Protein AF-A0AA97PKX0-F1 (afdb_monomer_lite)

pLDDT: mean 77.25, std 24.08, range [27.84, 98.25]

Foldseek 3Di:
DDDDDDDDDDDDDDDDDDDDDDDDDDDDDDDDDDDDDDDDDDPDDDDPPDVDVVNVVVVVVVVVVVVVVVVVVVVVVVVVVVVVVVVVVVVLCVVCVPDDPVRNVVVVVVVVVVVVVVVVVVVVVVVVVVVVVVVVVVVVVVVVVVVVVVVVVVVVVVVVVVVVVVVVVVVVVVVVVVVVVVVVVVVVVVVVVVVVVVVVVVVVVCVVPPDDDDDDPVVVVVVVVVVVVVVVVVVVVVVVVVVVVVVVVVVVVVVVVVVVVVVVVVVVVVVVVVVVVVVVVVVVVVVVVVVVVVVVVVVVVVVVVVVVVVVVVVVVVVVVVVVVVVVVVVVVVVVVVVVVVVVVVVVVVVVVVVVVVVVVVVVVVVVVVVVVVVVVVVVVVVVVDDDDDDDDDDDDDDDDDDDDDDDDDDDDDDDDDDDDDDDDDDDDDDPDDDDDDDDDDDDDDDDDDDDDDDDDPPDD

Sequence (460 aa):
MSAVNSATTQTAAPPRPAAMANGTSPSAVPVPAAAAAAPPQLNKKTKKKALDSNEASKLVAARISQLELDQAGDKEQEIEIEREVKKANRELNSQTAKMDNLQKIDHLTKRCSDLLADMKRHERESLKNKKRGDQLQKEKDQSRTELTKTVGLKEKLEKLCRELQKENNKLKSENKAYADKQLRDQNSWDEKFLGLLQRLDDYQSEKDNPKKQMVDMELDELFRQRFKTLIEQYELRDLHFHSLMRTKELEVQYNMARYEAEKKRAEAEVGRSRQLNAQIQTFSKTEGELRTQLNVYVDKFKQVEDTLNNSNDLFLTFRKEMEEMSKKSKKLEKENESLKRKHEAMNQNIFKMADERTKNLKELEELRKKTEKLTSIITQMQQQGRGIAPSGLANSVEPCYPEGEEEGDGEESEYEEEYEDVSEEDGEYYDEDLTEEEAQPEPQKFGPERPPPPPVANGC

Organism: Pyricularia oryzae (strain Y34) (NCBI:txid1143189)

Structure (mmCIF, N/CA/C/O backbone):
data_AF-A0AA97PKX0-F1
#
_entry.id   AF-A0AA97PKX0-F1
#
loop_
_atom_site.group_PDB
_atom_site.id
_atom_site.type_symbol
_atom_site.label_atom_id
_atom_site.label_alt_id
_atom_site.label_comp_id
_atom_site.label_asym_id
_atom_site.label_entity_id
_atom_site.label_seq_id
_atom_site.pdbx_PDB_ins_code
_atom_site.Cartn_x
_atom_site.Cartn_y
_atom_site.Cartn_z
_atom_site.occupancy
_atom_site.B_iso_or_equiv
_atom_site.auth_seq_id
_atom_site.auth_comp_id
_atom_site.auth_asym_id
_atom_site.auth_atom_id
_atom_site.pdbx_PDB_model_num
ATOM 1 N N . MET A 1 1 ? -12.216 58.625 -59.180 1.00 41.66 1 MET A N 1
ATOM 2 C CA . MET A 1 1 ? -11.944 57.274 -58.646 1.00 41.66 1 MET A CA 1
ATOM 3 C C . MET A 1 1 ? -10.435 57.193 -58.452 1.00 41.66 1 MET A C 1
ATOM 5 O O . MET A 1 1 ? -9.720 57.184 -59.440 1.00 41.66 1 MET A O 1
ATOM 9 N N . SER A 1 2 ? -9.942 57.583 -57.274 1.00 36.41 2 SER A N 1
ATOM 10 C CA . SER A 1 2 ? -9.640 56.674 -56.144 1.00 36.41 2 SER A CA 1
ATOM 11 C C . SER A 1 2 ? -8.338 55.905 -56.430 1.00 36.41 2 SER A C 1
ATOM 13 O O . SER A 1 2 ? -8.369 54.964 -57.208 1.00 36.41 2 SER A O 1
ATOM 15 N N . ALA A 1 3 ? -7.143 56.368 -56.053 1.00 39.50 3 ALA A N 1
ATOM 16 C CA . ALA A 1 3 ? -6.617 56.746 -54.728 1.00 39.50 3 ALA A CA 1
ATOM 17 C C . ALA A 1 3 ? -6.283 55.544 -53.816 1.00 39.50 3 ALA A C 1
ATOM 19 O O . ALA A 1 3 ? -7.177 54.922 -53.257 1.00 39.50 3 ALA A O 1
ATOM 20 N N . VAL A 1 4 ? -4.969 55.307 -53.678 1.00 45.84 4 VAL A N 1
ATOM 21 C CA . VAL A 1 4 ? -4.208 54.951 -52.459 1.00 45.84 4 VAL A CA 1
ATOM 22 C C . VAL A 1 4 ? -4.753 53.842 -51.542 1.00 45.84 4 VAL A C 1
ATOM 24 O O . VAL A 1 4 ? -5.735 54.048 -50.838 1.00 45.84 4 VAL A O 1
ATOM 27 N N . ASN A 1 5 ? -3.974 52.761 -51.369 1.00 36.91 5 ASN A N 1
ATOM 28 C CA . ASN A 1 5 ? -3.497 52.415 -50.021 1.00 36.91 5 ASN A CA 1
ATOM 29 C C . ASN A 1 5 ? -2.266 51.497 -49.978 1.00 36.91 5 ASN A C 1
ATOM 31 O O . ASN A 1 5 ? -2.114 50.577 -50.778 1.00 36.91 5 ASN A O 1
ATOM 35 N N . SER A 1 6 ? -1.410 51.773 -48.995 1.00 44.34 6 SER A N 1
ATOM 36 C CA . SER A 1 6 ? -0.197 51.027 -48.645 1.00 44.34 6 SER A CA 1
ATOM 37 C C . SER A 1 6 ? -0.468 50.083 -47.471 1.00 44.34 6 SER A C 1
ATOM 39 O O . SER A 1 6 ? -1.313 50.387 -46.632 1.00 44.34 6 SER A O 1
ATOM 41 N N . ALA A 1 7 ? 0.323 49.017 -47.317 1.00 36.09 7 ALA A N 1
ATOM 42 C CA . ALA A 1 7 ? 0.487 48.345 -46.025 1.00 36.09 7 ALA A CA 1
ATOM 43 C C . ALA A 1 7 ? 1.884 47.713 -45.899 1.00 36.09 7 ALA A C 1
ATOM 45 O O . ALA A 1 7 ? 2.319 46.964 -46.770 1.00 36.09 7 ALA A O 1
ATOM 46 N N . THR A 1 8 ? 2.565 48.015 -44.792 1.00 41.19 8 THR A N 1
ATOM 47 C CA . THR A 1 8 ? 3.916 47.545 -44.444 1.00 41.19 8 THR A CA 1
ATOM 48 C C . THR A 1 8 ? 3.857 46.771 -43.129 1.00 41.19 8 THR A C 1
ATOM 50 O O . THR A 1 8 ? 3.164 47.192 -42.207 1.00 41.19 8 THR A O 1
ATOM 53 N N . THR A 1 9 ? 4.622 45.686 -42.992 1.00 35.59 9 THR A N 1
ATOM 54 C CA . THR A 1 9 ? 4.971 45.064 -41.693 1.00 35.59 9 THR A CA 1
ATOM 55 C C . THR A 1 9 ? 6.196 44.167 -41.920 1.00 35.59 9 THR A C 1
ATOM 57 O O . THR A 1 9 ? 6.112 43.165 -42.614 1.00 35.59 9 THR A O 1
ATOM 60 N N . GLN A 1 10 ? 7.415 44.646 -41.658 1.00 40.97 10 GLN A N 1
ATOM 61 C CA . GLN A 1 10 ? 8.144 44.527 -40.383 1.00 40.97 10 GLN A CA 1
ATOM 62 C C . GLN A 1 10 ? 8.260 43.098 -39.820 1.00 40.97 10 GLN A C 1
ATOM 64 O O . GLN A 1 10 ? 7.314 42.560 -39.255 1.00 40.97 10 GLN A O 1
ATOM 69 N N . THR A 1 11 ? 9.487 42.570 -39.836 1.00 36.50 11 THR A N 1
ATOM 70 C CA . THR A 1 11 ? 9.962 41.492 -38.951 1.00 36.50 11 THR A CA 1
ATOM 71 C C . THR A 1 11 ? 11.310 41.897 -38.359 1.00 36.50 11 THR A C 1
ATOM 73 O O . THR A 1 11 ? 12.229 42.250 -39.099 1.00 36.50 11 THR A O 1
ATOM 76 N N . ALA A 1 12 ? 11.416 41.885 -37.029 1.00 36.91 12 ALA A N 1
ATOM 77 C CA . ALA A 1 12 ? 12.581 42.368 -36.286 1.00 36.91 12 ALA A CA 1
ATOM 78 C C . ALA A 1 12 ? 13.674 41.295 -36.109 1.00 36.91 12 ALA A C 1
ATOM 80 O O . ALA A 1 12 ? 13.389 40.098 -36.087 1.00 36.91 12 ALA A O 1
ATOM 81 N N . ALA A 1 13 ? 14.923 41.735 -35.932 1.00 48.72 13 ALA A N 1
ATOM 82 C CA . ALA A 1 13 ? 16.069 40.871 -35.645 1.00 48.72 13 ALA A CA 1
ATOM 83 C C . ALA A 1 13 ? 16.310 40.710 -34.124 1.00 48.72 13 ALA A C 1
ATOM 85 O O . ALA A 1 13 ? 16.118 41.676 -33.381 1.00 48.72 13 ALA A O 1
ATOM 86 N N . PRO A 1 14 ? 16.764 39.535 -33.641 1.00 52.50 14 PRO A N 1
ATOM 87 C CA . PRO A 1 14 ? 17.122 39.325 -32.237 1.00 52.50 14 PRO A CA 1
ATOM 88 C C . PRO A 1 14 ? 18.537 39.853 -31.895 1.00 52.50 14 PRO A C 1
ATOM 90 O O . PRO A 1 14 ? 19.383 39.978 -32.784 1.00 52.50 14 PRO A O 1
ATOM 93 N N . PRO A 1 15 ? 18.822 40.163 -30.613 1.00 53.91 15 PRO A N 1
ATOM 94 C CA . PRO A 1 15 ? 20.032 40.879 -30.209 1.00 53.91 15 PRO A CA 1
ATOM 95 C C . PRO A 1 15 ? 21.276 39.996 -30.009 1.00 53.91 15 PRO A C 1
ATOM 97 O O . PRO A 1 15 ? 21.215 38.786 -29.792 1.00 53.91 15 PRO A O 1
ATOM 100 N N . ARG A 1 16 ? 22.433 40.663 -30.036 1.00 52.88 16 ARG A N 1
ATOM 101 C CA . ARG A 1 16 ? 23.792 40.117 -29.893 1.00 52.88 16 ARG A CA 1
ATOM 102 C C . ARG A 1 16 ? 24.203 40.032 -28.407 1.00 52.88 16 ARG A C 1
ATOM 104 O O . ARG A 1 16 ? 24.013 41.025 -27.707 1.00 52.88 16 ARG A O 1
ATOM 111 N N . PRO A 1 17 ? 24.821 38.938 -27.915 1.00 45.59 17 PRO A N 1
ATOM 112 C CA . PRO A 1 17 ? 25.403 38.908 -26.570 1.00 45.59 17 PRO A CA 1
ATOM 113 C C . PRO A 1 17 ? 26.704 39.721 -26.484 1.00 45.59 17 PRO A C 1
ATOM 115 O O . PRO A 1 17 ? 27.450 39.833 -27.460 1.00 45.59 17 PRO A O 1
ATOM 118 N N . ALA A 1 18 ? 26.971 40.282 -25.303 1.00 36.53 18 ALA A N 1
ATOM 119 C CA . ALA A 1 18 ? 28.121 41.142 -25.031 1.00 36.53 18 ALA A CA 1
ATOM 120 C C . ALA A 1 18 ? 29.433 40.365 -24.806 1.00 36.53 18 ALA A C 1
ATOM 122 O O . ALA A 1 18 ? 29.430 39.191 -24.436 1.00 36.53 18 ALA A O 1
ATOM 123 N N . ALA A 1 19 ? 30.560 41.055 -24.991 1.00 39.56 19 ALA A N 1
ATOM 124 C CA . ALA A 1 19 ? 31.884 40.554 -24.639 1.00 39.56 19 ALA A CA 1
ATOM 125 C C . ALA A 1 19 ? 32.178 40.754 -23.140 1.00 39.56 19 ALA A C 1
ATOM 127 O O . ALA A 1 19 ? 31.827 41.786 -22.572 1.00 39.56 19 ALA A O 1
ATOM 128 N N . MET A 1 20 ? 32.887 39.799 -22.536 1.00 38.50 20 MET A N 1
ATOM 129 C CA . MET A 1 20 ? 33.561 39.928 -21.238 1.00 38.50 20 MET A CA 1
ATOM 130 C C . MET A 1 20 ? 34.992 39.386 -21.364 1.00 38.50 20 MET A C 1
ATOM 132 O O . MET A 1 20 ? 35.267 38.552 -22.228 1.00 38.50 20 MET A O 1
ATOM 136 N N . ALA A 1 21 ? 35.910 39.939 -20.570 1.00 35.28 21 ALA A N 1
ATOM 137 C CA . ALA A 1 21 ? 37.340 39.963 -20.878 1.00 35.28 21 ALA A CA 1
ATOM 138 C C . ALA A 1 21 ? 38.203 38.899 -20.161 1.00 35.28 21 ALA A C 1
ATOM 140 O O . ALA A 1 21 ? 37.767 38.223 -19.235 1.00 35.28 21 ALA A O 1
ATOM 141 N N . ASN A 1 22 ? 39.451 38.812 -20.641 1.00 36.00 22 ASN A N 1
ATOM 142 C CA . ASN A 1 22 ? 40.614 38.023 -20.208 1.00 36.00 22 ASN A CA 1
ATOM 143 C C . ASN A 1 22 ? 40.720 37.540 -18.746 1.00 36.00 22 ASN A C 1
ATOM 145 O O . ASN A 1 22 ? 40.512 38.296 -17.801 1.00 36.00 22 ASN A O 1
ATOM 149 N N . GLY A 1 23 ? 41.319 36.347 -18.603 1.00 31.78 23 GLY A N 1
ATOM 150 C CA . GLY A 1 23 ? 42.007 35.878 -17.394 1.00 31.78 23 GLY A CA 1
ATOM 151 C C . GLY A 1 23 ? 43.102 34.838 -17.702 1.00 31.78 23 GLY A C 1
ATOM 152 O O . GLY A 1 23 ? 42.805 33.716 -18.096 1.00 31.78 23 GLY A O 1
ATOM 153 N N . THR A 1 24 ? 44.370 35.217 -17.528 1.00 34.81 24 THR A N 1
ATOM 154 C CA . THR A 1 24 ? 45.591 34.369 -17.580 1.00 34.81 24 THR A CA 1
ATOM 155 C C . THR A 1 24 ? 45.894 33.773 -16.188 1.00 34.81 24 THR A C 1
ATOM 157 O O . THR A 1 24 ? 45.428 34.342 -15.208 1.00 34.81 24 THR A O 1
ATOM 160 N N . SER A 1 25 ? 46.691 32.720 -15.939 1.00 36.75 25 SER A N 1
ATOM 161 C CA . SER A 1 25 ? 47.640 31.858 -16.696 1.00 36.75 25 SER A CA 1
ATOM 162 C C . SER A 1 25 ? 48.015 30.650 -15.777 1.00 36.75 25 SER A C 1
ATOM 164 O O . SER A 1 25 ? 47.433 30.582 -14.692 1.00 36.75 25 SER A O 1
ATOM 166 N N . PRO A 1 26 ? 49.032 29.780 -16.029 1.00 47.84 26 PRO A N 1
ATOM 167 C CA . PRO A 1 26 ? 49.765 29.377 -17.245 1.00 47.84 26 PRO A CA 1
ATOM 168 C C . PRO A 1 26 ? 49.870 27.822 -17.408 1.00 47.84 26 PRO A C 1
ATOM 170 O O . PRO A 1 26 ? 49.208 27.049 -16.722 1.00 47.84 26 PRO A O 1
ATOM 173 N N . SER A 1 27 ? 50.730 27.364 -18.328 1.00 35.09 27 SER A N 1
ATOM 174 C CA . SER A 1 27 ? 51.013 25.968 -18.718 1.00 35.09 27 SER A CA 1
ATOM 175 C C . SER A 1 27 ? 51.575 25.014 -17.648 1.00 35.09 27 SER A C 1
ATOM 177 O O . SER A 1 27 ? 52.425 25.400 -16.849 1.00 35.09 27 SER A O 1
ATOM 179 N N . ALA A 1 28 ? 51.298 23.714 -17.825 1.00 32.16 28 ALA A N 1
ATOM 180 C CA . ALA A 1 28 ? 52.273 22.634 -17.620 1.00 32.16 28 ALA A CA 1
ATOM 181 C C . ALA A 1 28 ? 51.993 21.458 -18.584 1.00 32.16 28 ALA A C 1
ATOM 183 O O . ALA A 1 28 ? 50.856 21.009 -18.707 1.00 32.16 28 ALA A O 1
ATOM 184 N N . VAL A 1 29 ? 53.031 20.966 -19.269 1.00 37.56 29 VAL A N 1
ATOM 185 C CA . VAL A 1 29 ? 53.021 19.729 -20.084 1.00 37.56 29 VAL A CA 1
ATOM 186 C C . VAL A 1 29 ? 53.765 18.643 -19.285 1.00 37.56 29 VAL A C 1
ATOM 188 O O . VAL A 1 29 ? 54.615 18.998 -18.466 1.00 37.56 29 VAL A O 1
ATOM 191 N N . PRO A 1 30 ? 53.496 17.340 -19.495 1.00 45.06 30 PRO A N 1
ATOM 192 C CA . PRO A 1 30 ? 54.335 16.628 -20.466 1.00 45.06 30 PRO A CA 1
ATOM 193 C C . PRO A 1 30 ? 53.600 15.575 -21.320 1.00 45.06 30 PRO A C 1
ATOM 195 O O . PRO A 1 30 ? 52.539 15.063 -20.973 1.00 45.06 30 PRO A O 1
ATOM 198 N N . VAL A 1 31 ? 54.222 15.241 -22.452 1.00 37.28 31 VAL A N 1
ATOM 199 C CA . VAL A 1 31 ? 53.896 14.092 -23.322 1.00 37.28 31 VAL A CA 1
ATOM 200 C C . VAL A 1 31 ? 54.704 12.864 -22.839 1.00 37.28 31 VAL A C 1
ATOM 202 O O . VAL A 1 31 ? 55.726 13.065 -22.178 1.00 37.28 31 VAL A O 1
ATOM 205 N N . PRO A 1 32 ? 54.316 11.607 -23.154 1.00 46.69 32 PRO A N 1
ATOM 206 C CA . PRO A 1 32 ? 54.761 11.049 -24.436 1.00 46.69 32 PRO A CA 1
ATOM 207 C C . PRO A 1 32 ? 53.771 10.133 -25.191 1.00 46.69 32 PRO A C 1
ATOM 209 O O . PRO A 1 32 ? 52.748 9.676 -24.695 1.00 46.69 32 PRO A O 1
ATOM 212 N N . ALA A 1 33 ? 54.163 9.912 -26.445 1.00 32.81 33 ALA A N 1
ATOM 213 C CA . ALA A 1 33 ? 53.613 9.112 -27.537 1.00 32.81 33 ALA A CA 1
ATOM 214 C C . ALA A 1 33 ? 52.804 7.819 -27.250 1.00 32.81 33 ALA A C 1
ATOM 216 O O . ALA A 1 33 ? 53.250 6.895 -26.580 1.00 32.81 33 ALA A O 1
ATOM 217 N N . ALA A 1 34 ? 51.667 7.741 -27.950 1.00 33.81 34 ALA A N 1
ATOM 218 C CA . ALA A 1 34 ? 51.231 6.674 -28.866 1.00 33.81 34 ALA A CA 1
ATOM 219 C C . ALA A 1 34 ? 51.647 5.196 -28.646 1.00 33.81 34 ALA A C 1
ATOM 221 O O . ALA A 1 34 ? 52.771 4.798 -28.939 1.00 33.81 34 ALA A O 1
ATOM 222 N N . ALA A 1 35 ? 50.632 4.350 -28.431 1.00 29.47 35 ALA A N 1
ATOM 223 C CA . ALA A 1 35 ? 50.439 3.091 -29.166 1.00 29.47 35 ALA A CA 1
ATOM 224 C C . ALA A 1 35 ? 48.935 2.743 -29.203 1.00 29.47 35 ALA A C 1
ATOM 226 O O . ALA A 1 35 ? 48.214 3.021 -28.245 1.00 29.47 35 ALA A O 1
ATOM 227 N N . ALA A 1 36 ? 48.445 2.151 -30.296 1.00 34.03 36 ALA A N 1
ATOM 228 C CA . ALA A 1 36 ? 47.036 1.776 -30.456 1.00 34.03 36 ALA A CA 1
ATOM 229 C C . ALA A 1 36 ? 46.848 0.251 -30.387 1.00 34.03 36 ALA A C 1
ATOM 231 O O . ALA A 1 36 ? 47.482 -0.460 -31.161 1.00 34.03 36 ALA A O 1
ATOM 232 N N . ALA A 1 37 ? 45.940 -0.240 -29.532 1.00 31.30 37 ALA A N 1
ATOM 233 C CA . ALA A 1 37 ? 45.292 -1.554 -29.663 1.00 31.30 37 ALA A CA 1
ATOM 234 C C . ALA A 1 37 ? 44.058 -1.690 -28.741 1.00 31.30 37 ALA A C 1
ATOM 236 O O . ALA A 1 37 ? 43.970 -1.066 -27.688 1.00 31.30 37 ALA A O 1
ATOM 237 N N . ALA A 1 38 ? 43.100 -2.512 -29.170 1.00 32.59 38 ALA A N 1
ATOM 238 C CA . ALA A 1 38 ? 41.743 -2.671 -28.644 1.00 32.59 38 ALA A CA 1
ATOM 239 C C . ALA A 1 38 ? 41.584 -3.195 -27.188 1.00 32.59 38 ALA A C 1
ATOM 241 O O . ALA A 1 38 ? 42.389 -3.998 -26.720 1.00 32.59 38 ALA A O 1
ATOM 242 N N . PRO A 1 39 ? 40.463 -2.860 -26.510 1.00 31.88 39 PRO A N 1
ATOM 243 C CA . PRO A 1 39 ? 39.936 -3.578 -25.342 1.00 31.88 39 PRO A CA 1
ATOM 244 C C . PRO A 1 39 ? 38.838 -4.602 -25.747 1.00 31.88 39 PRO A C 1
ATOM 246 O O . PRO A 1 39 ? 38.322 -4.532 -26.861 1.00 31.88 39 PRO A O 1
ATOM 249 N N . PRO A 1 40 ? 38.292 -5.417 -24.821 1.00 44.12 40 PRO A N 1
ATOM 250 C CA . PRO A 1 40 ? 38.965 -6.172 -23.759 1.00 44.12 40 PRO A CA 1
ATOM 251 C C . PRO A 1 40 ? 38.487 -7.648 -23.693 1.00 44.12 40 PRO A C 1
ATOM 253 O O . PRO A 1 40 ? 37.334 -7.950 -23.999 1.00 44.12 40 PRO A O 1
ATOM 256 N N . GLN A 1 41 ? 39.293 -8.566 -23.143 1.00 33.00 41 GLN A N 1
ATOM 257 C CA . GLN A 1 41 ? 38.774 -9.846 -22.622 1.00 33.00 41 GLN A CA 1
ATOM 258 C C . GLN A 1 41 ? 38.771 -9.855 -21.091 1.00 33.00 41 GLN A C 1
ATOM 260 O O . GLN A 1 41 ? 39.722 -10.271 -20.437 1.00 33.00 41 GLN A O 1
ATOM 265 N N . LEU A 1 42 ? 37.654 -9.401 -20.516 1.00 35.16 42 LEU A N 1
ATOM 266 C CA . LEU A 1 42 ? 37.330 -9.598 -19.104 1.00 35.16 42 LEU A CA 1
ATOM 267 C C . LEU A 1 42 ? 36.349 -10.765 -18.977 1.00 35.16 42 LEU A C 1
ATOM 269 O O . LEU A 1 42 ? 35.173 -10.643 -19.321 1.00 35.16 42 LEU A O 1
ATOM 273 N N . ASN A 1 43 ? 36.838 -11.887 -18.453 1.00 37.72 43 ASN A N 1
ATOM 274 C CA . ASN A 1 43 ? 36.053 -13.096 -18.222 1.00 37.72 43 ASN A CA 1
ATOM 275 C C . ASN A 1 43 ? 35.081 -12.884 -17.041 1.00 37.72 43 ASN A C 1
ATOM 277 O O . ASN A 1 43 ? 35.374 -13.198 -15.887 1.00 37.72 43 ASN A O 1
ATOM 281 N N . LYS A 1 44 ? 33.935 -12.248 -17.315 1.00 33.44 44 LYS A N 1
ATOM 282 C CA . LYS A 1 44 ? 33.006 -11.751 -16.292 1.00 33.44 44 LYS A CA 1
ATOM 283 C C . LYS A 1 44 ? 31.817 -12.700 -16.126 1.00 33.44 44 LYS A C 1
ATOM 285 O O . LYS A 1 44 ? 30.785 -12.531 -16.770 1.00 33.44 44 LYS A O 1
ATOM 290 N N . LYS A 1 45 ? 31.942 -13.671 -15.209 1.00 34.47 45 LYS A N 1
ATOM 291 C CA . LYS A 1 45 ? 30.806 -14.477 -14.718 1.00 34.47 45 LYS A CA 1
ATOM 292 C C . LYS A 1 45 ? 29.680 -13.546 -14.251 1.00 34.47 45 LYS A C 1
ATOM 294 O O . LYS A 1 45 ? 29.792 -12.877 -13.224 1.00 34.47 45 LYS A O 1
ATOM 299 N N . THR A 1 46 ? 28.580 -13.515 -14.995 1.00 33.66 46 THR A N 1
ATOM 300 C CA . THR A 1 46 ? 27.392 -12.715 -14.679 1.00 33.66 46 THR A CA 1
ATOM 301 C C . THR A 1 46 ? 26.623 -13.307 -13.499 1.00 33.66 46 THR A C 1
ATOM 303 O O . THR A 1 46 ? 25.718 -14.122 -13.687 1.00 33.66 46 THR A O 1
ATOM 306 N N . LYS A 1 47 ? 26.915 -12.847 -12.277 1.00 34.84 47 LYS A N 1
ATOM 307 C CA . LYS A 1 47 ? 25.904 -12.855 -11.209 1.00 34.84 47 LYS A CA 1
ATOM 308 C C . LYS A 1 47 ? 24.786 -11.883 -11.611 1.00 34.84 47 LYS A C 1
ATOM 310 O O . LYS A 1 47 ? 25.049 -10.693 -11.788 1.00 34.84 47 LYS A O 1
ATOM 315 N N . LYS A 1 48 ? 23.544 -12.376 -11.740 1.00 37.62 48 LYS A N 1
ATOM 316 C CA . LYS A 1 48 ? 22.344 -11.516 -11.691 1.00 37.62 48 LYS A CA 1
ATOM 317 C C . LYS A 1 48 ? 22.440 -10.693 -10.394 1.00 37.62 48 LYS A C 1
ATOM 319 O O . LYS A 1 48 ? 22.628 -11.288 -9.334 1.00 37.62 48 LYS A O 1
ATOM 324 N N . LYS A 1 49 ? 22.254 -9.369 -10.457 1.00 46.09 49 LYS A N 1
ATOM 325 C CA . LYS A 1 49 ? 21.839 -8.599 -9.275 1.00 46.09 49 LYS A CA 1
ATOM 326 C C . LYS A 1 49 ? 20.400 -9.004 -8.944 1.00 46.09 49 LYS A C 1
ATOM 328 O O . LYS A 1 49 ? 19.453 -8.393 -9.427 1.00 46.09 49 LYS A O 1
ATOM 333 N N . ALA A 1 50 ? 20.250 -10.060 -8.151 1.00 45.81 50 ALA A N 1
ATOM 334 C CA . ALA A 1 50 ? 19.206 -10.036 -7.140 1.00 45.81 50 ALA A CA 1
ATOM 335 C C . ALA A 1 50 ? 19.529 -8.883 -6.172 1.00 45.81 50 ALA A C 1
ATOM 337 O O . ALA A 1 50 ? 20.706 -8.538 -6.019 1.00 45.81 50 ALA A O 1
ATOM 338 N N . LEU A 1 51 ? 18.510 -8.302 -5.532 1.00 50.47 51 LEU A N 1
ATOM 339 C CA . LEU A 1 51 ? 18.724 -7.576 -4.276 1.00 50.47 51 LEU A CA 1
ATOM 340 C C . LEU A 1 51 ? 19.481 -8.531 -3.354 1.00 50.47 51 LEU A C 1
ATOM 342 O O . LEU A 1 51 ? 19.065 -9.682 -3.196 1.00 50.47 51 LEU A O 1
ATOM 346 N N . ASP A 1 52 ? 20.657 -8.115 -2.891 1.00 51.59 52 ASP A N 1
ATOM 347 C CA . ASP A 1 52 ? 21.592 -9.058 -2.288 1.00 51.59 52 ASP A CA 1
ATOM 348 C C . ASP A 1 52 ? 20.967 -9.595 -0.994 1.00 51.59 52 ASP A C 1
ATOM 350 O O . ASP A 1 52 ? 20.386 -8.827 -0.225 1.00 51.59 52 ASP A O 1
ATOM 354 N N . SER A 1 53 ? 21.082 -10.895 -0.706 1.00 64.50 53 SER A N 1
ATOM 355 C CA . SER A 1 53 ? 20.543 -11.437 0.557 1.00 64.50 53 SER A CA 1
ATOM 356 C C . SER A 1 53 ? 21.172 -10.723 1.760 1.00 64.50 53 SER A C 1
ATOM 358 O O . SER A 1 53 ? 20.537 -10.550 2.791 1.00 64.50 53 SER A O 1
ATOM 360 N N . ASN A 1 54 ? 22.405 -10.246 1.577 1.00 72.19 54 ASN A N 1
ATOM 361 C CA . ASN A 1 54 ? 23.159 -9.401 2.494 1.00 72.19 54 ASN A CA 1
ATOM 362 C C . ASN A 1 54 ? 22.534 -7.997 2.679 1.00 72.19 54 ASN A C 1
ATOM 364 O O . ASN A 1 54 ? 22.599 -7.426 3.759 1.00 72.19 54 ASN A O 1
ATOM 368 N N . GLU A 1 55 ? 21.904 -7.431 1.648 1.00 75.31 55 GLU A N 1
ATOM 369 C CA . GLU A 1 55 ? 21.215 -6.131 1.686 1.00 75.31 55 GLU A CA 1
ATOM 370 C C . GLU A 1 55 ? 19.862 -6.242 2.409 1.00 75.31 55 GLU A C 1
ATOM 372 O O . GLU A 1 55 ? 19.546 -5.408 3.257 1.00 75.31 55 GLU A O 1
ATOM 377 N N . ALA A 1 56 ? 19.125 -7.337 2.184 1.00 72.50 56 ALA A N 1
ATOM 378 C CA . ALA A 1 56 ? 17.931 -7.673 2.961 1.00 72.50 56 ALA A CA 1
ATOM 379 C C . ALA A 1 56 ? 18.262 -7.936 4.445 1.00 72.50 56 ALA A C 1
ATOM 381 O O . ALA A 1 56 ? 17.636 -7.346 5.325 1.00 72.50 56 ALA A O 1
ATOM 382 N N . SER A 1 57 ? 19.293 -8.739 4.741 1.00 79.25 57 SER A N 1
ATOM 383 C CA . SER A 1 57 ? 19.766 -8.955 6.118 1.00 79.25 57 SER A CA 1
ATOM 384 C C . SER A 1 57 ? 20.239 -7.662 6.790 1.00 79.25 57 SER A C 1
ATOM 386 O O . SER A 1 57 ? 19.981 -7.478 7.975 1.00 79.25 57 SER A O 1
ATOM 388 N N . LYS A 1 58 ? 20.873 -6.735 6.056 1.00 85.44 58 LYS A N 1
ATOM 389 C CA . LYS A 1 58 ? 21.247 -5.408 6.578 1.00 85.44 58 LYS A CA 1
ATOM 390 C C . LYS A 1 58 ? 20.040 -4.533 6.893 1.00 85.44 58 LYS A C 1
ATOM 392 O O . LYS A 1 58 ? 20.064 -3.852 7.909 1.00 85.44 58 LYS A O 1
ATOM 397 N N . LEU A 1 59 ? 18.991 -4.557 6.069 1.00 84.38 59 LEU A N 1
ATOM 398 C CA . LEU A 1 59 ? 17.744 -3.838 6.352 1.00 84.38 59 LEU A CA 1
ATOM 399 C C . LEU A 1 59 ? 17.034 -4.398 7.591 1.00 84.38 59 LEU A C 1
ATOM 401 O O . LEU A 1 59 ? 16.552 -3.622 8.412 1.00 84.38 59 LEU A O 1
ATOM 405 N N . VAL A 1 60 ? 17.022 -5.723 7.766 1.00 82.62 60 VAL A N 1
ATOM 406 C CA . VAL A 1 60 ? 16.486 -6.364 8.979 1.00 82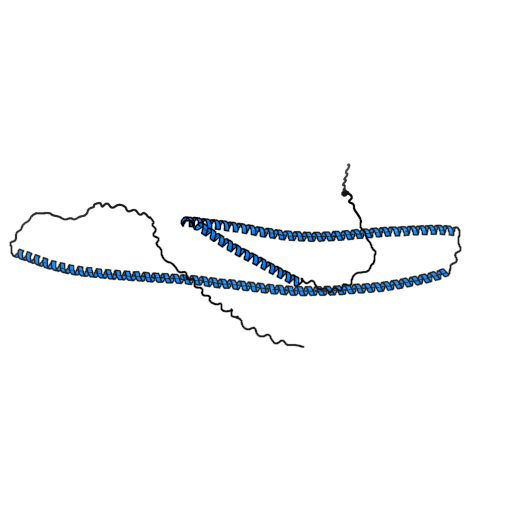.62 60 VAL A CA 1
ATOM 407 C C . VAL A 1 60 ? 17.334 -6.010 10.204 1.00 82.62 60 VAL A C 1
ATOM 409 O O . VAL A 1 60 ? 16.777 -5.559 11.198 1.00 82.62 60 VAL A O 1
ATOM 412 N N . ALA A 1 61 ? 18.664 -6.113 10.128 1.00 87.50 61 ALA A N 1
ATOM 413 C CA . ALA A 1 61 ? 19.562 -5.744 11.226 1.00 87.50 61 ALA A CA 1
ATOM 414 C C . ALA A 1 61 ? 19.454 -4.255 11.604 1.00 87.50 61 ALA A C 1
ATOM 416 O O . ALA A 1 61 ? 19.391 -3.924 12.783 1.00 87.50 61 ALA A O 1
ATOM 417 N N . ALA A 1 62 ? 19.356 -3.357 10.618 1.00 87.06 62 ALA A N 1
ATOM 418 C CA . ALA A 1 62 ? 19.119 -1.934 10.854 1.00 87.06 62 ALA A CA 1
ATOM 419 C C . ALA A 1 62 ? 17.746 -1.677 11.495 1.00 87.06 62 ALA A C 1
ATOM 421 O O . ALA A 1 62 ? 17.624 -0.795 12.340 1.00 87.06 62 ALA A O 1
ATOM 422 N N . ARG A 1 63 ? 16.711 -2.451 11.134 1.00 85.94 63 ARG A N 1
ATOM 423 C CA . ARG A 1 63 ? 15.385 -2.315 11.749 1.00 85.94 63 ARG A CA 1
ATOM 424 C C . ARG A 1 63 ? 15.340 -2.868 13.174 1.00 85.94 63 ARG A C 1
ATOM 426 O O . ARG A 1 63 ? 14.681 -2.253 14.001 1.00 85.94 63 ARG A O 1
ATOM 433 N N . ILE A 1 64 ? 16.051 -3.960 13.459 1.00 85.81 64 ILE A N 1
ATOM 434 C CA . ILE A 1 64 ? 16.235 -4.492 14.818 1.00 85.81 64 ILE A CA 1
ATOM 435 C C . ILE A 1 64 ? 16.972 -3.459 15.678 1.00 85.81 64 ILE A C 1
ATOM 437 O O . ILE A 1 64 ? 16.426 -3.030 16.684 1.00 85.81 64 ILE A O 1
ATOM 441 N N . SER A 1 65 ? 18.123 -2.958 15.220 1.00 89.12 65 SER A N 1
ATOM 442 C CA . SER A 1 65 ? 18.901 -1.944 15.947 1.00 89.12 65 SER A CA 1
ATOM 443 C C . SER A 1 65 ? 18.124 -0.641 16.183 1.00 89.12 65 SER A C 1
ATOM 445 O O . SER A 1 65 ? 18.276 -0.029 17.236 1.00 89.12 65 SER A O 1
ATOM 447 N N . GLN A 1 66 ? 17.257 -0.232 15.246 1.00 86.81 66 GLN A N 1
ATOM 448 C CA . GLN A 1 66 ? 16.340 0.891 15.461 1.00 86.81 66 GLN A CA 1
ATOM 449 C C . GLN A 1 66 ? 15.329 0.586 16.576 1.00 86.81 66 GLN A C 1
ATOM 451 O O . GLN A 1 66 ? 15.160 1.408 17.462 1.00 86.81 66 GLN A O 1
ATOM 456 N N . LEU A 1 67 ? 14.688 -0.587 16.562 1.00 84.19 67 LEU A N 1
ATOM 457 C CA . LEU A 1 67 ? 13.702 -0.971 17.581 1.00 84.19 67 LEU A CA 1
ATOM 458 C C . LEU A 1 67 ? 14.332 -1.169 18.971 1.00 84.19 67 LEU A C 1
ATOM 460 O O . LEU A 1 67 ? 13.692 -0.869 19.973 1.00 84.19 67 LEU A O 1
ATOM 464 N N . GLU A 1 68 ? 15.580 -1.635 19.041 1.00 87.12 68 GLU A N 1
ATOM 465 C CA . GLU A 1 68 ? 16.355 -1.732 20.286 1.00 87.12 68 GLU A CA 1
ATOM 466 C C . GLU A 1 68 ? 16.709 -0.344 20.848 1.00 87.12 68 GLU A C 1
ATOM 468 O O . GLU A 1 68 ? 16.619 -0.136 22.057 1.00 87.12 68 GLU A O 1
ATOM 473 N N . LEU A 1 69 ? 17.060 0.618 19.983 1.00 85.50 69 LEU A N 1
ATOM 474 C CA . LEU A 1 69 ? 17.267 2.022 20.365 1.00 85.50 69 LEU A CA 1
ATOM 475 C C . LEU A 1 69 ? 15.968 2.695 20.818 1.00 85.50 69 LEU A C 1
ATOM 477 O O . LEU A 1 69 ? 15.968 3.366 21.848 1.00 85.50 69 LEU A O 1
ATOM 481 N N . ASP A 1 70 ? 14.874 2.491 20.080 1.00 84.81 70 ASP A N 1
ATOM 482 C CA . ASP A 1 70 ? 13.552 3.017 20.422 1.00 84.81 70 ASP A CA 1
ATOM 483 C C . ASP A 1 70 ? 13.127 2.471 21.811 1.00 84.81 70 ASP A C 1
ATOM 485 O O . ASP A 1 70 ? 12.826 3.246 22.717 1.00 84.81 70 ASP A O 1
ATOM 489 N N . GLN A 1 71 ? 13.254 1.155 22.046 1.00 84.75 71 GLN A N 1
ATOM 490 C CA . GLN A 1 71 ? 12.941 0.521 23.338 1.00 84.75 71 GLN A CA 1
ATOM 491 C C . GLN A 1 71 ? 13.872 0.964 24.486 1.00 84.75 71 GLN A C 1
ATOM 493 O O . GLN A 1 71 ? 13.452 0.997 25.645 1.00 84.75 71 GLN A O 1
ATOM 498 N N . ALA A 1 72 ? 15.140 1.276 24.205 1.00 84.25 72 ALA A N 1
ATOM 499 C CA . ALA A 1 72 ? 16.047 1.837 25.205 1.00 84.25 72 ALA A CA 1
ATOM 500 C C . ALA A 1 72 ? 15.620 3.259 25.611 1.00 84.25 72 ALA A C 1
ATOM 502 O O . ALA A 1 72 ? 15.610 3.569 26.802 1.00 84.25 72 ALA A O 1
ATOM 503 N N . GLY A 1 73 ? 15.202 4.081 24.642 1.00 83.50 73 GLY A N 1
ATOM 504 C CA . GLY A 1 73 ? 14.667 5.422 24.885 1.00 83.50 73 GLY A CA 1
ATOM 505 C C . GLY A 1 73 ? 13.343 5.418 25.655 1.00 83.50 73 GLY A C 1
ATOM 506 O O . GLY A 1 73 ? 13.159 6.251 26.540 1.00 83.50 73 GLY A O 1
ATOM 507 N N . ASP A 1 74 ? 12.450 4.465 25.377 1.00 81.81 74 ASP A N 1
ATOM 508 C CA . ASP A 1 74 ? 11.190 4.305 26.117 1.00 81.81 74 ASP A CA 1
ATOM 509 C C . ASP A 1 74 ? 11.449 3.958 27.597 1.00 81.81 74 ASP A C 1
ATOM 511 O O . ASP A 1 74 ? 10.874 4.574 28.494 1.00 81.81 74 ASP A O 1
ATOM 515 N N . LYS A 1 75 ? 12.387 3.038 27.872 1.00 86.44 75 LYS A N 1
ATOM 516 C CA . LYS A 1 75 ? 12.801 2.682 29.245 1.00 86.44 75 LYS A CA 1
ATOM 517 C C . LYS A 1 75 ? 13.462 3.846 29.985 1.00 86.44 75 LYS A C 1
ATOM 519 O O . LYS A 1 75 ? 13.263 4.001 31.187 1.00 86.44 75 LYS A O 1
ATOM 524 N N . GLU A 1 76 ? 14.256 4.660 29.292 1.00 88.38 76 GLU A N 1
ATOM 525 C CA . GLU A 1 76 ? 14.868 5.856 29.881 1.00 88.38 76 GLU A CA 1
ATOM 526 C C . GLU A 1 76 ? 13.803 6.901 30.254 1.00 88.38 76 GLU A C 1
ATOM 528 O O . GLU A 1 76 ? 13.852 7.454 31.353 1.00 88.38 76 GLU A O 1
ATOM 533 N N . GLN A 1 77 ? 12.792 7.103 29.400 1.00 85.56 77 GLN A N 1
ATOM 534 C CA . GLN A 1 77 ? 11.646 7.971 29.696 1.00 85.56 77 GLN A CA 1
ATOM 535 C C . GLN A 1 77 ? 10.822 7.467 30.888 1.00 85.56 77 GLN A C 1
ATOM 537 O O . GLN A 1 77 ? 10.455 8.263 31.750 1.00 85.56 77 GLN A O 1
ATOM 542 N N . GLU A 1 78 ? 10.556 6.162 30.974 1.00 87.12 78 GLU A N 1
ATOM 543 C CA . GLU A 1 78 ? 9.800 5.557 32.078 1.00 87.12 78 GLU A CA 1
ATOM 544 C C . GLU A 1 78 ? 10.510 5.745 33.433 1.00 87.12 78 GLU A C 1
ATOM 546 O O . GLU A 1 78 ? 9.890 6.164 34.413 1.00 87.12 78 GLU A O 1
ATOM 551 N N . ILE A 1 79 ? 11.833 5.549 33.470 1.00 90.31 79 ILE A N 1
ATOM 552 C CA . ILE A 1 79 ? 12.664 5.804 34.658 1.00 90.31 79 ILE A CA 1
ATOM 553 C C . ILE A 1 79 ? 12.656 7.295 35.041 1.00 90.31 79 ILE A C 1
ATOM 555 O O . ILE A 1 79 ? 12.617 7.627 36.229 1.00 90.31 79 ILE A O 1
ATOM 559 N N . GLU A 1 80 ? 12.693 8.205 34.065 1.00 91.25 80 GLU A N 1
ATOM 560 C CA . GLU A 1 80 ? 12.667 9.647 34.333 1.00 91.25 80 GLU A CA 1
ATOM 561 C C . GLU A 1 80 ? 11.302 10.101 34.881 1.00 91.25 80 GLU A C 1
ATOM 563 O O . GLU A 1 80 ? 11.249 10.838 35.868 1.00 91.25 80 GLU A O 1
ATOM 568 N N . ILE A 1 81 ? 10.197 9.577 34.335 1.00 88.06 81 ILE A N 1
ATOM 569 C CA . ILE A 1 81 ? 8.840 9.785 34.866 1.00 88.06 81 ILE A CA 1
ATOM 570 C C . ILE A 1 81 ? 8.753 9.291 36.317 1.00 88.06 81 ILE A C 1
ATOM 572 O O . ILE A 1 81 ? 8.261 10.015 37.185 1.00 88.06 81 ILE A O 1
ATOM 576 N N . GLU A 1 82 ? 9.274 8.098 36.617 1.00 90.12 82 GLU A N 1
ATOM 577 C CA . GLU A 1 82 ? 9.253 7.538 37.972 1.00 90.12 82 GLU A CA 1
ATOM 578 C C . GLU A 1 82 ? 10.039 8.408 38.979 1.00 90.12 82 GLU A C 1
ATOM 580 O O . GLU A 1 82 ? 9.600 8.617 40.118 1.00 90.12 82 GLU A O 1
ATOM 585 N N . ARG A 1 83 ? 11.181 8.976 38.563 1.00 93.19 83 ARG A N 1
ATOM 586 C CA . ARG A 1 83 ? 11.961 9.933 39.370 1.00 93.19 83 ARG A CA 1
ATOM 587 C C . ARG A 1 83 ? 11.193 11.226 39.624 1.00 93.19 83 ARG A C 1
ATOM 589 O O . ARG A 1 83 ? 11.157 11.687 40.768 1.00 93.19 83 ARG A O 1
ATOM 596 N N . GLU A 1 84 ? 10.577 11.799 38.594 1.00 90.62 84 GLU A N 1
ATOM 597 C CA . GLU A 1 84 ? 9.840 13.061 38.698 1.00 90.62 84 GLU A CA 1
ATOM 598 C C . GLU A 1 84 ? 8.586 12.897 39.581 1.00 90.62 84 GLU A C 1
ATOM 600 O O . GLU A 1 84 ? 8.322 13.742 40.437 1.00 90.62 84 GLU A O 1
ATOM 605 N N . VAL A 1 85 ? 7.886 11.756 39.496 1.00 90.44 85 VAL A N 1
ATOM 606 C CA . VAL A 1 85 ? 6.775 11.390 40.400 1.00 90.44 85 VAL A CA 1
ATOM 607 C C . VAL A 1 85 ? 7.250 11.249 41.852 1.00 90.44 85 VAL A C 1
ATOM 609 O O . VAL A 1 85 ? 6.642 11.817 42.764 1.00 90.44 85 VAL A O 1
ATOM 612 N N . LYS A 1 86 ? 8.367 10.549 42.103 1.00 91.50 86 LYS A N 1
ATOM 613 C CA . LYS A 1 86 ? 8.950 10.419 43.456 1.00 91.50 86 LYS A CA 1
ATOM 614 C C . LYS A 1 86 ? 9.370 11.776 44.036 1.00 91.50 86 LYS A C 1
ATOM 616 O O . LYS A 1 86 ? 9.222 12.002 45.238 1.00 91.50 86 LYS A O 1
ATOM 621 N N . LYS A 1 87 ? 9.874 12.687 43.201 1.00 93.44 87 LYS A N 1
ATOM 622 C CA . LYS A 1 87 ? 10.236 14.064 43.570 1.00 93.44 87 LYS A CA 1
ATOM 623 C C . LYS A 1 87 ? 8.996 14.911 43.884 1.00 93.44 87 LYS A C 1
ATOM 625 O O . LYS A 1 87 ? 8.950 15.510 44.956 1.00 93.44 87 LYS A O 1
ATOM 630 N N . ALA A 1 88 ? 7.974 14.877 43.029 1.00 88.38 88 ALA A N 1
ATOM 631 C CA . ALA A 1 88 ? 6.713 15.590 43.232 1.00 88.38 88 ALA A CA 1
ATOM 632 C C . ALA A 1 88 ? 5.991 15.159 44.523 1.00 88.38 88 ALA A C 1
ATOM 634 O O . ALA A 1 88 ? 5.535 16.014 45.278 1.00 88.38 88 ALA A O 1
ATOM 635 N N . ASN A 1 89 ? 5.958 13.856 44.831 1.00 89.50 89 ASN A N 1
ATOM 636 C CA . ASN A 1 89 ? 5.381 13.346 46.082 1.00 89.50 89 ASN A CA 1
ATOM 637 C C . ASN A 1 89 ? 6.159 13.801 47.330 1.00 89.50 89 ASN A C 1
ATOM 639 O O . ASN A 1 89 ? 5.556 14.174 48.336 1.00 89.50 89 ASN A O 1
ATOM 643 N N . ARG A 1 90 ? 7.499 13.831 47.278 1.00 92.31 90 ARG A N 1
ATOM 644 C CA . ARG A 1 90 ? 8.323 14.363 48.383 1.00 92.31 90 ARG A CA 1
ATOM 645 C C . ARG A 1 90 ? 8.070 15.850 48.619 1.00 92.31 90 ARG A C 1
ATOM 647 O O . ARG A 1 90 ? 7.984 16.277 49.767 1.00 92.31 90 ARG A O 1
ATOM 654 N N . GLU A 1 91 ? 7.946 16.626 47.547 1.00 90.44 91 GLU A N 1
ATOM 655 C CA . GLU A 1 91 ? 7.670 18.059 47.626 1.00 90.44 91 GLU A CA 1
ATOM 656 C C . GLU A 1 91 ? 6.251 18.341 48.147 1.00 90.44 91 GLU A C 1
ATOM 658 O O . GLU A 1 91 ? 6.091 19.160 49.052 1.00 90.44 91 GLU A O 1
ATOM 663 N N . LEU A 1 92 ? 5.243 17.590 47.688 1.00 88.00 92 LEU A N 1
ATOM 664 C CA . LEU A 1 92 ? 3.866 17.681 48.185 1.00 88.00 92 LEU A CA 1
ATOM 665 C C . LEU A 1 92 ? 3.767 17.357 49.686 1.00 88.00 92 LEU A C 1
ATOM 667 O O . LEU A 1 92 ? 3.142 18.107 50.442 1.00 88.00 92 LEU A O 1
ATOM 671 N N . ASN A 1 93 ? 4.431 16.290 50.142 1.00 88.62 93 ASN A N 1
ATOM 672 C CA . ASN A 1 93 ? 4.481 15.937 51.563 1.00 88.62 93 ASN A CA 1
ATOM 673 C C . ASN A 1 93 ? 5.230 17.000 52.383 1.00 88.62 93 ASN A C 1
ATOM 675 O O . ASN A 1 93 ? 4.821 17.326 53.493 1.00 88.62 93 ASN A O 1
ATOM 679 N N . SER A 1 94 ? 6.300 17.590 51.838 1.00 90.69 94 SER A N 1
ATOM 680 C CA . SER A 1 94 ? 7.045 18.660 52.512 1.00 90.69 94 SER A CA 1
ATOM 681 C C . SER A 1 94 ? 6.219 19.941 52.677 1.00 90.69 94 SER A C 1
ATOM 683 O O . SER A 1 94 ? 6.287 20.569 53.735 1.00 90.69 94 SER A O 1
ATOM 685 N N . GLN A 1 95 ? 5.431 20.309 51.662 1.00 87.56 95 GLN A N 1
ATOM 686 C CA . GLN A 1 95 ? 4.554 21.483 51.687 1.00 87.56 95 GLN A CA 1
ATOM 687 C C . GLN A 1 95 ? 3.369 21.285 52.645 1.00 87.56 95 GLN A C 1
ATOM 689 O O . GLN A 1 95 ? 3.069 22.173 53.440 1.00 87.56 95 GLN A O 1
ATOM 694 N N . THR A 1 96 ? 2.743 20.103 52.640 1.00 88.38 96 THR A N 1
ATOM 695 C CA . THR A 1 96 ? 1.573 19.808 53.489 1.00 88.38 96 THR A CA 1
ATOM 696 C C . THR A 1 96 ? 1.920 19.518 54.955 1.00 88.38 96 THR A C 1
ATOM 698 O O . THR A 1 96 ? 1.082 19.752 55.824 1.00 88.38 96 THR A O 1
ATOM 701 N N . ALA A 1 97 ? 3.144 19.082 55.279 1.00 89.81 97 ALA A N 1
ATOM 702 C CA . ALA A 1 97 ? 3.540 18.678 56.639 1.00 89.81 97 ALA A CA 1
ATOM 703 C C . ALA A 1 97 ? 3.367 19.752 57.736 1.00 89.81 97 ALA A C 1
ATOM 705 O O . ALA A 1 97 ? 3.288 19.404 58.912 1.00 89.81 97 ALA A O 1
ATOM 706 N N . LYS A 1 98 ? 3.326 21.043 57.377 1.00 88.00 98 LYS A N 1
ATOM 707 C CA . LYS A 1 98 ? 3.196 22.172 58.324 1.00 88.00 98 LYS A CA 1
ATOM 708 C C . LYS A 1 98 ? 1.824 22.854 58.309 1.00 88.00 98 LYS A C 1
ATOM 710 O O . LYS A 1 98 ? 1.643 23.843 59.010 1.00 88.00 98 LYS A O 1
ATOM 715 N N . MET A 1 99 ? 0.898 22.363 57.492 1.00 91.56 99 MET A N 1
ATOM 716 C CA . MET A 1 99 ? -0.433 22.943 57.307 1.00 91.56 99 MET A CA 1
ATOM 717 C C . MET A 1 99 ? -1.440 22.260 58.243 1.00 91.56 99 MET A C 1
ATOM 719 O O . MET A 1 99 ? -1.331 21.054 58.503 1.00 91.56 99 MET A O 1
ATOM 723 N N . ASP A 1 100 ? -2.428 23.005 58.741 1.00 90.75 100 ASP A N 1
ATOM 724 C CA . ASP A 1 100 ? -3.572 22.401 59.437 1.00 90.75 100 ASP A CA 1
ATOM 725 C C . ASP A 1 100 ? -4.464 21.603 58.462 1.00 90.75 100 ASP A C 1
ATOM 727 O O . ASP A 1 100 ? -4.231 21.587 57.250 1.00 90.75 100 ASP A O 1
ATOM 731 N N . ASN A 1 101 ? -5.458 20.877 58.975 1.00 87.94 101 ASN A N 1
ATOM 732 C CA . ASN A 1 101 ? -6.279 19.997 58.139 1.00 87.94 101 ASN A CA 1
ATOM 733 C C . ASN A 1 101 ? -7.125 20.762 57.105 1.00 87.94 101 ASN A C 1
ATOM 735 O O . ASN A 1 101 ? -7.275 20.277 55.985 1.00 87.94 101 ASN A O 1
ATOM 739 N N . LEU A 1 102 ? -7.605 21.965 57.427 1.00 90.25 102 LEU A N 1
ATOM 740 C CA . LEU A 1 102 ? -8.395 22.790 56.511 1.00 90.25 102 LEU A CA 1
ATOM 741 C C . LEU A 1 102 ? -7.498 23.385 55.414 1.00 90.25 102 LEU A C 1
ATOM 743 O O . LEU A 1 102 ? -7.780 23.255 54.225 1.00 90.25 102 LEU A O 1
ATOM 747 N N . GLN A 1 103 ? -6.340 23.919 55.808 1.00 92.06 103 GLN A N 1
ATOM 748 C CA . GLN A 1 103 ? -5.304 24.408 54.897 1.00 92.06 103 GLN A CA 1
ATOM 749 C C . GLN A 1 103 ? -4.784 23.313 53.951 1.00 92.06 103 GLN A C 1
ATOM 751 O O . GLN A 1 103 ? -4.529 23.587 52.776 1.00 92.06 103 GLN A O 1
ATOM 756 N N . LYS A 1 104 ? -4.634 22.069 54.432 1.00 91.19 104 LYS A N 1
ATOM 757 C CA . LYS A 1 104 ? -4.290 20.908 53.593 1.00 91.19 104 LYS A CA 1
ATOM 758 C C . LYS A 1 104 ? -5.368 20.634 52.550 1.00 91.19 104 LYS A C 1
ATOM 760 O O . LYS A 1 104 ? -5.018 20.437 51.389 1.00 91.19 104 LYS A O 1
ATOM 765 N N . ILE A 1 105 ? -6.644 20.627 52.944 1.00 90.06 105 ILE A N 1
ATOM 766 C CA . ILE A 1 105 ? -7.775 20.386 52.035 1.00 90.06 105 ILE A CA 1
ATOM 767 C C . ILE A 1 105 ? -7.814 21.455 50.937 1.00 90.06 105 ILE A C 1
ATOM 769 O O . ILE A 1 105 ? -7.848 21.100 49.758 1.00 90.06 105 ILE A O 1
ATOM 773 N N . ASP A 1 106 ? -7.705 22.738 51.288 1.00 91.94 106 ASP A N 1
ATOM 774 C CA . ASP A 1 106 ? -7.667 23.837 50.314 1.00 91.94 106 ASP A CA 1
ATOM 775 C C . ASP A 1 106 ? -6.461 23.734 49.369 1.00 91.94 106 ASP A C 1
ATOM 777 O O . ASP A 1 106 ? -6.594 23.862 48.147 1.00 91.94 106 ASP A O 1
ATOM 781 N N . HIS A 1 107 ? -5.270 23.459 49.912 1.00 91.06 107 HIS A N 1
ATOM 782 C CA . HIS A 1 107 ? -4.046 23.329 49.122 1.00 91.06 107 HIS A CA 1
ATOM 783 C C . HIS A 1 107 ? -4.102 22.141 48.156 1.00 91.06 107 HIS A C 1
ATOM 785 O O . HIS A 1 107 ? -3.752 22.286 46.984 1.00 91.06 107 HIS A O 1
ATOM 791 N N . LEU A 1 108 ? -4.573 20.977 48.616 1.00 90.56 108 LEU A N 1
ATOM 792 C CA . LEU A 1 108 ? -4.740 19.784 47.786 1.00 90.56 108 LEU A CA 1
ATOM 793 C C . LEU A 1 108 ? -5.819 19.998 46.720 1.00 90.56 108 LEU A C 1
ATOM 795 O O . LEU A 1 108 ? -5.573 19.712 45.551 1.00 90.56 108 LEU A O 1
ATOM 799 N N . THR A 1 109 ? -6.966 20.580 47.076 1.00 91.00 109 THR A N 1
ATOM 800 C CA . THR A 1 109 ? -8.060 20.884 46.134 1.00 91.00 109 THR A CA 1
ATOM 801 C C . THR A 1 109 ? -7.598 21.834 45.030 1.00 91.00 109 THR A C 1
ATOM 803 O O . THR A 1 109 ? -7.836 21.589 43.840 1.00 91.00 109 THR A O 1
ATOM 806 N N . LYS A 1 110 ? -6.859 22.887 45.399 1.00 94.38 110 LYS A N 1
ATOM 807 C CA . LYS A 1 110 ? -6.242 23.811 44.444 1.00 94.38 110 LYS A CA 1
ATOM 808 C C . LYS A 1 110 ? -5.203 23.108 43.570 1.00 94.38 110 LYS A C 1
ATOM 810 O O . LYS A 1 110 ? -5.265 23.222 42.349 1.00 94.38 110 LYS A O 1
ATOM 815 N N . ARG A 1 111 ? -4.308 22.312 44.163 1.00 92.00 111 ARG A N 1
ATOM 816 C CA . ARG A 1 111 ? -3.265 21.576 43.432 1.00 92.00 111 ARG A CA 1
ATOM 817 C C . ARG A 1 111 ? -3.847 20.568 42.438 1.00 92.00 111 ARG A C 1
ATOM 819 O O . ARG A 1 111 ? -3.359 20.492 41.315 1.00 92.00 111 ARG A O 1
ATOM 826 N N . CYS A 1 112 ? -4.898 19.840 42.810 1.00 90.81 112 CYS A N 1
ATOM 827 C CA . CYS A 1 112 ? -5.627 18.936 41.917 1.00 90.81 112 CYS A CA 1
ATOM 828 C C . CYS A 1 112 ? -6.308 19.695 40.768 1.00 90.81 112 CYS A C 1
ATOM 830 O O . CYS A 1 112 ? -6.266 19.242 39.623 1.00 90.81 112 CYS A O 1
ATOM 832 N N . SER A 1 113 ? -6.879 20.870 41.046 1.00 94.12 113 SER A N 1
ATOM 833 C CA . SER A 1 113 ? -7.493 21.735 40.029 1.00 94.12 113 SER A CA 1
ATOM 834 C C . SER A 1 113 ? -6.464 22.271 39.025 1.00 94.12 113 SER A C 1
ATOM 836 O O . SER A 1 113 ? -6.692 22.202 37.815 1.00 94.12 113 SER A O 1
ATOM 838 N N . ASP A 1 114 ? -5.309 22.734 39.512 1.00 94.19 114 ASP A N 1
ATOM 839 C CA . ASP A 1 114 ? -4.196 23.211 38.684 1.00 94.19 114 ASP A CA 1
ATOM 840 C C . ASP A 1 114 ? -3.624 22.075 37.815 1.00 94.19 114 ASP A C 1
ATOM 842 O O . ASP A 1 114 ? -3.455 22.240 36.606 1.00 94.19 114 ASP A O 1
ATOM 846 N N . LEU A 1 115 ? -3.408 20.883 38.391 1.00 92.75 115 LEU A N 1
ATOM 847 C CA . LEU A 1 115 ? -2.952 19.695 37.655 1.00 92.75 115 LEU A CA 1
ATOM 848 C C . LEU A 1 115 ? -3.949 19.265 36.565 1.00 92.75 115 LEU A C 1
ATOM 850 O O . LEU A 1 115 ? -3.533 18.926 35.458 1.00 92.75 115 LEU A O 1
ATOM 854 N N . LEU A 1 116 ? -5.259 19.321 36.831 1.00 91.94 116 LEU A N 1
ATOM 855 C CA . LEU A 1 116 ? -6.295 19.038 35.831 1.00 91.94 116 LEU A CA 1
ATOM 856 C C . LEU A 1 116 ? -6.287 20.074 34.692 1.00 91.94 116 LEU A C 1
ATOM 858 O O . LEU A 1 116 ? -6.470 19.720 33.522 1.00 91.94 116 LEU A O 1
ATOM 862 N N . ALA A 1 117 ? -6.088 21.354 35.018 1.00 94.94 117 ALA A N 1
ATOM 863 C CA . ALA A 1 117 ? -6.004 22.432 34.038 1.00 94.94 117 ALA A CA 1
ATOM 864 C C . ALA A 1 117 ? -4.771 22.278 33.133 1.00 94.94 117 ALA A C 1
ATOM 866 O O . ALA A 1 117 ? -4.894 22.394 31.908 1.00 94.94 117 ALA A O 1
ATOM 867 N N . ASP A 1 118 ? -3.618 21.945 33.717 1.00 93.56 118 ASP A N 1
ATOM 868 C CA . ASP A 1 118 ? -2.362 21.717 33.003 1.00 93.56 118 ASP A CA 1
ATOM 869 C C . ASP A 1 118 ? -2.379 20.436 32.172 1.00 93.56 118 ASP A C 1
ATOM 871 O O . ASP A 1 118 ? -1.963 20.464 31.013 1.00 93.56 118 ASP A O 1
ATOM 875 N N . MET A 1 119 ? -2.952 19.345 32.680 1.00 93.19 119 MET A N 1
ATOM 876 C CA . MET A 1 119 ? -3.177 18.121 31.908 1.00 93.19 119 MET A CA 1
ATOM 877 C C . MET A 1 119 ? -4.022 18.427 30.656 1.00 93.19 119 MET A C 1
ATOM 879 O O . MET A 1 119 ? -3.571 18.193 29.533 1.00 93.19 119 MET A O 1
ATOM 883 N N . LYS A 1 120 ? -5.159 19.127 30.808 1.00 95.12 120 LYS A N 1
ATOM 884 C CA . LYS A 1 120 ? -5.971 19.605 29.669 1.00 95.12 120 LYS A CA 1
ATOM 885 C C . LYS A 1 120 ? -5.224 20.600 28.768 1.00 95.12 120 LYS A C 1
ATOM 887 O O . LYS A 1 120 ? -5.569 20.759 27.592 1.00 95.12 120 LYS A O 1
ATOM 892 N N . ARG A 1 121 ? -4.242 21.353 29.277 1.00 96.44 121 ARG A N 1
ATOM 893 C CA . ARG A 1 121 ? -3.384 22.244 28.468 1.00 96.44 121 ARG A CA 1
ATOM 894 C C . ARG A 1 121 ? -2.461 21.410 27.577 1.00 96.44 121 ARG A C 1
ATOM 896 O O . ARG A 1 121 ? -2.437 21.630 26.365 1.00 96.44 121 ARG A O 1
ATOM 903 N N . HIS A 1 122 ? -1.795 20.418 28.164 1.00 92.44 122 HIS A N 1
ATOM 904 C CA . HIS A 1 122 ? -0.897 19.490 27.486 1.00 92.44 122 HIS A CA 1
ATOM 905 C C . HIS A 1 122 ? -1.619 18.583 26.480 1.00 92.44 122 HIS A C 1
ATOM 907 O O . HIS A 1 122 ? -1.094 18.389 25.388 1.00 92.44 122 HIS A O 1
ATOM 913 N N . GLU A 1 123 ? -2.846 18.123 26.743 1.00 92.12 123 GLU A N 1
ATOM 914 C CA . GLU A 1 123 ? -3.667 17.406 25.749 1.00 92.12 123 GLU A CA 1
ATOM 915 C C . GLU A 1 123 ? -3.906 18.244 24.481 1.00 92.12 123 GLU A C 1
ATOM 917 O O . GLU A 1 123 ? -3.696 17.784 23.353 1.00 92.12 123 GLU A O 1
ATOM 922 N N . ARG A 1 124 ? -4.312 19.513 24.647 1.00 94.62 124 ARG A N 1
ATOM 923 C CA . ARG A 1 124 ? -4.551 20.431 23.518 1.00 94.62 124 ARG A CA 1
ATOM 924 C C . ARG A 1 124 ? -3.263 20.748 22.760 1.00 94.62 124 ARG A C 1
ATOM 926 O O . ARG A 1 124 ? -3.301 20.915 21.540 1.00 94.62 124 ARG A O 1
ATOM 933 N N . GLU A 1 125 ? -2.140 20.860 23.462 1.00 94.00 125 GLU A N 1
ATOM 934 C CA . GLU A 1 125 ? -0.823 21.089 22.868 1.00 94.00 125 GLU A CA 1
ATOM 935 C C . GLU A 1 125 ? -0.310 19.851 22.119 1.00 94.00 125 GLU A C 1
ATOM 937 O O . GLU A 1 125 ? 0.098 19.967 20.965 1.00 94.00 125 GLU A O 1
ATOM 942 N N . SER A 1 126 ? -0.452 18.659 22.700 1.00 90.25 126 SER A N 1
ATOM 943 C CA . SER A 1 126 ? -0.182 17.369 22.058 1.00 90.25 126 SER A CA 1
ATOM 944 C C . SER A 1 126 ? -0.990 17.209 20.766 1.00 90.25 126 SER A C 1
ATOM 946 O O . SER A 1 126 ? -0.427 16.917 19.710 1.00 90.25 126 SER A O 1
ATOM 948 N N . LEU A 1 127 ? -2.290 17.533 20.782 1.00 94.38 127 LEU A N 1
ATOM 949 C CA . LEU A 1 127 ? -3.133 17.484 19.584 1.00 94.38 127 LEU A CA 1
ATOM 950 C C . LEU A 1 127 ? -2.698 18.491 18.499 1.00 94.38 127 LEU A C 1
ATOM 952 O O . LEU A 1 127 ? -2.779 18.183 17.306 1.00 94.38 127 LEU A O 1
ATOM 956 N N . LYS A 1 128 ? -2.221 19.686 18.880 1.00 95.56 128 LYS A N 1
ATOM 957 C CA . LYS A 1 128 ? -1.625 20.657 17.939 1.00 95.56 128 LYS A CA 1
ATOM 958 C C . LYS A 1 128 ? -0.303 20.140 17.366 1.00 95.56 128 LYS A C 1
ATOM 960 O O . LYS A 1 128 ? -0.099 20.227 16.156 1.00 95.56 128 LYS A O 1
ATOM 965 N N . ASN A 1 129 ? 0.560 19.573 18.205 1.00 90.88 129 ASN A N 1
ATOM 966 C CA . ASN A 1 129 ? 1.859 19.037 17.806 1.00 90.88 129 ASN A CA 1
ATOM 967 C C . ASN A 1 129 ? 1.711 17.815 16.893 1.00 90.88 129 ASN A C 1
ATOM 969 O O . ASN A 1 129 ? 2.400 17.747 15.878 1.00 90.88 129 ASN A O 1
ATOM 973 N N . LYS A 1 130 ? 0.741 16.930 17.154 1.00 93.19 130 LYS A N 1
ATOM 974 C CA . LYS A 1 130 ? 0.366 15.826 16.257 1.00 93.19 130 LYS A CA 1
ATOM 975 C C . LYS A 1 130 ? -0.036 16.340 14.872 1.00 93.19 130 LYS A C 1
ATOM 977 O O . LYS A 1 130 ? 0.588 15.967 13.885 1.00 93.19 130 LYS A O 1
ATOM 982 N N . LYS A 1 131 ? -0.978 17.292 14.801 1.00 95.12 131 LYS A N 1
ATOM 983 C CA . LYS A 1 131 ? -1.396 17.924 13.531 1.00 95.12 131 LYS A CA 1
ATOM 984 C C . LYS A 1 131 ? -0.235 18.605 12.795 1.00 95.12 131 LYS A C 1
ATOM 986 O O . LYS A 1 131 ? -0.171 18.551 11.569 1.00 95.12 131 LYS A O 1
ATOM 991 N N . ARG A 1 132 ? 0.690 19.239 13.526 1.00 94.44 132 ARG A N 1
ATOM 992 C CA . ARG A 1 132 ? 1.911 19.833 12.957 1.00 94.44 132 ARG A CA 1
ATOM 993 C C . ARG A 1 132 ? 2.864 18.762 12.417 1.00 94.44 132 ARG A C 1
ATOM 995 O O . ARG A 1 132 ? 3.433 18.965 11.351 1.00 94.44 132 ARG A O 1
ATOM 1002 N N . GLY A 1 133 ? 3.010 17.636 13.113 1.00 90.44 133 GLY A N 1
ATOM 1003 C CA . GLY A 1 133 ? 3.771 16.472 12.658 1.00 90.44 133 GLY A CA 1
ATOM 1004 C C . GLY A 1 133 ? 3.207 15.881 11.365 1.00 90.44 133 GLY A C 1
ATOM 1005 O O . GLY A 1 133 ? 3.950 15.723 10.400 1.00 90.44 133 GLY A O 1
ATOM 1006 N N . ASP A 1 134 ? 1.890 15.659 11.309 1.00 92.31 134 ASP A N 1
ATOM 1007 C CA . ASP A 1 134 ? 1.191 15.163 10.115 1.00 92.31 134 ASP A CA 1
ATOM 1008 C C . ASP A 1 134 ? 1.389 16.105 8.909 1.00 92.31 134 ASP A C 1
ATOM 1010 O O . ASP A 1 134 ? 1.688 15.662 7.796 1.00 92.31 134 ASP A O 1
ATOM 1014 N N . GLN A 1 135 ? 1.285 17.422 9.132 1.00 93.50 135 GLN A N 1
ATOM 1015 C CA . GLN A 1 135 ? 1.503 18.438 8.100 1.00 93.50 135 GLN A CA 1
ATOM 1016 C C . GLN A 1 135 ? 2.964 18.476 7.616 1.00 93.50 135 GLN A C 1
ATOM 1018 O O . GLN A 1 135 ? 3.200 18.448 6.409 1.00 93.50 135 GLN A O 1
ATOM 1023 N N . LEU A 1 136 ? 3.946 18.467 8.525 1.00 92.50 136 LEU A N 1
ATOM 1024 C CA . LEU A 1 136 ? 5.373 18.431 8.170 1.00 92.50 136 LEU A CA 1
ATOM 1025 C C . LEU A 1 136 ? 5.754 17.136 7.438 1.00 92.50 136 LEU A C 1
ATOM 1027 O O . LEU A 1 136 ? 6.563 17.157 6.510 1.00 92.50 136 LEU A O 1
ATOM 1031 N N . GLN A 1 137 ? 5.158 16.001 7.812 1.00 93.19 137 GLN A N 1
ATOM 1032 C CA . GLN A 1 137 ? 5.357 14.731 7.118 1.00 93.19 137 GLN A CA 1
ATOM 1033 C C . GLN A 1 137 ? 4.803 14.790 5.685 1.00 93.19 137 GLN A C 1
ATOM 1035 O O . GLN A 1 137 ? 5.495 14.390 4.747 1.00 93.19 137 GLN A O 1
ATOM 1040 N N . LYS A 1 138 ? 3.609 15.367 5.497 1.00 95.56 138 LYS A N 1
ATOM 1041 C CA . LYS A 1 138 ? 3.012 15.604 4.175 1.00 95.56 138 LYS A CA 1
ATOM 1042 C C . LYS A 1 138 ? 3.863 16.542 3.311 1.00 95.56 138 LYS A C 1
ATOM 1044 O O . LYS A 1 138 ? 4.091 16.241 2.140 1.00 95.56 138 LYS A O 1
ATOM 1049 N N . GLU A 1 139 ? 4.371 17.635 3.879 1.00 92.94 139 GLU A N 1
ATOM 1050 C CA . GLU A 1 139 ? 5.297 18.556 3.203 1.00 92.94 139 GLU A CA 1
ATOM 1051 C C . GLU A 1 139 ? 6.595 17.845 2.796 1.00 92.94 139 GLU A C 1
ATOM 1053 O O . GLU A 1 139 ? 7.023 17.961 1.649 1.00 92.94 139 GLU A O 1
ATOM 1058 N N . LYS A 1 140 ? 7.171 17.009 3.671 1.00 95.50 140 LYS A N 1
ATOM 1059 C CA . LYS A 1 140 ? 8.359 16.191 3.367 1.00 95.50 140 LYS A CA 1
ATOM 1060 C C . LYS A 1 140 ? 8.120 15.217 2.208 1.00 95.50 140 LYS A C 1
ATOM 1062 O O . LYS A 1 140 ? 8.980 15.065 1.337 1.00 95.50 140 LYS A O 1
ATOM 1067 N N . ASP A 1 141 ? 6.966 14.550 2.177 1.00 93.69 141 ASP A N 1
ATOM 1068 C CA . ASP A 1 141 ? 6.588 13.629 1.098 1.00 93.69 141 ASP A CA 1
ATOM 1069 C C . ASP A 1 141 ? 6.331 14.366 -0.231 1.00 93.69 141 ASP A C 1
ATOM 1071 O O . ASP A 1 141 ? 6.747 13.892 -1.298 1.00 93.69 141 ASP A O 1
ATOM 1075 N N . GLN A 1 142 ? 5.728 15.558 -0.174 1.00 95.19 142 GLN A N 1
ATOM 1076 C CA . GLN A 1 142 ? 5.573 16.444 -1.327 1.00 95.19 142 GLN A CA 1
ATOM 1077 C C . GLN A 1 142 ? 6.941 16.901 -1.863 1.00 95.19 142 GLN A C 1
ATOM 1079 O O . GLN A 1 142 ? 7.235 16.672 -3.039 1.00 95.19 142 GLN A O 1
ATOM 1084 N N . SER A 1 143 ? 7.820 17.439 -1.011 1.00 92.94 143 SER A N 1
ATOM 1085 C CA . SER A 1 143 ? 9.169 17.873 -1.398 1.00 92.94 143 SER A CA 1
ATOM 1086 C C . SER A 1 143 ? 10.010 16.728 -1.972 1.00 92.94 143 SER A C 1
ATOM 1088 O O . SER A 1 143 ? 10.698 16.920 -2.975 1.00 92.94 143 SER A O 1
ATOM 1090 N N . ARG A 1 144 ? 9.922 15.504 -1.419 1.00 94.56 144 ARG A N 1
ATOM 1091 C CA . ARG A 1 144 ? 10.584 14.316 -2.001 1.00 94.56 144 ARG A CA 1
ATOM 1092 C C . ARG A 1 144 ? 10.076 14.024 -3.417 1.00 94.56 144 ARG A C 1
ATOM 1094 O O . ARG A 1 144 ? 10.861 13.671 -4.302 1.00 94.56 144 ARG A O 1
ATOM 1101 N N . THR A 1 145 ? 8.775 14.176 -3.644 1.00 95.25 145 THR A N 1
ATOM 1102 C CA . THR A 1 145 ? 8.146 13.950 -4.953 1.00 95.25 145 THR A CA 1
ATOM 1103 C C . THR A 1 145 ? 8.568 15.014 -5.972 1.00 95.25 145 THR A C 1
ATOM 1105 O O . THR A 1 145 ? 8.881 14.688 -7.118 1.00 95.25 145 THR A O 1
ATOM 1108 N N . GLU A 1 146 ? 8.632 16.280 -5.562 1.00 96.06 146 GLU A N 1
ATOM 1109 C CA . GLU A 1 146 ? 9.097 17.399 -6.391 1.00 96.06 146 GLU A CA 1
ATOM 1110 C C . GLU A 1 146 ? 10.592 17.294 -6.722 1.00 96.06 146 GLU A C 1
ATOM 1112 O O . GLU A 1 146 ? 10.975 17.452 -7.885 1.00 96.06 146 GLU A O 1
ATOM 1117 N N . LEU A 1 147 ? 11.432 16.914 -5.755 1.00 94.94 147 LEU A N 1
ATOM 1118 C CA . LEU A 1 147 ? 12.848 16.621 -5.983 1.00 94.94 147 LEU A CA 1
ATOM 1119 C C . LEU A 1 147 ? 13.030 15.486 -7.003 1.00 94.94 147 LEU A C 1
ATOM 1121 O O . LEU A 1 147 ? 13.808 15.625 -7.945 1.00 94.94 147 LEU A O 1
ATOM 1125 N N . THR A 1 148 ? 12.265 14.397 -6.876 1.00 95.88 148 THR A N 1
ATOM 1126 C CA . THR A 1 148 ? 12.312 13.258 -7.814 1.00 95.88 148 THR A CA 1
ATOM 1127 C C . THR A 1 148 ? 11.957 13.688 -9.244 1.00 95.88 148 THR A C 1
ATOM 1129 O O . THR A 1 148 ? 12.662 13.339 -10.194 1.00 95.88 148 THR A O 1
ATOM 1132 N N . LYS A 1 149 ? 10.909 14.510 -9.413 1.00 97.50 149 LYS A N 1
ATOM 1133 C CA . LYS A 1 149 ? 10.544 15.105 -10.714 1.00 97.50 149 LYS A CA 1
ATOM 1134 C C . LYS A 1 149 ? 11.663 15.997 -11.264 1.00 97.50 149 LYS A C 1
ATOM 1136 O O . LYS A 1 149 ? 11.979 15.920 -12.450 1.00 97.50 149 LYS A O 1
ATOM 1141 N N . THR A 1 150 ? 12.280 16.807 -10.405 1.00 95.75 150 THR A N 1
ATOM 1142 C CA . THR A 1 150 ? 13.342 17.760 -10.765 1.00 95.75 150 THR A C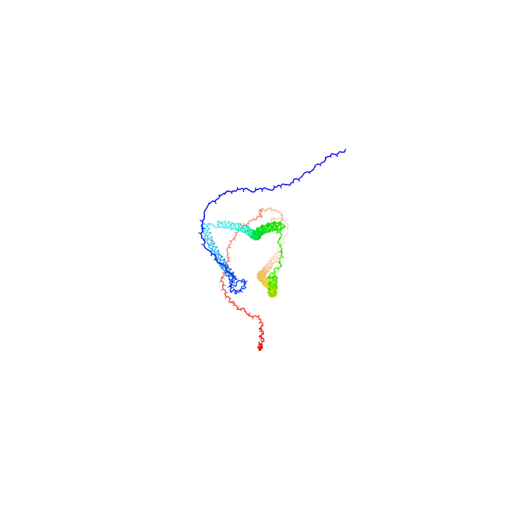A 1
ATOM 1143 C C . THR A 1 150 ? 14.608 17.042 -11.236 1.00 95.75 150 THR A C 1
ATOM 1145 O O . THR A 1 150 ? 15.156 17.388 -12.282 1.00 95.75 150 THR A O 1
ATOM 1148 N N . VAL A 1 151 ? 15.028 15.982 -10.536 1.00 96.19 151 VAL A N 1
ATOM 1149 C CA . VAL A 1 151 ? 16.140 15.111 -10.955 1.00 96.19 151 VAL A CA 1
ATOM 1150 C C . VAL A 1 151 ? 15.833 14.455 -12.305 1.00 96.19 151 VAL A C 1
ATOM 1152 O O . VAL A 1 151 ? 16.649 14.540 -13.221 1.00 96.19 151 VAL A O 1
ATOM 1155 N N . GLY A 1 152 ? 14.629 13.904 -12.490 1.00 95.38 152 GLY A N 1
ATOM 1156 C CA . GLY A 1 152 ? 14.220 13.307 -13.767 1.00 95.38 152 GLY A CA 1
ATOM 1157 C C . GLY A 1 152 ? 14.170 14.296 -14.944 1.00 95.38 152 GLY A C 1
ATOM 1158 O O . GLY A 1 152 ? 14.439 13.911 -16.083 1.00 95.38 152 GLY A O 1
ATOM 1159 N N . LEU A 1 153 ? 13.859 15.575 -14.700 1.00 96.31 153 LEU A N 1
ATOM 1160 C CA . LEU A 1 153 ? 13.956 16.636 -15.712 1.00 96.31 153 LEU A CA 1
ATOM 1161 C C . LEU A 1 153 ? 15.414 17.016 -16.005 1.00 96.31 153 LEU A C 1
ATOM 1163 O O . LEU A 1 153 ? 15.779 17.141 -17.174 1.00 96.31 153 LEU A O 1
ATOM 1167 N N . LYS A 1 154 ? 16.261 17.123 -14.973 1.00 97.00 154 LYS A N 1
ATOM 1168 C CA . LYS A 1 154 ? 17.704 17.375 -15.116 1.00 97.00 154 LYS A CA 1
ATOM 1169 C C . LYS A 1 154 ? 18.378 16.298 -15.967 1.00 97.00 154 LYS A C 1
ATOM 1171 O O . LYS A 1 154 ? 19.090 16.631 -16.906 1.00 97.00 154 LYS A O 1
ATOM 1176 N N . GLU A 1 155 ? 18.094 15.020 -15.715 1.00 96.81 155 GLU A N 1
ATOM 1177 C CA . GLU A 1 155 ? 18.630 13.909 -16.514 1.00 96.81 155 GLU A CA 1
ATOM 1178 C C . GLU A 1 155 ? 18.205 13.961 -17.989 1.00 96.81 155 GLU A C 1
ATOM 1180 O O . GLU A 1 155 ? 18.997 13.631 -18.873 1.00 96.81 155 GLU A O 1
ATOM 1185 N N . LYS A 1 156 ? 16.959 14.368 -18.275 1.00 97.25 156 LYS A N 1
ATOM 1186 C CA . LYS A 1 156 ? 16.470 14.546 -19.653 1.00 97.25 156 LYS A CA 1
ATOM 1187 C C . LYS A 1 156 ? 17.185 15.701 -20.354 1.00 97.25 156 LYS A C 1
ATOM 1189 O O . LYS A 1 156 ? 17.607 15.535 -21.494 1.00 97.25 156 LYS A O 1
ATOM 1194 N N . LEU A 1 157 ? 17.367 16.831 -19.668 1.00 97.12 157 LEU A N 1
ATOM 1195 C CA . LEU A 1 157 ? 18.117 17.975 -20.190 1.00 97.12 157 LEU A CA 1
ATOM 1196 C C . LEU A 1 157 ? 19.595 17.632 -20.418 1.00 97.12 157 LEU A C 1
ATOM 1198 O O . LEU A 1 157 ? 20.132 17.947 -21.472 1.00 97.12 157 LEU A O 1
ATOM 1202 N N . GLU A 1 158 ? 20.246 16.923 -19.492 1.00 95.38 158 GLU A N 1
ATOM 1203 C CA . GLU A 1 158 ? 21.632 16.475 -19.674 1.00 95.38 158 GLU A CA 1
ATOM 1204 C C . GLU A 1 158 ? 21.792 15.522 -20.867 1.00 95.38 158 GLU A C 1
ATOM 1206 O O . GLU A 1 158 ? 22.783 15.622 -21.592 1.00 95.38 158 GLU A O 1
ATOM 1211 N N . LYS A 1 159 ? 20.827 14.621 -21.105 1.00 96.25 159 LYS A N 1
ATOM 1212 C CA . LYS A 1 159 ? 20.806 13.763 -22.304 1.00 96.25 159 LYS A CA 1
ATOM 1213 C C . LYS A 1 159 ? 20.664 14.597 -23.577 1.00 96.25 159 LYS A C 1
ATOM 1215 O O . LYS A 1 159 ? 21.515 14.479 -24.455 1.00 96.25 159 LYS A O 1
ATOM 1220 N N . LEU A 1 160 ? 19.681 15.500 -23.628 1.00 96.44 160 LEU A N 1
ATOM 1221 C CA . LEU A 1 160 ? 19.447 16.374 -24.781 1.00 96.44 160 LEU A CA 1
ATOM 1222 C C . LEU A 1 160 ? 20.667 17.256 -25.095 1.00 96.44 160 LEU A C 1
ATOM 1224 O O . LEU A 1 160 ? 21.068 17.357 -26.249 1.00 96.44 160 LEU A O 1
ATOM 1228 N N . CYS A 1 161 ? 21.316 17.838 -24.082 1.00 96.62 161 CYS A N 1
ATOM 1229 C CA . CYS A 1 161 ? 22.541 18.621 -24.265 1.00 96.62 161 CYS A CA 1
ATOM 1230 C C . CYS A 1 161 ? 23.700 17.773 -24.819 1.00 96.62 161 CYS A C 1
ATOM 1232 O O . CYS A 1 161 ? 24.422 18.229 -25.706 1.00 96.62 161 CYS A O 1
ATOM 1234 N N . ARG A 1 162 ? 23.874 16.531 -24.341 1.00 97.19 162 ARG A N 1
ATOM 1235 C CA . ARG A 1 162 ? 24.900 15.604 -24.858 1.00 97.19 162 ARG A CA 1
ATOM 1236 C C . ARG A 1 162 ? 24.618 15.182 -26.301 1.00 97.19 162 ARG A C 1
ATOM 1238 O O . ARG A 1 162 ? 25.555 15.097 -27.093 1.00 97.19 162 ARG A O 1
ATOM 1245 N N . GLU A 1 163 ? 23.358 14.932 -26.647 1.00 96.75 163 GLU A N 1
ATOM 1246 C CA . GLU A 1 163 ? 22.926 14.594 -28.009 1.00 96.75 163 GLU A CA 1
ATOM 1247 C C . GLU A 1 163 ? 23.123 15.778 -28.961 1.00 96.75 163 GLU A C 1
ATOM 1249 O O . GLU A 1 163 ? 23.834 15.638 -29.954 1.00 96.75 163 GLU A O 1
ATOM 1254 N N . LEU A 1 164 ? 22.640 16.970 -28.597 1.00 97.06 164 LEU A N 1
ATOM 1255 C CA . LEU A 1 164 ? 22.824 18.201 -29.368 1.00 97.06 164 LEU A CA 1
ATOM 1256 C C . LEU A 1 164 ? 24.308 18.523 -29.600 1.00 97.06 164 LEU A C 1
ATOM 1258 O O . LEU A 1 164 ? 24.703 18.912 -30.698 1.00 97.06 164 LEU A O 1
ATOM 1262 N N . GLN A 1 165 ? 25.164 18.329 -28.592 1.00 96.06 165 GLN A N 1
ATOM 1263 C CA . GLN A 1 165 ? 26.601 18.566 -28.735 1.00 96.06 165 GLN A CA 1
ATOM 1264 C C . GLN A 1 165 ? 27.291 17.499 -29.601 1.00 96.06 165 GLN A C 1
ATOM 1266 O O . GLN A 1 165 ? 28.218 17.819 -30.350 1.00 96.06 165 GLN A O 1
ATOM 1271 N N . LYS A 1 166 ? 26.812 16.248 -29.570 1.00 97.81 166 LYS A N 1
ATOM 1272 C CA . LYS A 1 166 ? 27.251 15.180 -30.479 1.00 97.81 166 LYS A CA 1
ATOM 1273 C C . LYS A 1 166 ? 26.847 15.478 -31.927 1.00 97.81 166 LYS A C 1
ATOM 1275 O O . LYS A 1 166 ? 27.684 15.335 -32.817 1.00 97.81 166 LYS A O 1
ATOM 1280 N N . GLU A 1 167 ? 25.620 15.937 -32.166 1.00 96.38 167 GLU A N 1
ATOM 1281 C CA . GLU A 1 167 ? 25.155 16.349 -33.496 1.00 96.38 167 GLU A CA 1
ATOM 1282 C C . GLU A 1 167 ? 25.891 17.587 -34.010 1.00 96.38 167 GLU A C 1
ATOM 1284 O O . GLU A 1 167 ? 26.326 17.601 -35.157 1.00 96.38 167 GLU A O 1
ATOM 1289 N N . ASN A 1 168 ? 26.138 18.592 -33.166 1.00 96.50 168 ASN A N 1
ATOM 1290 C CA . ASN A 1 168 ? 26.906 19.776 -33.555 1.00 96.50 168 ASN A CA 1
ATOM 1291 C C . ASN A 1 168 ? 28.343 19.417 -33.978 1.00 96.50 168 ASN A C 1
ATOM 1293 O O . ASN A 1 168 ? 28.850 19.934 -34.974 1.00 96.50 168 ASN A O 1
ATOM 1297 N N . ASN A 1 169 ? 28.988 18.491 -33.259 1.00 96.75 169 ASN A N 1
ATOM 1298 C CA . ASN A 1 169 ? 30.307 17.970 -33.623 1.00 96.75 169 ASN A CA 1
ATOM 1299 C C . ASN A 1 169 ? 30.263 17.139 -34.917 1.00 96.75 169 ASN A C 1
ATOM 1301 O O . ASN A 1 169 ? 31.152 17.284 -35.758 1.00 96.75 169 ASN A O 1
ATOM 1305 N N . LYS A 1 170 ? 29.216 16.325 -35.112 1.00 96.56 170 LYS A N 1
ATOM 1306 C CA . LYS A 1 170 ? 28.978 15.585 -36.358 1.00 96.56 170 LYS A CA 1
ATOM 1307 C C . LYS A 1 170 ? 28.838 16.546 -37.546 1.00 96.56 170 LYS A C 1
ATOM 1309 O O . LYS A 1 170 ? 29.626 16.444 -38.481 1.00 96.56 170 LYS A O 1
ATOM 1314 N N . LEU A 1 171 ? 27.949 17.536 -37.465 1.00 96.12 171 LEU A N 1
ATOM 1315 C CA . LEU A 1 171 ? 27.738 18.545 -38.512 1.00 96.12 171 LEU A CA 1
ATOM 1316 C C . LEU A 1 171 ? 29.011 19.344 -38.825 1.00 96.12 171 LEU A C 1
ATOM 1318 O O . LEU A 1 171 ? 29.308 19.592 -39.990 1.00 96.12 171 LEU A O 1
ATOM 1322 N N . LYS A 1 172 ? 29.815 19.701 -37.813 1.00 97.00 172 LYS A N 1
ATOM 1323 C CA . LYS A 1 172 ? 31.140 20.313 -38.024 1.00 97.00 172 LYS A CA 1
ATOM 1324 C C . LYS A 1 172 ? 32.083 19.399 -38.811 1.00 97.00 172 LYS A C 1
ATOM 1326 O O . LYS A 1 172 ? 32.772 19.880 -39.708 1.00 97.00 172 LYS A O 1
ATOM 1331 N N . SER A 1 173 ? 32.109 18.102 -38.498 1.00 95.44 173 SER A N 1
ATOM 1332 C CA . SER A 1 173 ? 32.938 17.131 -39.223 1.00 95.44 173 SER A CA 1
ATOM 1333 C C . SER A 1 173 ? 32.455 16.894 -40.659 1.00 95.44 173 SER A C 1
ATOM 1335 O O . SER A 1 173 ? 33.279 16.844 -41.568 1.00 95.44 173 SER A O 1
ATOM 1337 N N . GLU A 1 174 ? 31.139 16.841 -40.886 1.00 95.75 174 GLU A N 1
ATOM 1338 C CA . GLU A 1 174 ? 30.532 16.676 -42.212 1.00 95.75 174 GLU A CA 1
ATOM 1339 C C . GLU A 1 174 ? 30.743 17.916 -43.086 1.00 95.75 174 GLU A C 1
ATOM 1341 O O . GLU A 1 174 ? 31.155 17.786 -44.235 1.00 95.75 174 GLU A O 1
ATOM 1346 N N . ASN A 1 175 ? 30.559 19.122 -42.538 1.00 94.75 175 ASN A N 1
ATOM 1347 C CA . ASN A 1 175 ? 30.800 20.372 -43.260 1.00 94.75 175 ASN A CA 1
ATOM 1348 C C . ASN A 1 175 ? 32.288 20.541 -43.621 1.00 94.75 175 ASN A C 1
ATOM 1350 O O . ASN A 1 175 ? 32.615 20.926 -44.742 1.00 94.75 175 ASN A O 1
ATOM 1354 N N . LYS A 1 176 ? 33.209 20.163 -42.718 1.00 96.44 176 LYS A N 1
ATOM 1355 C CA . LYS A 1 176 ? 34.640 20.107 -43.050 1.00 96.44 176 LYS A CA 1
ATOM 1356 C C . LYS A 1 176 ? 34.918 19.090 -44.163 1.00 96.44 176 LYS A C 1
ATOM 1358 O O . LYS A 1 176 ? 35.570 19.437 -45.139 1.00 96.44 176 LYS A O 1
ATOM 1363 N N . ALA A 1 177 ? 34.400 17.866 -44.054 1.00 95.94 177 ALA A N 1
ATOM 1364 C CA . ALA A 1 177 ? 34.592 16.836 -45.076 1.00 95.94 177 ALA A CA 1
ATOM 1365 C C . ALA A 1 177 ? 34.008 17.243 -46.443 1.00 95.94 177 ALA A C 1
ATOM 1367 O O . ALA A 1 177 ? 34.578 16.898 -47.479 1.00 95.94 177 ALA A O 1
ATOM 1368 N N . TYR A 1 178 ? 32.907 18.002 -46.450 1.00 95.69 178 TYR A N 1
ATOM 1369 C CA . TYR A 1 178 ? 32.314 18.583 -47.650 1.00 95.69 178 TYR A CA 1
ATOM 1370 C C . TYR A 1 178 ? 33.215 19.662 -48.267 1.00 95.69 178 TYR A C 1
ATOM 1372 O O . TYR A 1 178 ? 33.496 19.591 -49.460 1.00 95.69 178 TYR A O 1
ATOM 1380 N N . ALA A 1 179 ? 33.746 20.594 -47.468 1.00 95.81 179 ALA A N 1
ATOM 1381 C CA . ALA A 1 179 ? 34.715 21.589 -47.935 1.00 95.81 179 ALA A CA 1
ATOM 1382 C C . ALA A 1 179 ? 36.002 20.933 -48.480 1.00 95.81 179 ALA A C 1
ATOM 1384 O O . ALA A 1 179 ? 36.442 21.249 -49.585 1.00 95.81 179 ALA A O 1
ATOM 1385 N N . ASP A 1 180 ? 36.546 19.941 -47.765 1.00 95.50 180 ASP A N 1
ATOM 1386 C CA . ASP A 1 180 ? 37.712 19.155 -48.188 1.00 95.50 180 ASP A CA 1
ATOM 1387 C C . ASP A 1 180 ? 37.428 18.353 -49.477 1.00 95.50 180 ASP A C 1
ATOM 1389 O O . ASP A 1 180 ? 38.346 18.048 -50.241 1.00 95.50 180 ASP A O 1
ATOM 1393 N N . LYS A 1 181 ? 36.171 17.955 -49.731 1.00 95.56 181 LYS A N 1
ATOM 1394 C CA . LYS A 1 181 ? 35.746 17.333 -50.997 1.00 95.56 181 LYS A CA 1
ATOM 1395 C C . LYS A 1 181 ? 35.644 18.374 -52.109 1.00 95.56 181 LYS A C 1
ATOM 1397 O O . LYS A 1 181 ? 36.192 18.143 -53.176 1.00 95.56 181 LYS A O 1
ATOM 1402 N N . GLN A 1 182 ? 35.002 19.512 -51.857 1.00 94.62 182 GLN A N 1
ATOM 1403 C CA . GLN A 1 182 ? 34.824 20.578 -52.842 1.00 94.62 182 GLN A CA 1
ATOM 1404 C C . GLN A 1 182 ? 36.169 21.133 -53.333 1.00 94.62 182 GLN A C 1
ATOM 1406 O O . GLN A 1 182 ? 36.330 21.334 -54.532 1.00 94.62 182 GLN A O 1
ATOM 1411 N N . LEU A 1 183 ? 37.158 21.282 -52.444 1.00 95.75 183 LEU A N 1
ATOM 1412 C CA . LEU A 1 183 ? 38.525 21.665 -52.815 1.00 95.75 183 LEU A CA 1
ATOM 1413 C C . LEU A 1 183 ? 39.218 20.600 -53.687 1.00 95.75 183 LEU A C 1
ATOM 1415 O O . LEU A 1 183 ? 39.887 20.937 -54.659 1.00 95.75 183 LEU A O 1
ATOM 1419 N N . ARG A 1 184 ? 39.043 19.307 -53.377 1.00 94.75 184 ARG A N 1
ATOM 1420 C CA . ARG A 1 184 ? 39.573 18.209 -54.210 1.00 94.75 184 ARG A CA 1
ATOM 1421 C C . ARG A 1 184 ? 38.895 18.137 -55.576 1.00 94.75 184 ARG A C 1
ATOM 1423 O O . ARG A 1 184 ? 39.582 17.934 -56.573 1.00 94.75 184 ARG A O 1
ATOM 1430 N N . ASP A 1 185 ? 37.579 18.322 -55.623 1.00 94.25 185 ASP A N 1
ATOM 1431 C CA . ASP A 1 185 ? 36.815 18.358 -56.868 1.00 94.25 185 ASP A CA 1
ATOM 1432 C C . ASP A 1 185 ? 37.242 19.569 -57.719 1.00 94.25 185 ASP A C 1
ATOM 1434 O O . ASP A 1 185 ? 37.463 19.403 -58.916 1.00 94.25 185 ASP A O 1
ATOM 1438 N N . GLN A 1 186 ? 37.444 20.748 -57.113 1.00 95.88 186 GLN A N 1
ATOM 1439 C CA . GLN A 1 186 ? 37.977 21.939 -57.787 1.00 95.88 186 GLN A CA 1
ATOM 1440 C C . GLN A 1 186 ? 39.372 21.680 -58.369 1.00 95.88 186 GLN A C 1
ATOM 1442 O O . GLN A 1 186 ? 39.541 21.794 -59.578 1.00 95.88 186 GLN A O 1
ATOM 1447 N N . ASN A 1 187 ? 40.336 21.235 -57.554 1.00 95.06 187 ASN A N 1
ATOM 1448 C CA . ASN A 1 187 ? 41.691 20.931 -58.027 1.00 95.06 187 ASN A CA 1
ATOM 1449 C C . ASN A 1 187 ? 41.681 19.885 -59.161 1.00 95.06 187 ASN A C 1
ATOM 1451 O O . ASN A 1 187 ? 42.435 20.004 -60.121 1.00 95.06 187 ASN A O 1
ATOM 1455 N N . SER A 1 188 ? 40.796 18.883 -59.082 1.00 95.56 188 SER A N 1
ATOM 1456 C CA . SER A 1 188 ? 40.608 17.871 -60.131 1.00 95.56 188 SER A CA 1
ATOM 1457 C C . SER A 1 188 ? 40.014 18.445 -61.423 1.00 95.56 188 SER A C 1
ATOM 1459 O O . SER A 1 188 ? 40.276 17.916 -62.503 1.00 95.56 188 SER A O 1
ATOM 1461 N N . TRP A 1 189 ? 39.191 19.493 -61.347 1.00 93.50 189 TRP A N 1
ATOM 1462 C CA . TRP A 1 189 ? 38.723 20.222 -62.526 1.00 93.50 189 TRP A CA 1
ATOM 1463 C C . TRP A 1 189 ? 39.814 21.118 -63.102 1.00 93.50 189 TRP A C 1
ATOM 1465 O O . TRP A 1 189 ? 40.035 21.058 -64.308 1.00 93.50 189 TRP A O 1
ATOM 1475 N N . ASP A 1 190 ? 40.536 21.862 -62.266 1.00 94.19 190 ASP A N 1
ATOM 1476 C CA . ASP A 1 190 ? 41.645 22.723 -62.689 1.00 94.19 190 ASP A CA 1
ATOM 1477 C C . ASP A 1 190 ? 42.743 21.902 -63.396 1.00 94.19 190 ASP A C 1
ATOM 1479 O O . ASP A 1 190 ? 43.185 22.265 -64.484 1.00 94.19 190 ASP A O 1
ATOM 1483 N N . GLU A 1 191 ? 43.098 20.726 -62.864 1.00 94.81 191 GLU A N 1
ATOM 1484 C CA . GLU A 1 191 ? 44.021 19.769 -63.497 1.00 94.81 191 GLU A CA 1
ATOM 1485 C C . GLU A 1 191 ? 43.502 19.255 -64.854 1.00 94.81 191 GLU A C 1
ATOM 1487 O O . GLU A 1 191 ? 44.254 19.185 -65.828 1.00 94.81 191 GLU A O 1
ATOM 1492 N N . LYS A 1 192 ? 42.201 18.943 -64.970 1.00 94.19 192 LYS A N 1
ATOM 1493 C CA . LYS A 1 192 ? 41.589 18.533 -66.250 1.00 94.19 192 LYS A CA 1
ATOM 1494 C C . LYS A 1 192 ? 41.555 19.669 -67.268 1.00 94.19 192 LYS A C 1
ATOM 1496 O O . LYS A 1 192 ? 41.753 19.403 -68.450 1.00 94.19 192 LYS A O 1
ATOM 1501 N N . PHE A 1 193 ? 41.303 20.906 -66.837 1.00 92.88 193 PHE A N 1
ATOM 1502 C CA . PHE A 1 193 ? 41.331 22.078 -67.711 1.00 92.88 193 PHE A CA 1
ATOM 1503 C C . PHE A 1 193 ? 42.753 22.378 -68.185 1.00 92.88 193 PHE A C 1
ATOM 1505 O O . PHE A 1 193 ? 42.946 22.565 -69.382 1.00 92.88 193 PHE A O 1
ATOM 1512 N N . LEU A 1 194 ? 43.752 22.321 -67.298 1.00 94.06 194 LEU A N 1
ATOM 1513 C CA . LEU A 1 194 ? 45.169 22.412 -67.664 1.00 94.06 194 LEU A CA 1
ATOM 1514 C C . LEU A 1 194 ? 45.557 21.321 -68.672 1.00 94.06 194 LEU A C 1
ATOM 1516 O O . LEU A 1 194 ? 46.115 21.631 -69.720 1.00 94.06 194 LEU A O 1
ATOM 1520 N N . GLY A 1 195 ? 45.184 20.063 -68.420 1.00 93.81 195 GLY A N 1
ATOM 1521 C CA . GLY A 1 195 ? 45.445 18.953 -69.342 1.00 93.81 195 GLY A CA 1
ATOM 1522 C C . GLY A 1 195 ? 44.663 19.023 -70.663 1.00 93.81 195 GLY A C 1
ATOM 1523 O O . GLY A 1 195 ? 45.097 18.450 -71.660 1.00 93.81 195 GLY A O 1
ATOM 1524 N N . LEU A 1 196 ? 43.514 19.705 -70.709 1.00 93.38 196 LEU A N 1
ATOM 1525 C CA . LEU A 1 196 ? 42.793 19.984 -71.956 1.00 93.38 196 LEU A CA 1
ATOM 1526 C C . LEU A 1 196 ? 43.470 21.109 -72.746 1.00 93.38 196 LEU A C 1
ATOM 1528 O O . LEU A 1 196 ? 43.654 20.963 -73.949 1.00 93.38 196 LEU A O 1
ATOM 1532 N N . LEU A 1 197 ? 43.864 22.195 -72.076 1.00 92.25 197 LEU A N 1
ATOM 1533 C CA . LEU A 1 197 ? 44.611 23.298 -72.682 1.00 92.25 197 LEU A CA 1
ATOM 1534 C C . LEU A 1 197 ? 45.943 22.806 -73.251 1.00 92.25 197 LEU A C 1
ATOM 1536 O O . LEU A 1 197 ? 46.240 23.096 -74.403 1.00 92.25 197 LEU A O 1
ATOM 1540 N N . GLN A 1 198 ? 46.678 21.981 -72.498 1.00 91.62 198 GLN A N 1
ATOM 1541 C CA . GLN A 1 198 ? 47.906 21.351 -72.975 1.00 91.62 198 GLN A CA 1
ATOM 1542 C C . GLN A 1 198 ? 47.649 20.487 -74.215 1.00 91.62 198 GLN A C 1
ATOM 1544 O O . GLN A 1 198 ? 48.329 20.665 -75.212 1.00 91.62 198 GLN A O 1
ATOM 1549 N N . ARG A 1 199 ? 46.619 19.626 -74.223 1.00 90.69 199 ARG A N 1
ATOM 1550 C CA . ARG A 1 199 ? 46.283 18.835 -75.424 1.00 90.69 199 ARG A CA 1
ATOM 1551 C C . ARG A 1 199 ? 45.882 19.683 -76.630 1.00 90.69 199 ARG A C 1
ATOM 1553 O O . ARG A 1 199 ? 46.079 19.241 -77.757 1.00 90.69 199 ARG A O 1
ATOM 1560 N N . LEU A 1 200 ? 45.272 20.849 -76.419 1.00 86.62 200 LEU A N 1
ATOM 1561 C CA . LEU A 1 200 ? 44.941 21.776 -77.503 1.00 86.62 200 LEU A CA 1
ATOM 1562 C C . LEU A 1 200 ? 46.198 22.470 -78.045 1.00 86.62 200 LEU A C 1
ATOM 1564 O O . LEU A 1 200 ? 46.296 22.642 -79.254 1.00 86.62 200 LEU A O 1
ATOM 1568 N N . ASP A 1 201 ? 47.158 22.802 -77.180 1.00 85.25 201 ASP A N 1
ATOM 1569 C CA . ASP A 1 201 ? 48.472 23.348 -77.546 1.00 85.25 201 ASP A CA 1
ATOM 1570 C C . ASP A 1 201 ? 49.353 22.301 -78.260 1.00 85.25 201 ASP A C 1
ATOM 1572 O O . ASP A 1 201 ? 49.934 22.580 -79.311 1.00 85.25 201 ASP A O 1
ATOM 1576 N N . ASP A 1 202 ? 49.347 21.055 -77.774 1.00 83.88 202 ASP A N 1
ATOM 1577 C CA . ASP A 1 202 ? 49.962 19.890 -78.421 1.00 83.88 202 ASP A CA 1
ATOM 1578 C C . ASP A 1 202 ? 49.328 19.641 -79.802 1.00 83.88 202 ASP A C 1
ATOM 1580 O O . ASP A 1 202 ? 50.040 19.497 -80.792 1.00 83.88 202 ASP A O 1
ATOM 1584 N N . TYR A 1 203 ? 47.991 19.643 -79.906 1.00 82.69 203 TYR A N 1
ATOM 1585 C CA . TYR A 1 203 ? 47.274 19.460 -81.176 1.00 82.69 203 TYR A CA 1
ATOM 1586 C C . TYR A 1 203 ? 47.514 20.612 -82.158 1.00 82.69 203 TYR A C 1
ATOM 1588 O O . TYR A 1 203 ? 47.632 20.376 -83.358 1.00 82.69 203 TYR A O 1
ATOM 1596 N N . GLN A 1 204 ? 47.611 21.853 -81.675 1.00 76.38 204 GLN A N 1
ATOM 1597 C CA . GLN A 1 204 ? 48.004 23.001 -82.490 1.00 76.38 204 GLN A CA 1
ATOM 1598 C C . GLN A 1 204 ? 49.435 22.800 -83.020 1.00 76.38 204 GLN A C 1
ATOM 1600 O O . GLN A 1 204 ? 49.656 22.875 -84.226 1.00 76.38 204 GLN A O 1
ATOM 1605 N N . SER A 1 205 ? 50.370 22.426 -82.143 1.00 77.25 205 SER A N 1
ATOM 1606 C CA . SER A 1 205 ? 51.771 22.144 -82.482 1.00 77.25 205 SER A CA 1
ATOM 1607 C C . SER A 1 205 ? 51.940 20.956 -83.440 1.00 77.25 205 SER A C 1
ATOM 1609 O O . SER A 1 205 ? 52.832 20.962 -84.287 1.00 77.25 205 SER A O 1
ATOM 1611 N N . GLU A 1 206 ? 51.093 19.932 -83.335 1.00 73.44 206 GLU A N 1
ATOM 1612 C CA . GLU A 1 206 ? 51.114 18.736 -84.186 1.00 73.44 206 GLU A CA 1
ATOM 1613 C C . GLU A 1 206 ? 50.360 18.941 -85.510 1.00 73.44 206 GLU A C 1
ATOM 1615 O O . GLU A 1 206 ? 50.739 18.375 -86.532 1.00 73.44 206 GLU A O 1
ATOM 1620 N N . LYS A 1 207 ? 49.363 19.831 -85.547 1.00 69.12 207 LYS A N 1
ATOM 1621 C CA . LYS A 1 207 ? 48.777 20.352 -86.790 1.00 69.12 207 LYS A CA 1
ATOM 1622 C C . LYS A 1 207 ? 49.785 21.214 -87.559 1.00 69.12 207 LYS A C 1
ATOM 1624 O O . LYS A 1 207 ? 49.861 21.105 -88.782 1.00 69.12 207 LYS A O 1
ATOM 1629 N N . ASP A 1 208 ? 50.560 22.033 -86.851 1.00 68.56 208 ASP A N 1
ATOM 1630 C CA . ASP A 1 208 ? 51.630 22.854 -87.426 1.00 68.56 208 ASP A CA 1
ATOM 1631 C C . ASP A 1 208 ? 52.875 22.014 -87.798 1.00 68.56 208 ASP A C 1
ATOM 1633 O O . ASP A 1 208 ? 53.712 22.460 -88.585 1.00 68.56 208 ASP A O 1
ATOM 1637 N N . ASN A 1 209 ? 52.988 20.775 -87.296 1.00 57.03 209 ASN A N 1
ATOM 1638 C CA . ASN A 1 209 ? 54.081 19.844 -87.594 1.00 57.03 209 ASN A CA 1
ATOM 1639 C C . ASN A 1 209 ? 53.604 18.369 -87.664 1.00 57.03 209 ASN A C 1
ATOM 1641 O O . ASN A 1 209 ? 53.865 17.586 -86.742 1.00 57.03 209 ASN A O 1
ATOM 1645 N N . PRO A 1 210 ? 52.907 17.964 -88.747 1.00 51.72 210 PRO A N 1
ATOM 1646 C CA . PRO A 1 210 ? 52.204 16.683 -88.822 1.00 51.72 210 PRO A CA 1
ATOM 1647 C C . PRO A 1 210 ? 53.150 15.479 -88.874 1.00 51.72 210 PRO A C 1
ATOM 1649 O O . PRO A 1 210 ? 53.848 15.240 -89.864 1.00 51.72 210 PRO A O 1
ATOM 1652 N N . LYS A 1 211 ? 53.121 14.657 -87.820 1.00 58.00 211 LYS A N 1
ATOM 1653 C CA . LYS A 1 211 ? 53.882 13.404 -87.738 1.00 58.00 211 LYS A CA 1
ATOM 1654 C C . LYS A 1 211 ? 53.073 12.223 -88.267 1.00 58.00 211 LYS A C 1
ATOM 1656 O O . LYS A 1 211 ? 51.915 12.009 -87.922 1.00 58.00 211 LYS A O 1
ATOM 1661 N N . LYS A 1 212 ? 53.716 11.414 -89.110 1.00 47.16 212 LYS A N 1
ATOM 1662 C CA . LYS A 1 212 ? 53.121 10.219 -89.715 1.00 47.16 212 LYS A CA 1
ATOM 1663 C C . LYS A 1 212 ? 53.092 9.075 -88.697 1.00 47.16 212 LYS A C 1
ATOM 1665 O O . LYS A 1 212 ? 54.125 8.468 -88.428 1.00 47.16 212 LYS A O 1
ATOM 1670 N N . GLN A 1 213 ? 51.917 8.782 -88.147 1.00 44.69 213 GLN A N 1
ATOM 1671 C CA . GLN A 1 213 ? 51.742 7.719 -87.157 1.00 44.69 213 GLN A CA 1
ATOM 1672 C C . GLN A 1 213 ? 51.982 6.332 -87.779 1.00 44.69 213 GLN A C 1
ATOM 1674 O O . GLN A 1 213 ? 51.341 5.960 -88.763 1.00 44.69 213 GLN A O 1
ATOM 1679 N N . MET A 1 214 ? 52.893 5.557 -87.187 1.00 46.88 214 MET A N 1
ATOM 1680 C CA . MET A 1 214 ? 52.947 4.102 -87.350 1.00 46.88 214 MET A CA 1
ATOM 1681 C C . MET A 1 214 ? 52.338 3.473 -86.096 1.00 46.88 214 MET A C 1
ATOM 1683 O O . MET A 1 214 ? 52.573 3.956 -84.990 1.00 46.88 214 MET A O 1
ATOM 1687 N N . VAL A 1 215 ? 51.516 2.439 -86.273 1.00 49.50 215 VAL A N 1
ATOM 1688 C CA . VAL A 1 215 ? 50.896 1.718 -85.154 1.00 49.50 215 VAL A CA 1
ATOM 1689 C C . VAL A 1 215 ? 51.941 0.791 -84.549 1.00 49.50 215 VAL A C 1
ATOM 1691 O O . VAL A 1 215 ? 52.452 -0.095 -85.232 1.00 49.50 215 VAL A O 1
ATOM 1694 N N . ASP A 1 216 ? 52.265 1.029 -83.282 1.00 57.06 216 ASP A N 1
ATOM 1695 C CA . ASP A 1 216 ? 53.204 0.217 -82.517 1.00 57.06 216 ASP A CA 1
ATOM 1696 C C . ASP A 1 216 ? 52.528 -1.070 -82.027 1.00 57.06 216 ASP A C 1
ATOM 1698 O O . ASP A 1 216 ? 51.437 -1.047 -81.454 1.00 57.06 216 ASP A O 1
ATOM 1702 N N . MET A 1 217 ? 53.181 -2.201 -82.278 1.00 55.19 217 MET A N 1
ATOM 1703 C CA . MET A 1 217 ? 52.661 -3.535 -81.993 1.00 55.19 217 MET A CA 1
ATOM 1704 C C . MET A 1 217 ? 52.897 -3.943 -80.527 1.00 55.19 217 MET A C 1
ATOM 1706 O O . MET A 1 217 ? 52.182 -4.802 -80.015 1.00 55.19 217 MET A O 1
ATOM 1710 N N . GLU A 1 218 ? 53.827 -3.285 -79.820 1.00 66.69 218 GLU A N 1
ATOM 1711 C CA . GLU A 1 218 ? 54.020 -3.461 -78.370 1.00 66.69 218 GLU A CA 1
ATOM 1712 C C . GLU A 1 218 ? 52.837 -2.900 -77.559 1.00 66.69 218 GLU A C 1
ATOM 1714 O O . GLU A 1 218 ? 52.500 -3.405 -76.484 1.00 66.69 218 GLU A O 1
ATOM 1719 N N . LEU A 1 219 ? 52.149 -1.890 -78.104 1.00 69.69 219 LEU A N 1
ATOM 1720 C CA . LEU A 1 219 ? 51.000 -1.250 -77.468 1.00 69.69 219 LEU A CA 1
ATOM 1721 C C . LEU A 1 219 ? 49.783 -2.190 -77.366 1.00 69.69 219 LEU A C 1
ATOM 1723 O O . LEU A 1 219 ? 49.065 -2.143 -76.366 1.00 69.69 219 LEU A O 1
ATOM 1727 N N . ASP A 1 220 ? 49.563 -3.063 -78.356 1.00 71.69 220 ASP A N 1
ATOM 1728 C CA . ASP A 1 220 ? 48.467 -4.048 -78.345 1.00 71.69 220 ASP A CA 1
ATOM 1729 C C . ASP A 1 220 ? 48.678 -5.124 -77.265 1.00 71.69 220 ASP A C 1
ATOM 1731 O O . ASP A 1 220 ? 47.767 -5.439 -76.496 1.00 71.69 220 ASP A O 1
ATOM 1735 N N . GLU A 1 221 ? 49.912 -5.614 -77.111 1.00 78.06 221 GLU A N 1
ATOM 1736 C CA . GLU A 1 221 ? 50.264 -6.564 -76.050 1.00 78.06 221 GLU A CA 1
ATOM 1737 C C . GLU A 1 221 ? 50.165 -5.917 -74.654 1.00 78.06 221 GLU A C 1
ATOM 1739 O O . GLU A 1 221 ? 49.635 -6.526 -73.718 1.00 78.06 221 GLU A O 1
ATOM 1744 N N . LEU A 1 222 ? 50.553 -4.643 -74.511 1.00 82.56 222 LEU A N 1
ATOM 1745 C CA . LEU A 1 222 ? 50.333 -3.884 -73.275 1.00 82.56 222 LEU A CA 1
ATOM 1746 C C . LEU A 1 222 ? 48.835 -3.736 -72.949 1.00 82.56 222 LEU A C 1
ATOM 1748 O O . LEU A 1 222 ? 48.436 -3.902 -71.791 1.00 82.56 222 LEU A O 1
ATOM 1752 N N . PHE A 1 223 ? 47.984 -3.465 -73.946 1.00 84.56 223 PHE A N 1
ATOM 1753 C CA . PHE A 1 223 ? 46.531 -3.456 -73.755 1.00 84.56 223 PHE A CA 1
ATOM 1754 C C . PHE A 1 223 ? 46.010 -4.834 -73.341 1.00 84.56 223 PHE A C 1
ATOM 1756 O O . PHE A 1 223 ? 45.230 -4.921 -72.390 1.00 84.56 223 PHE A O 1
ATOM 1763 N N . ARG A 1 224 ? 46.475 -5.916 -73.973 1.00 84.12 224 ARG A N 1
ATOM 1764 C CA . ARG A 1 224 ? 46.100 -7.298 -73.640 1.00 84.12 224 ARG A CA 1
ATOM 1765 C C . ARG A 1 224 ? 46.411 -7.646 -72.181 1.00 84.12 224 ARG A C 1
ATOM 1767 O O . ARG A 1 224 ? 45.548 -8.170 -71.473 1.00 84.12 224 ARG A O 1
ATOM 1774 N N . GLN A 1 225 ? 47.603 -7.295 -71.699 1.00 87.81 225 GLN A N 1
ATOM 1775 C CA . GLN A 1 225 ? 48.004 -7.486 -70.299 1.00 87.81 225 GLN A CA 1
ATOM 1776 C C . GLN A 1 225 ? 47.184 -6.612 -69.336 1.00 87.81 225 GLN A C 1
ATOM 1778 O O . GLN A 1 225 ? 46.792 -7.059 -68.252 1.00 87.81 225 GLN A O 1
ATOM 1783 N N . ARG A 1 226 ? 46.848 -5.382 -69.743 1.00 89.69 226 ARG A N 1
ATOM 1784 C CA . ARG A 1 226 ? 46.013 -4.469 -68.952 1.00 89.69 226 ARG A CA 1
ATOM 1785 C C . ARG A 1 226 ? 44.554 -4.926 -68.864 1.00 89.69 226 ARG A C 1
ATOM 1787 O O . ARG A 1 226 ? 43.949 -4.792 -67.806 1.00 89.69 226 ARG A O 1
ATOM 1794 N N . PHE A 1 227 ? 44.000 -5.522 -69.920 1.00 92.44 227 PHE A N 1
ATOM 1795 C CA . PHE A 1 227 ? 42.679 -6.155 -69.876 1.00 92.44 227 PHE A CA 1
ATOM 1796 C C . PHE A 1 227 ? 42.678 -7.425 -69.022 1.00 92.44 227 PHE A C 1
ATOM 1798 O O . PHE A 1 227 ? 41.760 -7.609 -68.228 1.00 92.44 227 PHE A O 1
ATOM 1805 N N . LYS A 1 228 ? 43.718 -8.264 -69.114 1.00 93.62 228 LYS A N 1
ATOM 1806 C CA . LYS A 1 228 ? 43.856 -9.455 -68.261 1.00 93.62 228 LYS A CA 1
ATOM 1807 C C . LYS A 1 228 ? 43.885 -9.087 -66.771 1.00 93.62 228 LYS A C 1
ATOM 1809 O O . LYS A 1 228 ? 43.080 -9.604 -66.004 1.00 93.62 228 LYS A O 1
ATOM 1814 N N . THR A 1 229 ? 44.744 -8.147 -66.379 1.00 93.31 229 THR A N 1
ATOM 1815 C CA . THR A 1 229 ? 44.832 -7.691 -64.978 1.00 93.31 229 THR A CA 1
ATOM 1816 C C . THR A 1 229 ? 43.556 -6.991 -64.501 1.00 93.31 229 THR A C 1
ATOM 1818 O O . THR A 1 229 ? 43.192 -7.118 -63.334 1.00 93.31 229 THR A O 1
ATOM 1821 N N . LEU A 1 230 ? 42.826 -6.302 -65.388 1.00 94.31 230 LEU A N 1
ATOM 1822 C CA . LEU A 1 230 ? 41.506 -5.748 -65.076 1.00 94.31 230 LEU A CA 1
ATOM 1823 C C . LEU A 1 230 ? 40.473 -6.851 -64.784 1.00 94.31 230 LEU A C 1
ATOM 1825 O O . LEU A 1 230 ? 39.727 -6.729 -63.816 1.00 94.31 230 LEU A O 1
ATOM 1829 N N . ILE A 1 231 ? 40.443 -7.928 -65.578 1.00 94.50 231 ILE A N 1
ATOM 1830 C CA . ILE A 1 231 ? 39.547 -9.076 -65.351 1.00 94.50 231 ILE A CA 1
ATOM 1831 C C . ILE A 1 231 ? 39.876 -9.748 -64.011 1.00 94.50 231 ILE A C 1
ATOM 1833 O O . ILE A 1 231 ? 38.990 -9.880 -63.171 1.00 94.50 231 ILE A O 1
ATOM 1837 N N . GLU A 1 232 ? 41.151 -10.057 -63.758 1.00 95.62 232 GLU A N 1
ATOM 1838 C CA . GLU A 1 232 ? 41.616 -10.665 -62.499 1.00 95.62 232 GLU A CA 1
ATOM 1839 C C . GLU A 1 232 ? 41.253 -9.807 -61.266 1.00 95.62 232 GLU A C 1
ATOM 1841 O O . GLU A 1 232 ? 40.846 -10.332 -60.227 1.00 95.62 232 GLU A O 1
ATOM 1846 N N . GLN A 1 233 ? 41.327 -8.473 -61.374 1.00 95.06 233 GLN A N 1
ATOM 1847 C CA . GLN A 1 233 ? 40.880 -7.560 -60.312 1.00 95.06 233 GLN A CA 1
ATOM 1848 C C . GLN A 1 233 ? 39.364 -7.607 -60.076 1.00 95.06 233 GLN A C 1
ATOM 1850 O O . GLN A 1 233 ? 38.927 -7.504 -58.928 1.00 95.06 233 GLN A O 1
ATOM 1855 N N . TYR A 1 234 ? 38.556 -7.746 -61.130 1.00 96.81 234 TYR A N 1
ATOM 1856 C CA . TYR A 1 234 ? 37.100 -7.857 -61.006 1.00 96.81 234 TYR A CA 1
ATOM 1857 C C . TYR A 1 234 ? 36.698 -9.207 -60.399 1.00 96.81 234 TYR A C 1
ATOM 1859 O O . TYR A 1 234 ? 35.878 -9.223 -59.484 1.00 96.81 234 TYR A O 1
ATOM 1867 N N . GLU A 1 235 ? 37.328 -10.309 -60.811 1.00 96.50 235 GLU A N 1
ATOM 1868 C CA . GLU A 1 235 ? 37.118 -11.639 -60.221 1.00 96.50 235 GLU A CA 1
ATOM 1869 C C . GLU A 1 235 ? 37.481 -11.664 -58.727 1.00 96.50 235 GLU A C 1
ATOM 1871 O O . GLU A 1 235 ? 36.699 -12.138 -57.899 1.00 96.50 235 GLU A O 1
ATOM 1876 N N . LEU A 1 236 ? 38.626 -11.080 -58.349 1.00 97.00 236 LEU A N 1
ATOM 1877 C CA . LEU A 1 236 ? 39.041 -10.975 -56.946 1.00 97.00 236 LEU A CA 1
ATOM 1878 C C . LEU A 1 236 ? 38.083 -10.098 -56.121 1.00 97.00 236 LEU A C 1
ATOM 1880 O O . LEU A 1 236 ? 37.773 -10.422 -54.970 1.00 97.00 236 LEU A O 1
ATOM 1884 N N . ARG A 1 237 ? 37.590 -8.996 -56.699 1.00 96.44 237 ARG A N 1
ATOM 1885 C CA . ARG A 1 237 ? 36.605 -8.115 -56.057 1.00 96.44 237 ARG A CA 1
ATOM 1886 C C . ARG A 1 237 ? 35.267 -8.825 -55.856 1.00 96.44 237 ARG A C 1
ATOM 1888 O O . ARG A 1 237 ? 34.677 -8.711 -54.783 1.00 96.44 237 ARG A O 1
ATOM 1895 N N . ASP A 1 238 ? 34.801 -9.576 -56.845 1.00 96.75 238 ASP A N 1
ATOM 1896 C CA . ASP A 1 238 ? 33.550 -10.322 -56.746 1.00 96.75 238 ASP A CA 1
ATOM 1897 C C . ASP A 1 238 ? 33.679 -11.471 -55.730 1.00 96.75 238 ASP A C 1
ATOM 1899 O O . ASP A 1 238 ? 32.776 -11.659 -54.911 1.00 96.75 238 ASP A O 1
ATOM 1903 N N . LEU A 1 239 ? 34.823 -12.164 -55.662 1.00 97.31 239 LEU A N 1
ATOM 1904 C CA . LEU A 1 239 ? 35.116 -13.132 -54.595 1.00 97.31 239 LEU A CA 1
ATOM 1905 C C . LEU A 1 239 ? 35.103 -12.473 -53.202 1.00 97.31 239 LEU A C 1
ATOM 1907 O O . LEU A 1 239 ? 34.524 -13.021 -52.257 1.00 97.31 239 LEU A O 1
ATOM 1911 N N . HIS A 1 240 ? 35.677 -11.271 -53.070 1.00 96.88 240 HIS A N 1
ATOM 1912 C CA . HIS A 1 240 ? 35.610 -10.498 -51.829 1.00 96.88 240 HIS A CA 1
ATOM 1913 C C . HIS A 1 240 ? 34.159 -10.155 -51.454 1.00 96.88 240 HIS A C 1
ATOM 1915 O O . HIS A 1 240 ? 33.781 -10.350 -50.293 1.00 96.88 240 HIS A O 1
ATOM 1921 N N . PHE A 1 241 ? 33.327 -9.714 -52.405 1.00 98.00 241 PHE A N 1
ATOM 1922 C CA . PHE A 1 241 ? 31.910 -9.440 -52.149 1.00 98.00 241 PHE A CA 1
ATOM 1923 C C . PHE A 1 241 ? 31.146 -10.690 -51.697 1.00 98.00 241 PHE A C 1
ATOM 1925 O O . PHE A 1 241 ? 30.410 -10.610 -50.715 1.00 98.00 241 PHE A O 1
ATOM 1932 N N . HIS A 1 242 ? 31.370 -11.857 -52.310 1.00 98.12 242 HIS A N 1
ATOM 1933 C CA . HIS A 1 242 ? 30.764 -13.117 -51.859 1.00 98.12 242 HIS A CA 1
ATOM 1934 C C . HIS A 1 242 ? 31.177 -13.481 -50.421 1.00 98.12 242 HIS A C 1
ATOM 1936 O O . HIS A 1 242 ? 30.337 -13.881 -49.610 1.00 98.12 242 HIS A O 1
ATOM 1942 N N . SER A 1 243 ? 32.454 -13.298 -50.066 1.00 97.44 243 SER A N 1
ATOM 1943 C CA . SER A 1 243 ? 32.938 -13.522 -48.697 1.00 97.44 243 SER A CA 1
ATOM 1944 C C . SER A 1 243 ? 32.333 -12.531 -47.692 1.00 97.44 243 SER A C 1
ATOM 1946 O O . SER A 1 243 ? 31.998 -12.914 -46.567 1.00 97.44 243 SER A O 1
ATOM 1948 N N . LEU A 1 244 ? 32.167 -11.265 -48.088 1.00 97.94 244 LEU A N 1
ATOM 1949 C CA . LEU A 1 244 ? 31.568 -10.223 -47.256 1.00 97.94 244 LEU A CA 1
ATOM 1950 C C . LEU A 1 244 ? 30.073 -10.485 -47.032 1.00 97.94 244 LEU A C 1
ATOM 1952 O O . LEU A 1 244 ? 29.613 -10.417 -45.894 1.00 97.94 244 LEU A O 1
ATOM 1956 N N . MET A 1 245 ? 29.336 -10.857 -48.082 1.00 97.56 245 MET A N 1
ATOM 1957 C CA . MET A 1 245 ? 27.919 -11.227 -47.995 1.00 97.56 245 MET A CA 1
ATOM 1958 C C . MET A 1 245 ? 27.707 -12.416 -47.059 1.00 97.56 245 MET A C 1
ATOM 1960 O O . MET A 1 245 ? 26.933 -12.296 -46.112 1.00 97.56 245 MET A O 1
ATOM 1964 N N . ARG A 1 246 ? 28.480 -13.503 -47.212 1.00 97.88 246 ARG A N 1
ATOM 1965 C CA . ARG A 1 246 ? 28.433 -14.652 -46.287 1.00 97.88 246 ARG A CA 1
ATOM 1966 C C . ARG A 1 246 ? 28.724 -14.245 -44.838 1.00 97.88 246 ARG A C 1
ATOM 1968 O O . ARG A 1 246 ? 28.092 -14.749 -43.914 1.00 97.88 246 ARG A O 1
ATOM 1975 N N . THR A 1 247 ? 29.652 -13.312 -44.620 1.00 97.50 247 THR A N 1
ATOM 1976 C CA . THR A 1 247 ? 29.924 -12.772 -43.274 1.00 97.50 247 THR A CA 1
ATOM 1977 C C . THR A 1 247 ? 28.708 -12.033 -42.712 1.00 97.50 247 THR A C 1
ATOM 1979 O O . THR A 1 247 ? 28.353 -12.229 -41.551 1.00 97.50 247 THR A O 1
ATOM 1982 N N . LYS A 1 248 ? 28.024 -11.226 -43.533 1.00 98.00 248 LYS A N 1
ATOM 1983 C CA . LYS A 1 248 ? 26.816 -10.498 -43.119 1.00 98.00 248 LYS A CA 1
ATOM 1984 C C . LYS A 1 248 ? 25.605 -11.400 -42.898 1.00 98.00 248 LYS A C 1
ATOM 1986 O O . LYS A 1 248 ? 24.872 -11.175 -41.940 1.00 98.00 248 LYS A O 1
ATOM 1991 N N . GLU A 1 249 ? 25.433 -12.453 -43.689 1.00 98.06 249 GLU A N 1
ATOM 1992 C CA . GLU A 1 249 ? 24.416 -13.484 -43.449 1.00 98.06 249 GLU A CA 1
ATOM 1993 C C . GLU A 1 249 ? 24.619 -14.164 -42.086 1.00 98.06 249 GLU A C 1
ATOM 1995 O O . GLU A 1 249 ? 23.672 -14.284 -41.307 1.00 98.06 249 GLU A O 1
ATOM 2000 N N . LEU A 1 250 ? 25.863 -14.533 -41.752 1.00 97.81 250 LEU A N 1
ATOM 2001 C CA . LEU A 1 250 ? 26.208 -15.119 -40.452 1.00 97.81 250 LEU A CA 1
ATOM 2002 C C . LEU A 1 250 ? 26.026 -14.129 -39.289 1.00 97.81 250 LEU A C 1
ATOM 2004 O O . LEU A 1 250 ? 25.504 -14.513 -38.242 1.00 97.81 250 LEU A O 1
ATOM 2008 N N . GLU A 1 251 ? 26.393 -12.852 -39.459 1.00 97.50 251 GLU A N 1
ATOM 2009 C CA . GLU A 1 251 ? 26.109 -11.800 -38.469 1.00 97.50 251 GLU A CA 1
ATOM 2010 C C . GLU A 1 251 ? 24.600 -11.660 -38.205 1.00 97.50 251 GLU A C 1
ATOM 2012 O O . GLU A 1 251 ? 24.187 -11.553 -37.047 1.00 97.50 251 GLU A O 1
ATOM 2017 N N . VAL A 1 252 ? 23.766 -11.679 -39.250 1.00 97.94 252 VAL A N 1
ATOM 2018 C CA . VAL A 1 252 ? 22.301 -11.602 -39.118 1.00 97.94 252 VAL A CA 1
ATOM 2019 C C . VAL A 1 252 ? 21.759 -12.831 -38.387 1.00 97.94 252 VAL A C 1
ATOM 2021 O O . VAL A 1 252 ? 21.056 -12.670 -37.390 1.00 97.94 252 VAL A O 1
ATOM 2024 N N . GLN A 1 253 ? 22.140 -14.043 -38.804 1.00 97.75 253 GLN A N 1
ATOM 2025 C CA . GLN A 1 253 ? 21.709 -15.290 -38.157 1.00 97.75 253 GLN A CA 1
ATOM 2026 C C . GLN A 1 253 ? 22.103 -15.339 -36.673 1.00 97.75 253 GLN A C 1
ATOM 2028 O O . GLN A 1 253 ? 21.276 -15.674 -35.824 1.00 97.75 253 GLN A O 1
ATOM 2033 N N . TYR A 1 254 ? 23.334 -14.941 -36.334 1.00 97.94 254 TYR A N 1
ATOM 2034 C CA . TYR A 1 254 ? 23.798 -14.873 -34.947 1.00 97.94 254 TYR A CA 1
ATOM 2035 C C . TYR A 1 254 ? 22.972 -13.890 -34.103 1.00 97.94 254 TYR A C 1
ATOM 2037 O O . TYR A 1 254 ? 22.568 -14.214 -32.983 1.00 97.94 254 TYR A O 1
ATOM 2045 N N . ASN A 1 255 ? 22.684 -12.695 -34.630 1.00 97.31 255 ASN A N 1
ATOM 2046 C CA . ASN A 1 255 ? 21.879 -11.707 -33.912 1.00 97.31 255 ASN A CA 1
ATOM 2047 C C . ASN A 1 255 ? 20.411 -12.144 -33.769 1.00 97.31 255 ASN A C 1
ATOM 2049 O O . ASN A 1 255 ? 19.830 -11.919 -32.707 1.00 97.31 255 ASN A O 1
ATOM 2053 N N . MET A 1 256 ? 19.835 -12.819 -34.771 1.00 97.12 256 MET A N 1
ATOM 2054 C CA . MET A 1 256 ? 18.497 -13.418 -34.679 1.00 97.12 256 MET A CA 1
ATOM 2055 C C . MET A 1 256 ? 18.437 -14.504 -33.598 1.00 97.12 256 MET A C 1
ATOM 2057 O O . MET A 1 256 ? 17.626 -14.398 -32.680 1.00 97.12 256 MET A O 1
ATOM 2061 N N . ALA A 1 257 ? 19.347 -15.483 -33.625 1.00 97.44 257 ALA A N 1
ATOM 2062 C CA . ALA A 1 257 ? 19.398 -16.551 -32.623 1.00 97.44 257 ALA A CA 1
ATOM 2063 C C . ALA A 1 257 ? 19.603 -16.003 -31.196 1.00 97.44 257 ALA A C 1
ATOM 2065 O O . ALA A 1 257 ? 18.981 -16.466 -30.236 1.00 97.44 257 ALA A O 1
ATOM 2066 N N . ARG A 1 258 ? 20.435 -14.963 -31.045 1.00 97.44 258 ARG A N 1
ATOM 2067 C CA . ARG A 1 258 ? 20.630 -14.264 -29.767 1.00 97.44 258 ARG A CA 1
ATOM 2068 C C . ARG A 1 258 ? 19.364 -13.536 -29.300 1.00 97.44 258 ARG A C 1
ATOM 2070 O O . ARG A 1 258 ? 19.061 -13.568 -28.107 1.00 97.44 258 ARG A O 1
ATOM 2077 N N . TYR A 1 259 ? 18.635 -12.888 -30.209 1.00 96.88 259 TYR A N 1
ATOM 2078 C CA . TYR A 1 259 ? 17.360 -12.235 -29.904 1.00 96.88 259 TYR A CA 1
ATOM 2079 C C . TYR A 1 259 ? 16.296 -13.251 -29.465 1.00 96.88 259 TYR A C 1
ATOM 2081 O O . TYR A 1 259 ? 15.647 -13.046 -28.442 1.00 96.88 259 TYR A O 1
ATOM 2089 N N . GLU A 1 260 ? 16.161 -14.374 -30.173 1.00 97.12 260 GLU A N 1
ATOM 2090 C CA . GLU A 1 260 ? 15.222 -15.447 -29.824 1.00 97.12 260 GLU A CA 1
ATOM 2091 C C . GLU A 1 260 ? 15.530 -16.070 -28.456 1.00 97.12 260 GLU A C 1
ATOM 2093 O O . GLU A 1 260 ? 14.618 -16.291 -27.654 1.00 97.12 260 GLU A O 1
ATOM 2098 N N . ALA A 1 261 ? 16.812 -16.290 -28.146 1.00 96.12 261 ALA A N 1
ATOM 2099 C CA . ALA A 1 261 ? 17.241 -16.793 -26.845 1.00 96.12 261 ALA A CA 1
ATOM 2100 C C . ALA A 1 261 ? 16.883 -15.832 -25.695 1.00 96.12 261 ALA A C 1
ATOM 2102 O O . ALA A 1 261 ? 16.362 -16.273 -24.665 1.00 96.12 261 ALA A O 1
ATOM 2103 N N . GLU A 1 262 ? 17.112 -14.524 -25.862 1.00 92.94 262 GLU A N 1
ATOM 2104 C CA . GLU A 1 262 ? 16.770 -13.531 -24.834 1.00 92.94 262 GLU A CA 1
ATOM 2105 C C . GLU A 1 262 ? 15.250 -13.323 -24.725 1.00 92.94 262 GLU A C 1
ATOM 2107 O O . GLU A 1 262 ? 14.724 -13.230 -23.616 1.00 92.94 262 GLU A O 1
ATOM 2112 N N . LYS A 1 263 ? 14.514 -13.357 -25.846 1.00 95.50 263 LYS A N 1
ATOM 2113 C CA . LYS A 1 263 ? 13.043 -13.337 -25.866 1.00 95.50 263 LYS A CA 1
ATOM 2114 C C . LYS A 1 263 ? 12.465 -14.510 -25.068 1.00 95.50 263 LYS A C 1
ATOM 2116 O O . LYS A 1 263 ? 11.690 -14.289 -24.140 1.00 95.50 263 LYS A O 1
ATOM 2121 N N . LYS A 1 264 ? 12.902 -15.743 -25.351 1.00 96.69 264 LYS A N 1
ATOM 2122 C CA . LYS A 1 264 ? 12.458 -16.955 -24.639 1.00 96.69 264 LYS A CA 1
ATOM 2123 C C . LYS A 1 264 ? 12.796 -16.905 -23.143 1.00 96.69 264 LYS A C 1
ATOM 2125 O O . LYS A 1 264 ? 12.019 -17.357 -22.302 1.00 96.69 264 LYS A O 1
ATOM 2130 N N . ARG A 1 265 ? 13.948 -16.324 -22.789 1.00 93.31 265 ARG A N 1
ATOM 2131 C CA . ARG A 1 265 ? 14.364 -16.083 -21.398 1.00 93.31 265 ARG A CA 1
ATOM 2132 C C . ARG A 1 265 ? 13.474 -15.053 -20.696 1.00 93.31 265 ARG A C 1
ATOM 2134 O O . ARG A 1 265 ? 13.111 -15.274 -19.541 1.00 93.31 265 ARG A O 1
ATOM 2141 N N . ALA A 1 266 ? 13.099 -13.969 -21.374 1.00 93.44 266 ALA A N 1
ATOM 2142 C CA . ALA A 1 266 ? 12.178 -12.963 -20.852 1.00 93.44 266 ALA A CA 1
ATOM 2143 C C . ALA A 1 266 ? 10.761 -13.531 -20.660 1.00 93.44 266 ALA A C 1
ATOM 2145 O O . ALA A 1 266 ? 10.171 -13.346 -19.599 1.00 93.44 266 ALA A O 1
ATOM 2146 N N . GLU A 1 267 ? 10.247 -14.294 -21.629 1.00 95.81 267 GLU A N 1
ATOM 2147 C CA . GLU A 1 267 ? 8.954 -14.988 -21.537 1.00 95.81 267 GLU A CA 1
ATOM 2148 C C . GLU A 1 267 ? 8.910 -15.962 -20.346 1.00 95.81 267 GLU A C 1
ATOM 2150 O O . GLU A 1 267 ? 7.944 -15.962 -19.579 1.00 95.81 267 GLU A O 1
ATOM 2155 N N . ALA A 1 268 ? 9.985 -16.725 -20.114 1.00 94.31 268 ALA A N 1
ATOM 2156 C CA . ALA A 1 268 ? 10.109 -17.602 -18.948 1.00 94.31 268 ALA A CA 1
ATOM 2157 C C . ALA A 1 268 ? 10.172 -16.832 -17.610 1.00 94.31 268 ALA A C 1
ATOM 2159 O O . ALA A 1 268 ? 9.618 -17.286 -16.606 1.00 94.31 268 ALA A O 1
ATOM 2160 N N . GLU A 1 269 ? 10.818 -15.660 -17.569 1.00 93.38 269 GLU A N 1
ATOM 2161 C CA . GLU A 1 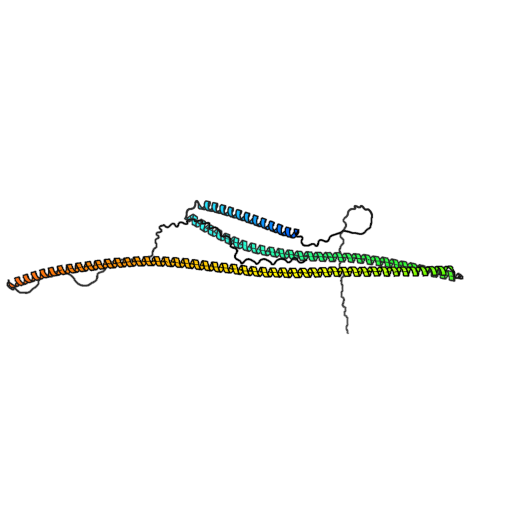269 ? 10.840 -14.805 -16.373 1.00 93.38 269 GLU A CA 1
ATOM 2162 C C . GLU A 1 269 ? 9.453 -14.199 -16.087 1.00 93.38 269 GLU A C 1
ATOM 2164 O O . GLU A 1 269 ? 9.014 -14.203 -14.937 1.00 93.38 269 GLU A O 1
ATOM 2169 N N . VAL A 1 270 ? 8.720 -13.766 -17.122 1.00 94.81 270 VAL A N 1
ATOM 2170 C CA . VAL A 1 270 ? 7.322 -13.304 -17.009 1.00 94.81 270 VAL A CA 1
ATOM 2171 C C . VAL A 1 270 ? 6.410 -14.436 -16.527 1.00 94.81 270 VAL A C 1
ATOM 2173 O O . VAL A 1 270 ? 5.573 -14.209 -15.653 1.00 94.81 270 VAL A O 1
ATOM 2176 N N . GLY A 1 271 ? 6.595 -15.661 -17.029 1.00 94.38 271 GLY A N 1
ATOM 2177 C CA . GLY A 1 271 ? 5.880 -16.850 -16.557 1.00 94.38 271 GL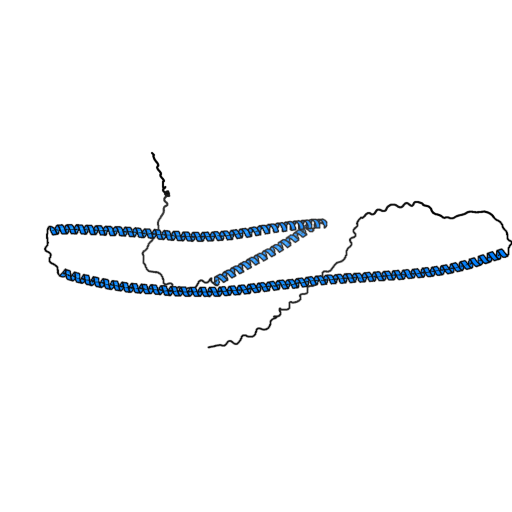Y A CA 1
ATOM 2178 C C . GLY A 1 271 ? 6.086 -17.101 -15.060 1.00 94.38 271 GLY A C 1
ATOM 2179 O O . GLY A 1 271 ? 5.111 -17.199 -14.313 1.00 94.38 271 GLY A O 1
ATOM 2180 N N . ARG A 1 272 ? 7.345 -17.099 -14.597 1.00 95.50 272 ARG A N 1
ATOM 2181 C CA . ARG A 1 272 ? 7.675 -17.219 -13.164 1.00 95.50 272 ARG A CA 1
ATOM 2182 C C . ARG A 1 272 ? 7.101 -16.072 -12.335 1.00 95.50 272 ARG A C 1
ATOM 2184 O O . ARG A 1 272 ? 6.534 -16.313 -11.275 1.00 95.50 272 ARG A O 1
ATOM 2191 N N . SER A 1 273 ? 7.192 -14.834 -12.821 1.00 93.25 273 SER A N 1
ATOM 2192 C CA . SER A 1 273 ? 6.630 -13.665 -12.136 1.00 93.25 273 SER A CA 1
ATOM 2193 C C . SER A 1 273 ? 5.110 -13.776 -11.963 1.00 93.25 273 SER A C 1
ATOM 2195 O O . SER A 1 273 ? 4.599 -13.485 -10.883 1.00 93.25 273 SER A O 1
ATOM 2197 N N . ARG A 1 274 ? 4.377 -14.263 -12.974 1.00 96.62 274 ARG A N 1
ATOM 2198 C CA . ARG A 1 274 ? 2.930 -14.526 -12.863 1.00 96.62 274 ARG A CA 1
ATOM 2199 C C . ARG A 1 274 ? 2.616 -15.607 -11.825 1.00 96.62 274 ARG A C 1
ATOM 2201 O O . ARG A 1 274 ? 1.705 -15.413 -11.027 1.00 96.62 274 ARG A O 1
ATOM 2208 N N . GLN A 1 275 ? 3.383 -16.699 -11.796 1.00 95.56 275 GLN A N 1
ATOM 2209 C CA . GLN A 1 275 ? 3.219 -17.768 -10.800 1.00 95.56 275 GLN A CA 1
ATOM 2210 C C . GLN A 1 275 ? 3.461 -17.267 -9.367 1.00 95.56 275 GLN A C 1
ATOM 2212 O O . GLN A 1 275 ? 2.631 -17.511 -8.495 1.00 95.56 275 GLN A O 1
ATOM 2217 N N . LEU A 1 276 ? 4.541 -16.510 -9.130 1.00 95.62 276 LEU A N 1
ATOM 2218 C CA . LEU A 1 276 ? 4.819 -15.922 -7.813 1.00 95.62 276 LEU A CA 1
ATOM 2219 C C . LEU A 1 276 ? 3.725 -14.931 -7.385 1.00 95.62 276 LEU A C 1
ATOM 2221 O O . LEU A 1 276 ? 3.292 -14.972 -6.238 1.00 95.62 276 LEU A O 1
ATOM 2225 N N . ASN A 1 277 ? 3.236 -14.078 -8.291 1.00 95.00 277 ASN A N 1
ATOM 2226 C CA . ASN A 1 277 ? 2.140 -13.155 -7.976 1.00 95.00 277 ASN A CA 1
ATOM 2227 C C . ASN A 1 277 ? 0.848 -13.897 -7.595 1.00 95.00 277 ASN A C 1
ATOM 2229 O O . ASN A 1 277 ? 0.211 -13.530 -6.611 1.00 95.00 277 ASN A O 1
ATOM 2233 N N . ALA A 1 278 ? 0.489 -14.969 -8.310 1.00 96.75 278 ALA A N 1
ATOM 2234 C CA . ALA A 1 278 ? -0.667 -15.797 -7.959 1.00 96.75 278 ALA A CA 1
ATOM 2235 C C . ALA A 1 278 ? -0.499 -16.480 -6.585 1.00 96.75 278 ALA A C 1
ATOM 2237 O O . ALA A 1 278 ? -1.449 -16.558 -5.802 1.00 96.75 278 ALA A O 1
ATOM 2238 N N . GLN A 1 279 ? 0.717 -16.925 -6.251 1.00 97.19 279 GLN A N 1
ATOM 2239 C CA . GLN A 1 279 ? 1.029 -17.501 -4.940 1.00 97.19 279 GLN A CA 1
ATOM 2240 C C . GLN A 1 279 ? 0.918 -16.461 -3.812 1.00 97.19 279 GLN A C 1
ATOM 2242 O O . GLN A 1 279 ? 0.280 -16.731 -2.796 1.00 97.19 279 GLN A O 1
ATOM 2247 N N . ILE A 1 280 ? 1.469 -15.257 -4.004 1.00 95.25 280 ILE A N 1
ATOM 2248 C CA . ILE A 1 280 ? 1.355 -14.138 -3.053 1.00 95.25 280 ILE A CA 1
ATOM 2249 C C . ILE A 1 280 ? -0.115 -13.747 -2.853 1.00 95.25 280 ILE A C 1
ATOM 2251 O O . ILE A 1 280 ? -0.551 -13.577 -1.717 1.00 95.25 280 ILE A O 1
ATOM 2255 N N . GLN A 1 281 ? -0.901 -13.663 -3.931 1.00 96.44 281 GLN A N 1
ATOM 2256 C CA . GLN A 1 281 ? -2.335 -13.373 -3.856 1.00 96.44 281 GLN A CA 1
ATOM 2257 C C . GLN A 1 281 ? -3.099 -14.459 -3.081 1.00 96.44 281 GLN A C 1
ATOM 2259 O O . GLN A 1 281 ? -3.987 -14.140 -2.292 1.00 96.44 281 GLN A O 1
ATOM 2264 N N . THR A 1 282 ? -2.726 -15.731 -3.257 1.00 96.38 282 THR A N 1
ATOM 2265 C CA . THR A 1 282 ? -3.316 -16.853 -2.510 1.00 96.38 282 THR A CA 1
ATOM 2266 C C . THR A 1 282 ? -2.997 -16.745 -1.019 1.00 96.38 282 THR A C 1
ATOM 2268 O O . THR A 1 282 ? -3.918 -16.782 -0.206 1.00 96.38 282 THR A O 1
ATOM 2271 N N . PHE A 1 283 ? -1.728 -16.524 -0.654 1.00 97.25 283 PHE A N 1
ATOM 2272 C CA . PHE A 1 283 ? -1.336 -16.344 0.747 1.00 97.25 283 PHE A CA 1
ATOM 2273 C C . PHE A 1 283 ? -1.985 -15.111 1.387 1.00 97.25 283 PHE A C 1
ATOM 2275 O O . PHE A 1 283 ? -2.463 -15.194 2.515 1.00 97.25 283 PHE A O 1
ATOM 2282 N N . SER A 1 284 ? -2.077 -13.993 0.661 1.00 97.31 284 SER A N 1
ATOM 2283 C CA . SER A 1 284 ? -2.762 -12.784 1.132 1.00 97.31 284 SER A CA 1
ATOM 2284 C C . SER A 1 284 ? -4.256 -13.019 1.377 1.00 97.31 284 SER A C 1
ATOM 2286 O O . SER A 1 284 ? -4.793 -12.479 2.341 1.00 97.31 284 SER A O 1
ATOM 2288 N N . LYS A 1 285 ? -4.924 -13.843 0.557 1.00 97.44 285 LYS A N 1
ATOM 2289 C CA . LYS A 1 285 ? -6.324 -14.231 0.782 1.00 97.44 285 LYS A CA 1
ATOM 2290 C C . LYS A 1 285 ? -6.472 -15.089 2.039 1.00 97.44 285 LYS A C 1
ATOM 2292 O O . LYS A 1 285 ? -7.306 -14.772 2.880 1.00 97.44 285 LYS A O 1
ATOM 2297 N N . THR A 1 286 ? -5.645 -16.126 2.198 1.00 97.62 286 THR A N 1
ATOM 2298 C CA . THR A 1 286 ? -5.696 -16.997 3.388 1.00 97.62 286 THR A CA 1
ATOM 2299 C C . THR A 1 286 ? -5.339 -16.251 4.675 1.00 97.62 286 THR A C 1
ATOM 2301 O O . THR A 1 286 ? -5.903 -16.533 5.725 1.00 97.62 286 THR A O 1
ATOM 2304 N N . GLU A 1 287 ? -4.429 -15.276 4.608 1.00 97.94 287 GLU A N 1
ATOM 2305 C CA . GLU A 1 287 ? -4.057 -14.440 5.753 1.00 97.94 287 GLU A CA 1
ATOM 2306 C C . GLU A 1 287 ? -5.212 -13.517 6.168 1.00 97.94 287 GLU A C 1
ATOM 2308 O O . GLU A 1 287 ? -5.559 -13.469 7.349 1.00 97.94 287 GLU A O 1
ATOM 2313 N N . GLY A 1 288 ? -5.897 -12.900 5.197 1.00 97.94 288 GLY A N 1
ATOM 2314 C CA . GLY A 1 288 ? -7.118 -12.134 5.443 1.00 97.94 288 GLY A CA 1
ATOM 2315 C C . GLY A 1 288 ? -8.239 -12.979 6.060 1.00 97.94 288 GLY A C 1
ATOM 2316 O O . GLY A 1 288 ? -8.853 -12.558 7.037 1.00 97.94 288 GLY A O 1
ATOM 2317 N N . GLU A 1 289 ? -8.463 -14.196 5.554 1.00 97.88 289 GLU A N 1
ATOM 2318 C CA . GLU A 1 289 ? -9.438 -15.143 6.118 1.00 97.88 289 GLU A CA 1
ATOM 2319 C C . GLU A 1 289 ? -9.107 -15.522 7.573 1.00 97.88 289 GLU A C 1
ATOM 2321 O O . GLU A 1 289 ? -10.005 -15.557 8.417 1.00 97.88 289 GLU A O 1
ATOM 2326 N N . LEU A 1 290 ? -7.827 -15.740 7.898 1.00 98.19 290 LEU A N 1
ATOM 2327 C CA . LEU A 1 290 ? -7.376 -16.011 9.269 1.00 98.19 290 LEU A CA 1
ATOM 2328 C C . LEU A 1 290 ? -7.536 -14.792 10.193 1.00 98.19 290 LEU A C 1
ATOM 2330 O O . LEU A 1 290 ? -7.961 -14.961 11.335 1.00 98.19 290 LEU A O 1
ATOM 2334 N N . ARG A 1 291 ? -7.282 -13.564 9.714 1.00 98.12 291 ARG A N 1
ATOM 2335 C CA . ARG A 1 291 ? -7.586 -12.333 10.473 1.00 98.12 291 ARG A CA 1
ATOM 2336 C C . ARG A 1 291 ? -9.079 -12.199 10.765 1.00 98.12 291 ARG A C 1
ATOM 2338 O O . ARG A 1 291 ? -9.448 -11.845 11.881 1.00 98.12 291 ARG A O 1
ATOM 2345 N N . THR A 1 292 ? -9.945 -12.500 9.795 1.00 97.75 292 THR A N 1
ATOM 2346 C CA . THR A 1 292 ? -11.400 -12.492 10.009 1.00 97.75 292 THR A CA 1
ATOM 2347 C C . THR A 1 292 ? -11.812 -13.523 11.060 1.00 97.75 292 THR A C 1
ATOM 2349 O O . THR A 1 292 ? -12.595 -13.190 11.946 1.00 97.75 292 THR A O 1
ATOM 2352 N N . GLN A 1 293 ? -11.256 -14.739 11.024 1.00 97.88 293 GLN A N 1
ATOM 2353 C CA . GLN A 1 293 ? -11.510 -15.750 12.059 1.00 97.88 293 GLN A CA 1
ATOM 2354 C C . GLN A 1 293 ? -11.029 -15.295 13.443 1.00 97.88 293 GLN A C 1
ATOM 2356 O O . GLN A 1 293 ? -11.764 -15.455 14.414 1.00 97.88 293 GLN A O 1
ATOM 2361 N N . LEU A 1 294 ? -9.839 -14.691 13.539 1.00 97.88 294 LEU A N 1
ATOM 2362 C CA . LEU A 1 294 ? -9.307 -14.160 14.796 1.00 97.88 294 LEU A CA 1
ATOM 2363 C C . LEU A 1 294 ? -10.228 -13.087 15.394 1.00 97.88 294 LEU A C 1
ATOM 2365 O O . LEU A 1 294 ? -10.560 -13.174 16.572 1.00 97.88 294 LEU A O 1
ATOM 2369 N N . ASN A 1 295 ? -10.698 -12.133 14.585 1.00 97.31 295 ASN A N 1
ATOM 2370 C CA . ASN A 1 295 ? -11.647 -11.112 15.040 1.00 97.31 295 ASN A CA 1
ATOM 2371 C C . ASN A 1 295 ? -12.954 -11.741 15.552 1.00 97.31 295 ASN A C 1
ATOM 2373 O O . ASN A 1 295 ? -13.407 -11.398 16.638 1.00 97.31 295 ASN A O 1
ATOM 2377 N N . VAL A 1 296 ? -13.506 -12.733 14.840 1.00 97.94 296 VAL A N 1
ATOM 2378 C CA . VAL A 1 296 ? -14.703 -13.470 15.292 1.00 97.94 296 VAL A CA 1
ATOM 2379 C C . VAL A 1 296 ? -14.465 -14.195 16.623 1.00 97.94 296 VAL A C 1
ATOM 2381 O O . VAL A 1 296 ? -15.384 -14.282 17.435 1.00 97.94 296 VAL A O 1
ATOM 2384 N N . TYR A 1 297 ? -13.260 -14.711 16.882 1.00 98.25 297 TYR A N 1
ATOM 2385 C CA . TYR A 1 297 ? -12.932 -15.280 18.193 1.00 98.25 297 TYR A CA 1
ATOM 2386 C C . TYR A 1 297 ? -12.806 -14.210 19.282 1.00 98.25 297 TYR A C 1
ATOM 2388 O O . TYR A 1 297 ? -13.319 -14.431 20.374 1.00 98.25 297 TYR A O 1
ATOM 2396 N N . VAL A 1 298 ? -12.205 -13.050 18.997 1.00 98.12 298 VAL A N 1
ATOM 2397 C CA . VAL A 1 298 ? -12.149 -11.914 19.938 1.00 98.12 298 VAL A CA 1
ATOM 2398 C C . VAL A 1 298 ? -13.555 -11.438 20.313 1.00 98.12 298 VAL A C 1
ATOM 2400 O O . VAL A 1 298 ? -13.839 -11.249 21.493 1.00 98.12 298 VAL A O 1
ATOM 2403 N N . ASP A 1 299 ? -14.459 -11.309 19.340 1.00 97.69 299 ASP A N 1
ATOM 2404 C CA . ASP A 1 299 ? -15.843 -10.894 19.592 1.00 97.69 299 ASP A CA 1
ATOM 2405 C C . ASP A 1 299 ? -16.625 -11.951 20.396 1.00 97.69 299 ASP A C 1
ATOM 2407 O O . ASP A 1 299 ? -17.401 -11.605 21.285 1.00 97.69 299 ASP A O 1
ATOM 2411 N N . LYS A 1 300 ? -16.369 -13.248 20.164 1.00 97.88 300 LYS A N 1
ATOM 2412 C CA . LYS A 1 300 ? -16.914 -14.334 21.000 1.00 97.88 300 LYS A CA 1
ATOM 2413 C C . LYS A 1 300 ? -16.370 -14.316 22.428 1.00 97.88 300 LYS A C 1
ATOM 2415 O O . LYS A 1 300 ? -17.131 -14.587 23.350 1.00 97.88 300 LYS A O 1
ATOM 2420 N N . PHE A 1 301 ? -15.085 -14.012 22.622 1.00 97.88 301 PHE A N 1
ATOM 2421 C CA . PHE A 1 301 ? -14.504 -13.879 23.961 1.00 97.88 301 PHE A CA 1
ATOM 2422 C C . PHE A 1 301 ? -15.162 -12.736 24.735 1.00 97.88 301 PHE A C 1
ATOM 2424 O O . PHE A 1 301 ? -15.614 -12.967 25.852 1.00 97.88 301 PHE A O 1
ATOM 2431 N N . LYS A 1 302 ? -15.331 -11.564 24.108 1.00 97.50 302 LYS A N 1
ATOM 2432 C CA . LYS A 1 302 ? -16.089 -10.446 24.693 1.00 97.50 302 LYS A CA 1
ATOM 2433 C C . LYS A 1 302 ? -17.522 -10.836 25.037 1.00 97.50 302 LYS A C 1
ATOM 2435 O O . LYS A 1 302 ? -17.978 -10.550 26.129 1.00 97.50 302 LYS A O 1
ATOM 2440 N N . GLN A 1 303 ? -18.217 -11.560 24.158 1.00 97.94 303 GLN A N 1
ATOM 2441 C CA . GLN A 1 303 ? -19.577 -12.024 24.447 1.00 97.94 303 GLN A CA 1
ATOM 2442 C C . GLN A 1 303 ? -19.640 -12.946 25.682 1.00 97.94 303 GLN A C 1
ATOM 2444 O O . GLN A 1 303 ? -20.607 -12.887 26.443 1.00 97.94 303 GLN A O 1
ATOM 2449 N N . VAL A 1 304 ? -18.632 -13.800 25.890 1.00 97.75 304 VAL A N 1
ATOM 2450 C CA . VAL A 1 304 ? -18.533 -14.650 27.089 1.00 97.75 304 VAL A CA 1
ATOM 2451 C C . VAL A 1 304 ? -18.215 -13.813 28.329 1.00 97.75 304 VAL A C 1
ATOM 2453 O O . VAL A 1 304 ? -18.860 -14.010 29.353 1.00 97.75 304 VAL A O 1
ATOM 2456 N N . GLU A 1 305 ? -17.286 -12.862 28.230 1.00 96.81 305 GLU A N 1
ATOM 2457 C CA . GLU A 1 305 ? -16.931 -11.908 29.291 1.00 96.81 305 GLU A CA 1
ATOM 2458 C C . GLU A 1 305 ? -18.137 -11.053 29.721 1.00 96.81 305 GLU A C 1
ATOM 2460 O O . GLU A 1 305 ? -18.480 -11.021 30.901 1.00 96.81 305 GLU A O 1
ATOM 2465 N N . ASP A 1 306 ? -18.857 -10.461 28.765 1.00 97.69 306 ASP A N 1
ATOM 2466 C CA . ASP A 1 306 ? -20.104 -9.725 28.990 1.00 97.69 306 ASP A CA 1
ATOM 2467 C C . ASP A 1 306 ? -21.151 -10.614 29.676 1.00 97.69 306 ASP A C 1
ATOM 2469 O O . ASP A 1 306 ? -21.807 -10.193 30.628 1.00 97.69 306 ASP A O 1
ATOM 2473 N N . THR A 1 307 ? -21.319 -11.863 29.226 1.00 96.81 307 THR A N 1
ATOM 2474 C CA . THR A 1 307 ? -22.274 -12.805 29.838 1.00 96.81 307 THR A CA 1
ATOM 2475 C C . THR A 1 307 ? -21.872 -13.155 31.274 1.00 96.81 307 THR A C 1
ATOM 2477 O O . THR A 1 307 ? -22.736 -13.216 32.149 1.00 96.81 307 THR A O 1
ATOM 2480 N N . LEU A 1 308 ? -20.574 -13.344 31.533 1.00 96.94 308 LEU A N 1
ATOM 2481 C CA . LEU A 1 308 ? -20.037 -13.617 32.864 1.00 96.94 308 LEU A CA 1
ATOM 2482 C C . LEU A 1 308 ? -20.278 -12.428 33.803 1.00 96.94 308 LEU A C 1
ATOM 2484 O O . LEU A 1 308 ? -20.832 -12.619 34.884 1.00 96.94 308 LEU A O 1
ATOM 2488 N N . ASN A 1 309 ? -19.953 -11.210 33.365 1.00 96.12 309 ASN A N 1
ATOM 2489 C CA . ASN A 1 309 ? -20.156 -9.982 34.135 1.00 96.12 309 ASN A CA 1
ATOM 2490 C C . ASN A 1 309 ? -21.641 -9.755 34.456 1.00 96.12 309 ASN A C 1
ATOM 2492 O O . ASN A 1 309 ? -21.994 -9.617 35.625 1.00 96.12 309 ASN A O 1
ATOM 2496 N N . ASN A 1 310 ? -22.530 -9.864 33.460 1.00 95.69 310 ASN A N 1
ATOM 2497 C CA . ASN A 1 310 ? -23.981 -9.804 33.682 1.00 95.69 310 ASN A CA 1
ATOM 2498 C C . ASN A 1 310 ? -24.468 -10.882 34.674 1.00 95.69 310 ASN A C 1
ATOM 2500 O O . ASN A 1 310 ? -25.376 -10.631 35.468 1.00 95.69 310 ASN A O 1
ATOM 2504 N N . SER A 1 311 ? -23.882 -12.087 34.650 1.00 95.38 311 SER A N 1
ATOM 2505 C CA . SER A 1 311 ? -24.230 -13.143 35.609 1.00 95.38 311 SER A CA 1
ATOM 2506 C C . SER A 1 311 ? -23.720 -12.849 37.025 1.00 95.38 311 SER A C 1
ATOM 2508 O O . SER A 1 311 ? -24.441 -13.108 37.986 1.00 95.38 311 SER A O 1
ATOM 2510 N N . ASN A 1 312 ? -22.537 -12.241 37.167 1.00 96.69 312 ASN A N 1
ATOM 2511 C CA . ASN A 1 312 ? -21.987 -11.811 38.453 1.00 96.69 312 ASN A CA 1
ATOM 2512 C C . ASN A 1 312 ? -22.844 -10.705 39.086 1.00 96.69 312 ASN A C 1
ATOM 2514 O O . ASN A 1 312 ? -23.181 -10.807 40.264 1.00 96.69 312 ASN A O 1
ATOM 2518 N N . ASP A 1 313 ? -23.281 -9.715 38.304 1.00 95.81 313 ASP A N 1
ATOM 2519 C CA . ASP A 1 313 ? -24.211 -8.673 38.762 1.00 95.81 313 ASP A CA 1
ATOM 2520 C C . ASP A 1 313 ? -25.562 -9.267 39.201 1.00 95.81 313 ASP A C 1
ATOM 2522 O O . ASP A 1 313 ? -26.135 -8.870 40.224 1.00 95.81 313 ASP A O 1
ATOM 2526 N N . LEU A 1 314 ? -26.057 -10.282 38.483 1.00 96.12 314 LEU A N 1
ATOM 2527 C CA . LEU A 1 314 ? -27.262 -11.017 38.871 1.00 96.12 314 LEU A CA 1
ATOM 2528 C C . LEU A 1 314 ? -27.065 -11.814 40.177 1.00 96.12 314 LEU A C 1
ATOM 2530 O O . LEU A 1 314 ? -27.953 -11.846 41.029 1.00 96.12 314 LEU A O 1
ATOM 2534 N N . PHE A 1 315 ? -25.892 -12.416 40.394 1.00 95.94 315 PHE A N 1
ATOM 2535 C CA . PHE A 1 315 ? -25.573 -13.065 41.668 1.00 95.94 315 PHE A CA 1
ATOM 2536 C C . PHE A 1 315 ? -25.452 -12.060 42.820 1.00 95.94 315 PHE A C 1
ATOM 2538 O O . PHE A 1 315 ? -25.952 -12.339 43.909 1.00 95.94 315 PHE A O 1
ATOM 2545 N N . LEU A 1 316 ? -24.838 -10.892 42.602 1.00 95.56 316 LEU A N 1
ATOM 2546 C CA . LEU A 1 316 ? -24.730 -9.830 43.609 1.00 95.56 316 LEU A CA 1
ATOM 2547 C C . LEU A 1 316 ? -26.106 -9.275 44.001 1.00 95.56 316 LEU A C 1
ATOM 2549 O O . LEU A 1 316 ? -26.389 -9.119 45.191 1.00 95.56 316 LEU A O 1
ATOM 2553 N N . THR A 1 317 ? -26.984 -9.036 43.023 1.00 95.12 317 THR A N 1
ATOM 2554 C CA . THR A 1 317 ? -28.362 -8.589 43.280 1.00 95.12 317 THR A CA 1
ATOM 2555 C C . THR A 1 317 ? -29.171 -9.644 44.035 1.00 95.12 317 THR A C 1
ATOM 2557 O O . THR A 1 317 ? -29.732 -9.309 45.077 1.00 95.12 317 THR A O 1
ATOM 2560 N N . PHE A 1 318 ? -29.140 -10.924 43.641 1.00 96.00 318 PHE A N 1
ATOM 2561 C CA . PHE A 1 318 ? -29.790 -11.988 44.422 1.00 96.00 318 PHE A CA 1
ATOM 2562 C C . PHE A 1 318 ? -29.232 -12.118 45.846 1.00 96.00 318 PHE A C 1
ATOM 2564 O O . PHE A 1 318 ? -29.996 -12.336 46.787 1.00 96.00 318 PHE A O 1
ATOM 2571 N N . ARG A 1 319 ? -27.917 -11.954 46.045 1.00 95.94 319 ARG A N 1
ATOM 2572 C CA . ARG A 1 319 ? -27.298 -11.988 47.382 1.00 95.94 319 ARG A CA 1
ATOM 2573 C C . ARG A 1 319 ? -27.836 -10.858 48.263 1.00 95.94 319 ARG A C 1
ATOM 2575 O O . ARG A 1 319 ? -28.233 -11.104 49.402 1.00 95.94 319 ARG A O 1
ATOM 2582 N N . LYS A 1 320 ? -27.935 -9.647 47.704 1.00 96.31 320 LYS A N 1
ATOM 2583 C CA . LYS A 1 320 ? -28.524 -8.475 48.365 1.00 96.31 320 LYS A CA 1
ATOM 2584 C C . LYS A 1 320 ? -30.009 -8.681 48.684 1.00 96.31 320 LYS A C 1
ATOM 2586 O O . LYS A 1 320 ? -30.421 -8.427 49.813 1.00 96.31 320 LYS A O 1
ATOM 2591 N N . GLU A 1 321 ? -30.799 -9.202 47.746 1.00 95.56 321 GLU A N 1
ATOM 2592 C CA . GLU A 1 321 ? -32.217 -9.520 47.971 1.00 95.56 321 GLU A CA 1
ATOM 2593 C C . GLU A 1 321 ? -32.409 -10.584 49.066 1.00 95.56 321 GLU A C 1
ATOM 2595 O O . GLU A 1 321 ? -33.289 -10.442 49.916 1.00 95.56 321 GLU A O 1
ATOM 2600 N N . MET A 1 322 ? -31.565 -11.622 49.113 1.00 95.06 322 MET A N 1
ATOM 2601 C CA . MET A 1 322 ? -31.589 -12.631 50.182 1.00 95.06 322 MET A CA 1
ATOM 2602 C C . MET A 1 322 ? -31.225 -12.049 51.554 1.00 95.06 322 MET A C 1
ATOM 2604 O O . MET A 1 322 ? -31.827 -12.424 52.568 1.00 95.06 322 MET A O 1
ATOM 2608 N N . GLU A 1 323 ? -30.273 -11.116 51.613 1.00 95.81 323 GLU A N 1
ATOM 2609 C CA . GLU A 1 323 ? -29.963 -10.382 52.839 1.00 95.81 323 GLU A CA 1
ATOM 2610 C C . GLU A 1 323 ? -31.116 -9.483 53.288 1.00 95.81 323 GLU A C 1
ATOM 2612 O O . GLU A 1 323 ? -31.465 -9.484 54.468 1.00 95.81 323 GLU A O 1
ATOM 2617 N N . GLU A 1 324 ? -31.720 -8.721 52.374 1.00 95.81 324 GLU A N 1
ATOM 2618 C CA . GLU A 1 324 ? -32.877 -7.868 52.661 1.00 95.81 324 GLU A CA 1
ATOM 2619 C C . GLU A 1 324 ? -34.082 -8.699 53.117 1.00 95.81 324 GLU A C 1
ATOM 2621 O O . GLU A 1 324 ? -34.723 -8.362 54.116 1.00 95.81 324 GLU A O 1
ATOM 2626 N N . MET A 1 325 ? -34.338 -9.841 52.474 1.00 95.88 325 MET A N 1
ATOM 2627 C CA . MET A 1 325 ? -35.364 -10.799 52.888 1.00 95.88 325 MET A CA 1
ATOM 2628 C C . MET A 1 325 ? -35.075 -11.364 54.287 1.00 95.88 325 MET A C 1
ATOM 2630 O O . MET A 1 325 ? -35.977 -11.417 55.124 1.00 95.88 325 MET A O 1
ATOM 2634 N N . SER A 1 326 ? -33.819 -11.707 54.590 1.00 96.31 326 SER A N 1
ATOM 2635 C CA . SER A 1 326 ? -33.407 -12.184 55.919 1.00 96.31 326 SER A CA 1
ATOM 2636 C C . SER A 1 326 ? -33.543 -11.099 56.997 1.00 96.31 326 SER A C 1
ATOM 2638 O O . SER A 1 326 ? -34.026 -11.372 58.099 1.00 96.31 326 SER A O 1
ATOM 2640 N N . LYS A 1 327 ? -33.169 -9.849 56.685 1.00 97.12 327 LYS A N 1
ATOM 2641 C CA . LYS A 1 327 ? -33.359 -8.672 57.554 1.00 97.12 327 LYS A CA 1
ATOM 2642 C C . LYS A 1 327 ? -34.857 -8.431 57.806 1.00 97.12 327 LYS A C 1
ATOM 2644 O O . LYS A 1 327 ? -35.256 -8.213 58.951 1.00 97.12 327 LYS A O 1
ATOM 2649 N N . LYS A 1 328 ? -35.700 -8.563 56.774 1.00 96.56 328 LYS A N 1
ATOM 2650 C CA . LYS A 1 328 ? -37.166 -8.457 56.861 1.00 96.56 328 LYS A CA 1
ATOM 2651 C C . LYS A 1 328 ? -37.792 -9.578 57.701 1.00 96.56 328 LYS A C 1
ATOM 2653 O O . LYS A 1 328 ? -38.639 -9.266 58.533 1.00 96.56 328 LYS A O 1
ATOM 2658 N N . SER A 1 329 ? -37.354 -10.834 57.554 1.00 95.19 329 SER A N 1
ATOM 2659 C CA . SER A 1 329 ? -37.823 -11.956 58.394 1.00 95.19 329 SER A CA 1
ATOM 2660 C C . SER A 1 329 ? -37.533 -11.689 59.870 1.00 95.19 329 SER A C 1
ATOM 2662 O O . SER A 1 329 ? -38.456 -11.650 60.680 1.00 95.19 329 SER A O 1
ATOM 2664 N N . LYS A 1 330 ? -36.281 -11.341 60.204 1.00 96.81 330 LYS A N 1
ATOM 2665 C CA . LYS A 1 330 ? -35.872 -10.991 61.576 1.00 96.81 330 LYS A CA 1
ATOM 2666 C C . LYS A 1 330 ? -36.656 -9.804 62.153 1.00 96.81 330 LYS A C 1
ATOM 2668 O O . LYS A 1 330 ? -36.916 -9.769 63.355 1.00 96.81 330 LYS A O 1
ATOM 2673 N N . LYS A 1 331 ? -37.030 -8.817 61.327 1.00 95.38 331 LYS A N 1
ATOM 2674 C CA . LYS A 1 331 ? -37.879 -7.692 61.759 1.00 95.38 331 LYS A CA 1
ATOM 2675 C C . LYS A 1 331 ? -39.307 -8.154 62.070 1.00 95.38 331 LYS A C 1
ATOM 2677 O O . LYS A 1 331 ? -39.809 -7.842 63.147 1.00 95.38 331 LYS A O 1
ATOM 2682 N N . LEU A 1 332 ? -39.920 -8.939 61.183 1.00 95.38 332 LEU A N 1
ATOM 2683 C CA . LEU A 1 332 ? -41.264 -9.493 61.384 1.00 95.38 332 LEU A CA 1
ATOM 2684 C C . LEU A 1 332 ? -41.327 -10.442 62.590 1.00 95.38 332 LEU A C 1
ATOM 2686 O O . LEU A 1 332 ? -42.292 -10.396 63.345 1.00 95.38 332 LEU A O 1
ATOM 2690 N N . GLU A 1 333 ? -40.293 -11.250 62.827 1.00 95.38 333 GLU A N 1
ATOM 2691 C CA . GLU A 1 333 ? -40.166 -12.095 64.023 1.00 95.38 333 GLU A CA 1
ATOM 2692 C C . GLU A 1 333 ? -40.169 -11.255 65.313 1.00 95.38 333 GLU A C 1
ATOM 2694 O O . GLU A 1 333 ? -40.955 -11.528 66.222 1.00 95.38 333 GLU A O 1
ATOM 2699 N N . LYS A 1 334 ? -39.371 -10.176 65.370 1.00 96.19 334 LYS A N 1
ATOM 2700 C CA . LYS A 1 334 ? -39.353 -9.234 66.508 1.00 96.19 334 LYS A CA 1
ATOM 2701 C C . LYS A 1 334 ? -40.693 -8.520 66.711 1.00 96.19 334 LYS A C 1
ATOM 2703 O O . LYS A 1 334 ? -41.134 -8.355 67.849 1.00 96.19 334 LYS A O 1
ATOM 2708 N N . GLU A 1 335 ? -41.347 -8.091 65.633 1.00 94.88 335 GLU A N 1
ATOM 2709 C CA . GLU A 1 335 ? -42.674 -7.464 65.690 1.00 94.88 335 GLU A CA 1
ATOM 2710 C C . GLU A 1 335 ? -43.741 -8.451 66.188 1.00 94.88 335 GLU A C 1
ATOM 2712 O O . GLU A 1 335 ? -44.558 -8.092 67.036 1.00 94.88 335 GLU A O 1
ATOM 2717 N N . ASN A 1 336 ? -43.686 -9.711 65.750 1.00 95.44 336 ASN A N 1
ATOM 2718 C CA . ASN A 1 336 ? -44.605 -10.767 66.171 1.00 95.44 336 ASN A CA 1
ATOM 2719 C C . ASN A 1 336 ? -44.398 -11.156 67.650 1.00 95.44 336 ASN A C 1
ATOM 2721 O O . ASN A 1 336 ? -45.366 -11.244 68.405 1.00 95.44 336 ASN A O 1
ATOM 2725 N N . GLU A 1 337 ? -43.150 -11.275 68.123 1.00 94.94 337 GLU A N 1
ATOM 2726 C CA . GLU A 1 337 ? -42.877 -11.408 69.562 1.00 94.94 337 GLU A CA 1
ATOM 2727 C C . GLU A 1 337 ? -43.398 -10.209 70.368 1.00 94.94 337 GLU A C 1
ATOM 2729 O O . GLU A 1 337 ? -43.959 -10.383 71.449 1.00 94.94 337 GLU A O 1
ATOM 2734 N N . SER A 1 338 ? -43.211 -8.983 69.867 1.00 95.19 338 SER A N 1
ATOM 2735 C CA . SER A 1 338 ? -43.686 -7.759 70.524 1.00 95.19 338 SER A CA 1
ATOM 2736 C C . SER A 1 338 ? -45.214 -7.739 70.633 1.00 95.19 338 SER A C 1
ATOM 2738 O O . SER A 1 338 ? -45.754 -7.473 71.708 1.00 95.19 338 SER A O 1
ATOM 2740 N N . LEU A 1 339 ? -45.923 -8.104 69.560 1.00 95.69 339 LEU A N 1
ATOM 2741 C CA . LEU A 1 339 ? -47.377 -8.276 69.562 1.00 95.69 339 LEU A CA 1
ATOM 2742 C C . LEU A 1 339 ? -47.822 -9.367 70.541 1.00 95.69 339 LEU A C 1
ATOM 2744 O O . LEU A 1 339 ? -48.775 -9.152 71.288 1.00 95.69 339 LEU A O 1
ATOM 2748 N N . LYS A 1 340 ? -47.106 -10.494 70.609 1.00 96.12 340 LYS A N 1
ATOM 2749 C CA . LYS A 1 340 ? -47.392 -11.569 71.565 1.00 96.12 340 LYS A CA 1
ATOM 2750 C C . LYS A 1 340 ? -47.224 -11.105 73.018 1.00 96.12 340 LYS A C 1
ATOM 2752 O O . LYS A 1 340 ? -48.149 -11.279 73.807 1.00 96.12 340 LYS A O 1
ATOM 2757 N N . ARG A 1 341 ? -46.125 -10.413 73.351 1.00 95.88 341 ARG A N 1
ATOM 2758 C CA . ARG A 1 341 ? -45.909 -9.798 74.679 1.00 95.88 341 ARG A CA 1
ATOM 2759 C C . ARG A 1 341 ? -47.009 -8.786 75.025 1.00 95.88 341 ARG A C 1
ATOM 2761 O O . ARG A 1 341 ? -47.520 -8.798 76.142 1.00 95.88 341 ARG A O 1
ATOM 2768 N N . LYS A 1 342 ? -47.419 -7.937 74.071 1.00 95.12 342 LYS A N 1
ATOM 2769 C CA . LYS A 1 342 ? -48.539 -6.990 74.246 1.00 95.12 342 LYS A CA 1
ATOM 2770 C C . LYS A 1 342 ? -49.868 -7.712 74.491 1.00 95.12 342 LYS A C 1
ATOM 2772 O O . LYS A 1 342 ? -50.620 -7.299 75.369 1.00 95.12 342 LYS A O 1
ATOM 2777 N N . HIS A 1 343 ? -50.146 -8.795 73.764 1.00 96.25 343 HIS A N 1
ATOM 2778 C CA . HIS A 1 343 ? -51.351 -9.602 73.958 1.00 96.25 343 HIS A CA 1
ATOM 2779 C C . HIS A 1 343 ? -51.362 -10.287 75.333 1.00 96.25 343 HIS A C 1
ATOM 2781 O O . HIS A 1 343 ? -52.382 -10.254 76.020 1.00 96.25 343 HIS A O 1
ATOM 2787 N N . GLU A 1 344 ? -50.236 -10.855 75.764 1.00 95.00 344 GLU A N 1
ATOM 2788 C CA . GLU A 1 344 ? -50.081 -11.468 77.087 1.00 95.00 344 GLU A CA 1
ATOM 2789 C C . GLU A 1 344 ? -50.266 -10.433 78.210 1.00 95.00 344 GLU A C 1
ATOM 2791 O O . GLU A 1 344 ? -51.025 -10.682 79.148 1.00 95.00 344 GLU A O 1
ATOM 2796 N N . ALA A 1 345 ? -49.676 -9.239 78.083 1.00 94.75 345 ALA A N 1
ATOM 2797 C CA . ALA A 1 345 ? -49.867 -8.135 79.026 1.00 94.75 345 ALA A CA 1
ATOM 2798 C C . ALA A 1 345 ? -51.323 -7.628 79.064 1.00 94.75 345 ALA A C 1
ATOM 2800 O O . ALA A 1 345 ? -51.877 -7.403 80.142 1.00 94.75 345 ALA A O 1
ATOM 2801 N N . MET A 1 346 ? -51.979 -7.500 77.905 1.00 94.69 346 MET A N 1
ATOM 2802 C CA . MET A 1 346 ? -53.402 -7.158 77.815 1.00 94.69 346 MET A CA 1
ATOM 2803 C C . MET A 1 346 ? -54.268 -8.210 78.518 1.00 94.69 346 MET A C 1
ATOM 2805 O O . MET A 1 346 ? -55.119 -7.850 79.329 1.00 94.69 346 MET A O 1
ATOM 2809 N N . ASN A 1 347 ? -54.023 -9.501 78.273 1.00 95.31 347 ASN A N 1
ATOM 2810 C CA . ASN A 1 347 ? -54.748 -10.589 78.931 1.00 95.31 347 ASN A CA 1
ATOM 2811 C C . ASN A 1 347 ? -54.556 -10.543 80.455 1.00 95.31 347 ASN A C 1
ATOM 2813 O O . ASN A 1 347 ? -55.532 -10.656 81.192 1.00 95.31 347 ASN A O 1
ATOM 2817 N N . GLN A 1 348 ? -53.330 -10.314 80.942 1.00 95.44 348 GLN A N 1
ATOM 2818 C CA . GLN A 1 348 ? -53.058 -10.148 82.377 1.00 95.44 348 GLN A CA 1
ATOM 2819 C C . GLN A 1 348 ? -53.828 -8.967 82.988 1.00 95.44 348 GLN A C 1
ATOM 2821 O O . GLN A 1 348 ? -54.374 -9.099 84.082 1.00 95.44 348 GLN A O 1
ATOM 2826 N N . ASN A 1 349 ? -53.919 -7.832 82.290 1.00 94.88 349 ASN A N 1
ATOM 2827 C CA . ASN A 1 349 ? -54.708 -6.687 82.752 1.00 94.88 349 ASN A CA 1
ATOM 2828 C C . ASN A 1 349 ? -56.218 -6.980 82.739 1.00 94.88 349 ASN A C 1
ATOM 2830 O O . ASN A 1 349 ? -56.915 -6.589 83.672 1.00 94.88 349 ASN A O 1
ATOM 2834 N N . ILE A 1 350 ? -56.723 -7.721 81.746 1.00 94.12 350 ILE A N 1
ATOM 2835 C CA . ILE A 1 350 ? -58.121 -8.181 81.711 1.00 94.12 350 ILE A CA 1
ATOM 2836 C C . ILE A 1 350 ? -58.424 -9.102 82.903 1.00 94.12 350 ILE A C 1
ATOM 2838 O O . ILE A 1 350 ? -59.456 -8.920 83.548 1.00 94.12 350 ILE A O 1
ATOM 2842 N N . PHE A 1 351 ? -57.527 -10.035 83.247 1.00 93.56 351 PHE A N 1
ATOM 2843 C CA . PHE A 1 351 ? -57.687 -10.877 84.439 1.00 93.56 351 PHE A CA 1
ATOM 2844 C C . PHE A 1 351 ? -57.710 -10.048 85.730 1.00 93.56 351 PHE A C 1
ATOM 2846 O O . PHE A 1 351 ? -58.638 -10.206 86.518 1.00 93.56 351 PHE A O 1
ATOM 2853 N N . LYS A 1 352 ? -56.782 -9.094 85.908 1.00 93.50 352 LYS A N 1
ATOM 2854 C CA . LYS A 1 352 ? -56.785 -8.184 87.071 1.00 93.50 352 LYS A CA 1
ATOM 2855 C C . LYS A 1 352 ? -58.093 -7.396 87.189 1.00 93.50 352 LYS A C 1
ATOM 2857 O O . LYS A 1 352 ? -58.699 -7.397 88.254 1.00 93.50 352 LYS A O 1
ATOM 2862 N N . MET A 1 353 ? -58.578 -6.800 86.096 1.00 92.69 353 MET A N 1
ATOM 2863 C CA . MET A 1 353 ? -59.864 -6.086 86.090 1.00 92.69 353 MET A CA 1
ATOM 2864 C C . MET A 1 353 ? -61.053 -7.013 86.392 1.00 92.69 353 MET A C 1
ATOM 2866 O O . MET A 1 353 ? -62.019 -6.590 87.027 1.00 92.69 353 MET A O 1
ATOM 2870 N N . ALA A 1 354 ? -61.011 -8.277 85.959 1.00 94.00 354 ALA A N 1
ATOM 2871 C CA . ALA A 1 354 ? -62.042 -9.263 86.278 1.00 94.00 354 ALA A CA 1
ATOM 2872 C C . ALA A 1 354 ? -62.022 -9.663 87.766 1.00 94.00 354 ALA A C 1
ATOM 2874 O O . ALA A 1 354 ? -63.088 -9.764 88.383 1.00 94.00 354 ALA A O 1
ATOM 2875 N N . ASP A 1 355 ? -60.838 -9.827 88.359 1.00 92.50 355 ASP A N 1
ATOM 2876 C CA . ASP A 1 355 ? -60.658 -10.104 89.787 1.00 92.50 355 ASP A CA 1
ATOM 2877 C C . ASP A 1 355 ? -61.085 -8.908 90.652 1.00 92.50 355 ASP A C 1
ATOM 2879 O O . ASP A 1 355 ? -61.860 -9.076 91.596 1.00 92.50 355 ASP A O 1
ATOM 2883 N N . GLU A 1 356 ? -60.677 -7.687 90.292 1.00 92.44 356 GLU A N 1
ATOM 2884 C CA . GLU A 1 356 ? -61.109 -6.438 90.935 1.00 92.44 356 GLU A CA 1
ATOM 2885 C C . GLU A 1 356 ? -62.627 -6.256 90.845 1.00 92.44 356 GLU A C 1
ATOM 2887 O O . GLU A 1 356 ? -63.283 -6.014 91.857 1.00 92.44 356 GLU A O 1
ATOM 2892 N N . ARG A 1 357 ? -63.229 -6.464 89.666 1.00 93.75 357 ARG A N 1
ATOM 2893 C CA . ARG A 1 357 ? -64.690 -6.440 89.500 1.00 93.75 357 ARG A CA 1
ATOM 2894 C C . ARG A 1 357 ? -65.375 -7.486 90.381 1.00 93.75 357 ARG A C 1
ATOM 2896 O O . ARG A 1 357 ? -66.410 -7.194 90.976 1.00 93.75 357 ARG A O 1
ATOM 2903 N N . THR A 1 358 ? -64.811 -8.687 90.484 1.00 94.19 358 THR A N 1
ATOM 2904 C CA . THR A 1 358 ? -65.341 -9.766 91.334 1.00 94.19 358 THR A CA 1
ATOM 2905 C C . THR A 1 358 ? -65.231 -9.415 92.818 1.00 94.19 358 THR A C 1
ATOM 2907 O O . THR A 1 358 ? -66.149 -9.698 93.589 1.00 94.19 358 THR A O 1
ATOM 2910 N N . LYS A 1 359 ? -64.143 -8.754 93.227 1.00 93.50 359 LYS A N 1
ATOM 2911 C CA . LYS A 1 359 ? -63.952 -8.237 94.584 1.00 93.50 359 LYS A CA 1
ATOM 2912 C C . LYS A 1 359 ? -64.953 -7.122 94.901 1.00 93.50 359 LYS A C 1
ATOM 2914 O O . LYS A 1 359 ? -65.677 -7.233 95.885 1.00 93.50 359 LYS A O 1
ATOM 2919 N N . ASN A 1 360 ? -65.088 -6.133 94.020 1.00 91.75 360 ASN A N 1
ATOM 2920 C CA . ASN A 1 360 ? -66.037 -5.026 94.163 1.00 91.75 360 ASN A CA 1
ATOM 2921 C C . ASN A 1 360 ? -67.491 -5.522 94.211 1.00 91.75 360 ASN A C 1
ATOM 2923 O O . ASN A 1 360 ? -68.291 -4.999 94.981 1.00 91.75 360 ASN A O 1
ATOM 2927 N N . LEU A 1 361 ? -67.845 -6.563 93.446 1.00 93.31 361 LEU A N 1
ATOM 2928 C CA . LEU A 1 361 ? -69.162 -7.206 93.533 1.00 93.31 361 LEU A CA 1
ATOM 2929 C C . LEU A 1 361 ? -69.407 -7.848 94.907 1.00 93.31 361 LEU A C 1
ATOM 2931 O O . LEU A 1 361 ? -70.492 -7.671 95.457 1.00 93.31 361 LEU A O 1
ATOM 2935 N N . LYS A 1 362 ? -68.412 -8.532 95.490 1.00 92.75 362 LYS A N 1
ATOM 2936 C CA . LYS A 1 362 ? -68.504 -9.079 96.858 1.00 92.75 362 LYS A CA 1
ATOM 2937 C C . LYS A 1 362 ? -68.630 -7.969 97.904 1.00 92.75 362 LYS A C 1
ATOM 2939 O O . LYS A 1 362 ? -69.494 -8.054 98.771 1.00 92.75 362 LYS A O 1
ATOM 2944 N N . GLU A 1 363 ? -67.822 -6.914 97.802 1.00 91.38 363 GLU A N 1
ATOM 2945 C CA . GLU A 1 363 ? -67.872 -5.757 98.708 1.00 91.38 363 GLU A CA 1
ATOM 2946 C C . GLU A 1 363 ? -69.230 -5.026 98.619 1.00 91.38 363 GLU A C 1
ATOM 2948 O O . GLU A 1 363 ? -69.829 -4.705 99.647 1.00 91.38 363 GLU A O 1
ATOM 2953 N N . LEU A 1 364 ? -69.789 -4.854 97.412 1.00 89.75 364 LEU A N 1
ATOM 2954 C CA . LEU A 1 364 ? -71.147 -4.335 97.198 1.00 89.75 364 LEU A CA 1
ATOM 2955 C C . LEU A 1 364 ? -72.234 -5.256 97.770 1.00 89.75 364 LEU A C 1
ATOM 2957 O O . LEU A 1 364 ? -73.230 -4.763 98.299 1.00 89.75 364 LEU A O 1
ATOM 2961 N N . GLU A 1 365 ? -72.070 -6.577 97.686 1.00 92.19 365 GLU A N 1
ATOM 2962 C CA . GLU A 1 365 ? -73.006 -7.542 98.273 1.00 92.19 365 GLU A CA 1
ATOM 2963 C C . GLU A 1 365 ? -72.952 -7.520 99.812 1.00 92.19 365 GLU A C 1
ATOM 2965 O O . GLU A 1 365 ? -73.988 -7.570 100.476 1.00 92.19 365 GLU A O 1
ATOM 2970 N N . GLU A 1 366 ? -71.763 -7.376 100.403 1.00 91.62 366 GLU A N 1
ATOM 2971 C CA . GLU A 1 366 ? -71.601 -7.158 101.843 1.00 91.62 366 GLU A CA 1
ATOM 2972 C C . GLU A 1 366 ? -72.208 -5.834 102.309 1.00 91.62 366 GLU A C 1
ATOM 2974 O O . GLU A 1 366 ? -72.866 -5.796 103.352 1.00 91.62 366 GLU A O 1
ATOM 2979 N N . LEU A 1 367 ? -71.993 -4.749 101.559 1.00 87.69 367 LEU A N 1
ATOM 2980 C CA . LEU A 1 367 ? -72.603 -3.452 101.838 1.00 87.69 367 LEU A CA 1
ATOM 2981 C C . LEU A 1 367 ? -74.126 -3.533 101.714 1.00 87.69 367 LEU A C 1
ATOM 2983 O O . LEU A 1 367 ? -74.803 -3.099 102.639 1.00 87.69 367 LEU A O 1
ATOM 2987 N N . ARG A 1 368 ? -74.672 -4.192 100.681 1.00 90.19 368 ARG A N 1
ATOM 2988 C CA . ARG A 1 368 ? -76.115 -4.481 100.587 1.00 90.19 368 ARG A CA 1
ATOM 2989 C C . ARG A 1 368 ? -76.630 -5.225 101.811 1.00 90.19 368 ARG A C 1
ATOM 2991 O O . ARG A 1 368 ? -77.586 -4.760 102.414 1.00 90.19 368 ARG A O 1
ATOM 2998 N N . LYS A 1 369 ? -75.969 -6.300 102.251 1.00 91.12 369 LYS A N 1
ATOM 2999 C CA . LYS A 1 369 ? -76.360 -7.048 103.464 1.00 91.12 369 LYS A CA 1
ATOM 3000 C C . LYS A 1 369 ? -76.293 -6.193 104.738 1.00 91.12 369 LYS A C 1
ATOM 3002 O O . LYS A 1 369 ? -77.101 -6.383 105.646 1.00 91.12 369 LYS A O 1
ATOM 3007 N N . LYS A 1 370 ? -75.345 -5.251 104.833 1.00 88.75 370 LYS A N 1
ATOM 3008 C CA . LYS A 1 370 ? -75.264 -4.268 105.933 1.00 88.75 370 LYS A CA 1
ATOM 3009 C C . LYS A 1 370 ? -76.415 -3.255 105.850 1.00 88.75 370 LYS A C 1
ATOM 3011 O O . LYS A 1 370 ? -77.060 -3.010 106.866 1.00 88.75 370 LYS A O 1
ATOM 3016 N N . THR A 1 371 ? -76.721 -2.732 104.662 1.00 83.94 371 THR A N 1
ATOM 3017 C CA . THR A 1 371 ? -77.856 -1.830 104.418 1.00 83.94 371 THR A CA 1
ATOM 3018 C C . THR A 1 371 ? -79.186 -2.519 104.697 1.00 83.94 371 THR A C 1
ATOM 3020 O O . THR A 1 371 ? -79.970 -1.979 105.457 1.00 83.94 371 THR A O 1
ATOM 3023 N N . GLU A 1 372 ? -79.423 -3.733 104.197 1.00 87.75 372 GLU A N 1
ATOM 3024 C CA . GLU A 1 372 ? -80.626 -4.531 104.476 1.00 87.75 372 GLU A CA 1
ATOM 3025 C C . GLU A 1 372 ? -80.809 -4.782 105.978 1.00 87.75 372 GLU A C 1
ATOM 3027 O O . GLU A 1 372 ? -81.915 -4.627 106.491 1.00 87.75 372 GLU A O 1
ATOM 3032 N N . LYS A 1 373 ? -79.728 -5.083 106.716 1.00 87.25 373 LYS A N 1
ATOM 3033 C CA . LYS A 1 373 ? -79.769 -5.161 108.186 1.00 87.25 373 LYS A CA 1
ATOM 3034 C C . LYS A 1 373 ? -80.136 -3.824 108.828 1.00 87.25 373 LYS A C 1
ATOM 3036 O O . LYS A 1 373 ? -80.985 -3.807 109.713 1.00 87.25 373 LYS A O 1
ATOM 3041 N N . LEU A 1 374 ? -79.532 -2.714 108.401 1.00 82.88 374 LEU A N 1
ATOM 3042 C CA . LEU A 1 374 ? -79.845 -1.380 108.927 1.00 82.88 374 LEU A CA 1
ATOM 3043 C C . LEU A 1 374 ? -81.287 -0.966 108.610 1.00 82.88 374 LEU A C 1
ATOM 3045 O O . LEU A 1 374 ? -81.987 -0.508 109.505 1.00 82.88 374 LEU A O 1
ATOM 3049 N N . THR A 1 375 ? -81.767 -1.192 107.387 1.00 81.06 375 THR A N 1
ATOM 3050 C CA . THR A 1 375 ? -83.164 -0.983 106.992 1.00 81.06 375 THR A CA 1
ATOM 3051 C C . THR A 1 375 ? -84.094 -1.859 107.823 1.00 81.06 375 THR A C 1
ATOM 3053 O O . THR A 1 375 ? -85.053 -1.339 108.378 1.00 81.06 375 THR A O 1
ATOM 3056 N N . SER A 1 376 ? -83.780 -3.146 108.009 1.00 82.38 376 SER A N 1
ATOM 3057 C CA . SER A 1 376 ? -84.549 -4.042 108.881 1.00 82.38 376 SER A CA 1
ATOM 3058 C C . SER A 1 376 ? -84.606 -3.530 110.322 1.00 82.38 376 SER A C 1
ATOM 3060 O O . SER A 1 376 ? -85.673 -3.573 110.925 1.00 82.38 376 SER A O 1
ATOM 3062 N N . ILE A 1 377 ? -83.499 -3.016 110.872 1.00 79.06 377 ILE A N 1
ATOM 3063 C CA . ILE A 1 377 ? -83.455 -2.415 112.215 1.00 79.06 377 ILE A CA 1
ATOM 3064 C C . ILE A 1 377 ? -84.291 -1.129 112.261 1.00 79.06 377 ILE A C 1
ATOM 3066 O O . ILE A 1 377 ? -85.065 -0.952 113.195 1.00 79.06 377 ILE A O 1
ATOM 3070 N N . ILE A 1 378 ? -84.206 -0.259 111.250 1.00 73.69 378 ILE A N 1
ATOM 3071 C CA . ILE A 1 378 ? -85.003 0.976 111.161 1.00 73.69 378 ILE A CA 1
ATOM 3072 C C . ILE A 1 378 ? -86.500 0.650 111.076 1.00 73.69 378 ILE A C 1
ATOM 3074 O O . ILE A 1 378 ? -87.288 1.230 111.819 1.00 73.69 378 ILE A O 1
ATOM 3078 N N . THR A 1 379 ? -86.905 -0.314 110.245 1.00 71.88 379 THR A N 1
ATOM 3079 C CA . THR A 1 379 ? -88.298 -0.778 110.152 1.00 71.88 379 THR A CA 1
ATOM 3080 C C . THR A 1 379 ? -88.765 -1.422 111.461 1.00 71.88 379 THR A C 1
ATOM 3082 O O . THR A 1 379 ? -89.881 -1.164 111.907 1.00 71.88 379 THR A O 1
ATOM 3085 N N . GLN A 1 380 ? -87.910 -2.203 112.127 1.00 68.81 380 GLN A N 1
ATOM 3086 C CA . GLN A 1 380 ? -88.215 -2.827 113.418 1.00 68.81 380 GLN A CA 1
ATOM 3087 C C . GLN A 1 380 ? -88.327 -1.792 114.554 1.00 68.81 380 GLN A C 1
ATOM 3089 O O . GLN A 1 380 ? -89.208 -1.913 115.403 1.00 68.81 380 GLN A O 1
ATOM 3094 N N . MET A 1 381 ? -87.511 -0.732 114.539 1.00 59.00 381 MET A N 1
ATOM 3095 C CA . MET A 1 381 ? -87.634 0.415 115.448 1.00 59.00 381 MET A CA 1
ATOM 3096 C C . MET A 1 381 ? -88.901 1.236 115.165 1.00 59.00 381 MET A C 1
ATOM 3098 O O . MET A 1 381 ? -89.614 1.593 116.101 1.00 59.00 381 MET A O 1
ATOM 3102 N N . GLN A 1 382 ? -89.239 1.478 113.893 1.00 61.25 382 GLN A N 1
ATOM 3103 C CA . GLN A 1 382 ? -90.488 2.144 113.492 1.00 61.25 382 GLN A CA 1
ATOM 3104 C C . GLN A 1 382 ? -91.737 1.344 113.905 1.00 61.25 382 GLN A C 1
ATOM 3106 O O . GLN A 1 382 ? -92.758 1.937 114.243 1.00 61.25 382 GLN A O 1
ATOM 3111 N N . GLN A 1 383 ? -91.657 0.010 113.954 1.00 56.94 383 GLN A N 1
ATOM 3112 C CA . GLN A 1 383 ? -92.729 -0.847 114.475 1.00 56.94 383 GLN A CA 1
ATOM 3113 C C . GLN A 1 383 ? -92.846 -0.853 116.013 1.00 56.94 383 GLN A C 1
ATOM 3115 O O . GLN A 1 383 ? -93.856 -1.328 116.529 1.00 56.94 383 GLN A O 1
ATOM 3120 N N . GLN A 1 384 ? -91.867 -0.320 116.756 1.00 46.69 384 GLN A N 1
ATOM 3121 C CA . GLN A 1 384 ? -91.865 -0.307 118.230 1.00 46.69 384 GLN A CA 1
ATOM 3122 C C . GLN A 1 384 ? -92.035 1.087 118.867 1.00 46.69 384 GLN A C 1
ATOM 3124 O O . GLN A 1 384 ? -92.103 1.183 120.093 1.00 46.69 384 GLN A O 1
ATOM 3129 N N . GLY A 1 385 ? -92.160 2.170 118.086 1.00 40.44 385 GLY A N 1
ATOM 3130 C CA . GLY A 1 385 ? -92.239 3.534 118.627 1.00 40.44 385 GLY A CA 1
ATOM 3131 C C . GLY A 1 385 ? -93.100 4.511 117.818 1.00 40.44 385 GLY A C 1
ATOM 3132 O O . GLY A 1 385 ? -92.764 4.847 116.692 1.00 40.44 385 GLY A O 1
ATOM 3133 N N . ARG A 1 386 ? -94.183 4.987 118.456 1.00 38.62 386 ARG A N 1
ATOM 3134 C CA . ARG A 1 386 ? -95.059 6.143 118.133 1.00 38.62 386 ARG A CA 1
ATOM 3135 C C . ARG A 1 386 ? -94.735 6.948 116.859 1.00 38.62 386 ARG A C 1
ATOM 3137 O O . ARG A 1 386 ? -93.732 7.651 116.796 1.00 38.62 386 ARG A O 1
ATOM 3144 N N . GLY A 1 387 ? -95.692 6.992 115.931 1.00 37.38 387 GLY A N 1
ATOM 3145 C CA . GLY A 1 387 ? -95.653 7.917 114.797 1.00 37.38 387 GLY A CA 1
ATOM 3146 C C . GLY A 1 387 ? -95.793 9.389 115.206 1.00 37.38 387 GLY A C 1
ATOM 3147 O O . GLY A 1 387 ? -96.606 9.726 116.069 1.00 37.38 387 GLY A O 1
ATOM 3148 N N . ILE A 1 388 ? -95.030 10.256 114.534 1.00 32.97 388 ILE A N 1
ATOM 3149 C CA . ILE A 1 388 ? -95.187 11.715 114.527 1.00 32.97 388 ILE A CA 1
ATOM 3150 C C . ILE A 1 388 ? -94.974 12.206 113.087 1.00 32.97 388 ILE A C 1
ATOM 3152 O O . ILE A 1 388 ? -93.933 11.965 112.485 1.00 32.97 388 ILE A O 1
ATOM 3156 N N . ALA A 1 389 ? -95.966 12.920 112.564 1.00 36.84 389 ALA A N 1
ATOM 3157 C CA . ALA A 1 389 ? -95.839 13.920 111.501 1.00 36.84 389 ALA A CA 1
ATOM 3158 C C . ALA A 1 389 ? -96.062 15.300 112.178 1.00 36.84 389 ALA A C 1
ATOM 3160 O O . ALA A 1 389 ? -96.728 15.301 113.219 1.00 36.84 389 ALA A O 1
ATOM 3161 N N . PRO A 1 390 ? -95.572 16.453 111.659 1.00 43.09 390 PRO A N 1
ATOM 3162 C CA . PRO A 1 390 ? -95.482 16.758 110.225 1.00 43.09 390 PRO A CA 1
ATOM 3163 C C . PRO A 1 390 ? -94.259 17.587 109.745 1.00 43.09 390 PRO A C 1
ATOM 3165 O O . PRO A 1 390 ? -93.442 18.057 110.523 1.00 43.09 390 PRO A O 1
ATOM 3168 N N . SER A 1 391 ? -94.204 17.783 108.421 1.00 31.77 391 SER A N 1
ATOM 3169 C CA . SER A 1 391 ? -93.810 19.002 107.679 1.00 31.77 391 SER A CA 1
ATOM 3170 C C . SER A 1 391 ? -92.800 20.011 108.273 1.00 31.77 391 SER A C 1
ATOM 3172 O O . SER A 1 391 ? -93.142 20.754 109.189 1.00 31.77 391 SER A O 1
ATOM 3174 N N . GLY A 1 392 ? -91.710 20.259 107.528 1.00 31.56 392 GLY A N 1
ATOM 3175 C CA . GLY A 1 392 ? -91.319 21.642 107.191 1.00 31.56 392 GLY A CA 1
ATOM 3176 C C . GLY A 1 392 ? -89.904 22.127 107.549 1.00 31.56 392 GLY A C 1
ATOM 3177 O O . GLY A 1 392 ? -89.672 22.580 108.660 1.00 31.56 392 GLY A O 1
ATOM 3178 N N . LEU A 1 393 ? -89.047 22.200 106.519 1.00 35.38 393 LEU A N 1
ATOM 3179 C CA . LEU A 1 393 ? -88.059 23.270 106.270 1.00 35.38 393 LEU A CA 1
ATOM 3180 C C . LEU A 1 393 ? -86.895 23.500 107.274 1.00 35.38 393 LEU A C 1
ATOM 3182 O O . LEU A 1 393 ? -87.025 24.291 108.203 1.00 35.38 393 LEU A O 1
ATOM 3186 N N . ALA A 1 394 ? -85.700 22.969 106.962 1.00 31.69 394 ALA A N 1
ATOM 3187 C CA . ALA A 1 394 ? -84.407 23.603 107.286 1.00 31.69 394 ALA A CA 1
ATOM 3188 C C . ALA A 1 394 ? -83.223 23.024 106.471 1.00 31.69 394 ALA A C 1
ATOM 3190 O O . ALA A 1 394 ? -83.181 21.830 106.197 1.00 31.69 394 ALA A O 1
ATOM 3191 N N . ASN A 1 395 ? -82.237 23.890 106.205 1.00 34.78 395 ASN A N 1
ATOM 3192 C CA . ASN A 1 395 ? -80.837 23.641 105.812 1.00 34.78 395 ASN A CA 1
ATOM 3193 C C . ASN A 1 395 ? -80.506 23.090 104.408 1.00 34.78 395 ASN A C 1
ATOM 3195 O O . ASN A 1 395 ? -80.434 21.892 104.151 1.00 34.78 395 ASN A O 1
ATOM 3199 N N . SER A 1 396 ? -80.151 24.050 103.551 1.00 36.72 396 SER A N 1
ATOM 3200 C CA . SER A 1 396 ? -79.379 23.927 102.311 1.00 36.72 396 SER A CA 1
ATOM 3201 C C . SER A 1 396 ? -77.871 23.847 102.600 1.00 36.72 396 SER A C 1
ATOM 3203 O O . SER A 1 396 ? -77.356 24.776 103.221 1.00 36.72 396 SER A O 1
ATOM 3205 N N . VAL A 1 397 ? -77.171 22.836 102.064 1.00 34.34 397 VAL A N 1
ATOM 3206 C CA . VAL A 1 397 ? -75.738 22.888 101.690 1.00 34.34 397 VAL A CA 1
ATOM 3207 C C . VAL A 1 397 ? -75.502 22.003 100.445 1.00 34.34 397 VAL A C 1
ATOM 3209 O O . VAL A 1 397 ? -76.104 20.941 100.320 1.00 34.34 397 VAL A O 1
ATOM 3212 N N . GLU A 1 398 ? -74.646 22.508 99.556 1.00 32.81 398 GLU A N 1
ATOM 3213 C CA . GLU A 1 398 ? -73.968 21.985 98.344 1.00 32.81 398 GLU A CA 1
ATOM 3214 C C . GLU A 1 398 ? -73.512 20.495 98.275 1.00 32.81 398 GLU A C 1
ATOM 3216 O O . GLU A 1 398 ? -73.521 19.827 99.311 1.00 32.81 398 GLU A O 1
ATOM 3221 N N . PRO A 1 399 ? -73.042 19.965 97.100 1.00 39.75 399 PRO A N 1
ATOM 3222 C CA . PRO A 1 399 ? -72.540 20.697 95.913 1.00 39.75 399 PRO A CA 1
ATOM 3223 C C . PRO A 1 399 ? -72.997 20.280 94.488 1.00 39.75 399 PRO A C 1
ATOM 3225 O O . PRO A 1 399 ? -73.232 19.116 94.183 1.00 39.75 399 PRO A O 1
ATOM 3228 N N . CYS A 1 400 ? -72.952 21.293 93.610 1.00 27.84 400 CYS A N 1
ATOM 3229 C CA . CYS A 1 400 ? -72.392 21.321 92.242 1.00 27.84 400 CYS A CA 1
ATOM 3230 C C . CYS A 1 400 ? -72.841 20.322 91.145 1.00 27.84 400 CYS A C 1
ATOM 3232 O O . CYS A 1 400 ? -72.350 19.201 91.064 1.00 27.84 400 CYS A O 1
ATOM 3234 N N . TYR A 1 401 ? -73.671 20.834 90.225 1.00 40.66 401 TYR A N 1
ATOM 3235 C CA . TYR A 1 401 ? -73.588 20.824 88.741 1.00 40.66 401 TYR A CA 1
ATOM 3236 C C . TYR A 1 401 ? -74.516 21.986 88.265 1.00 40.66 401 TYR A C 1
ATOM 3238 O O . TYR A 1 401 ? -75.427 22.306 89.039 1.00 40.66 401 TYR A O 1
ATOM 3246 N N . PRO A 1 402 ? -74.373 22.630 87.076 1.00 44.72 402 PRO A N 1
ATOM 3247 C CA . PRO A 1 402 ? -73.767 22.131 85.831 1.00 44.72 402 PRO A CA 1
ATOM 3248 C C . PRO A 1 402 ? -72.846 23.139 85.075 1.00 44.72 402 PRO A C 1
ATOM 3250 O O . PRO A 1 402 ? -72.492 24.182 85.605 1.00 44.72 402 PRO A O 1
ATOM 3253 N N . GLU A 1 403 ? -72.480 22.761 83.840 1.00 40.22 403 GLU A N 1
ATOM 3254 C CA . GLU A 1 403 ? -72.044 23.549 82.658 1.00 40.22 403 GLU A CA 1
ATOM 3255 C C . GLU A 1 403 ? -71.678 25.046 82.785 1.00 40.22 403 GLU A C 1
ATOM 3257 O O . GLU A 1 403 ? -72.512 25.870 83.155 1.00 40.22 403 GLU A O 1
ATOM 3262 N N . GLY A 1 404 ? -70.507 25.407 82.239 1.00 35.03 404 GLY A N 1
ATOM 3263 C CA . GLY A 1 404 ? -70.227 26.760 81.736 1.00 35.03 404 GLY A CA 1
ATOM 3264 C C . GLY A 1 404 ? -68.779 27.222 81.916 1.00 35.03 404 GLY A C 1
ATOM 3265 O O . GLY A 1 404 ? -68.395 27.537 83.029 1.00 35.03 404 GLY A O 1
ATOM 3266 N N . GLU A 1 405 ? -68.028 27.245 80.809 1.00 40.56 405 GLU A N 1
ATOM 3267 C CA . GLU A 1 405 ? -66.903 28.148 80.470 1.00 40.56 405 GLU A CA 1
ATOM 3268 C C . GLU A 1 405 ? -66.014 28.732 81.593 1.00 40.56 405 GLU A C 1
ATOM 3270 O O . GLU A 1 405 ? -66.451 29.583 82.360 1.00 40.56 405 GLU A O 1
ATOM 3275 N N . GLU A 1 406 ? -64.704 28.446 81.544 1.00 32.59 406 GLU A N 1
ATOM 3276 C CA . GLU A 1 406 ? -63.697 29.480 81.836 1.00 32.59 406 GLU A CA 1
ATOM 3277 C C . GLU A 1 406 ? -62.399 29.253 81.036 1.00 32.59 406 GLU A C 1
ATOM 3279 O O . GLU A 1 406 ? -62.100 28.137 80.600 1.00 32.59 406 GLU A O 1
ATOM 3284 N N . GLU A 1 407 ? -61.679 30.346 80.782 1.00 41.97 407 GLU A N 1
ATOM 3285 C CA . GLU A 1 407 ? -60.479 30.414 79.943 1.00 41.97 407 GLU A CA 1
ATOM 3286 C C . GLU A 1 407 ? -59.250 29.787 80.627 1.00 41.97 407 GLU A C 1
ATOM 3288 O O . GLU A 1 407 ? -59.120 29.787 81.851 1.00 41.97 407 GLU A O 1
ATOM 3293 N N . GLY A 1 408 ? -58.316 29.274 79.822 1.00 33.25 408 GLY A N 1
ATOM 3294 C CA . GLY A 1 408 ? -57.084 28.640 80.292 1.00 33.25 408 GLY A CA 1
ATOM 3295 C C . GLY A 1 408 ? -55.928 28.914 79.339 1.00 33.25 408 GLY A C 1
ATOM 3296 O O . GLY A 1 408 ? -55.757 28.202 78.355 1.00 33.25 408 GLY A O 1
ATOM 3297 N N . ASP A 1 409 ? -55.182 29.967 79.663 1.00 38.53 409 ASP A N 1
ATOM 3298 C CA . ASP A 1 409 ? -53.928 30.420 79.051 1.00 38.53 409 ASP A CA 1
ATOM 3299 C C . ASP A 1 409 ? -52.924 29.274 78.774 1.00 38.53 409 ASP A C 1
ATOM 3301 O O . ASP A 1 409 ? -52.830 28.314 79.545 1.00 38.53 409 ASP A O 1
ATOM 3305 N N . GLY A 1 410 ? -52.178 29.362 77.667 1.00 35.84 410 GLY A N 1
ATOM 3306 C CA . GLY A 1 410 ? -51.359 28.256 77.153 1.00 35.84 410 GLY A CA 1
ATOM 3307 C C . GLY A 1 410 ? -50.780 28.517 75.760 1.00 35.84 410 GLY A C 1
ATOM 3308 O O . GLY A 1 410 ? -51.280 27.984 74.774 1.00 35.84 410 GLY A O 1
ATOM 3309 N N . GLU A 1 411 ? -49.743 29.352 75.735 1.00 37.59 411 GLU A N 1
ATOM 3310 C CA . GLU A 1 411 ? -48.962 29.882 74.604 1.00 37.59 411 GLU A CA 1
ATOM 3311 C C . GLU A 1 411 ? -48.770 28.976 73.363 1.00 37.59 411 GLU A C 1
ATOM 3313 O O . GLU A 1 411 ? -48.614 27.755 73.443 1.00 37.59 411 GLU A O 1
ATOM 3318 N N . GLU A 1 412 ? -48.710 29.623 72.192 1.00 40.06 412 GLU A N 1
ATOM 3319 C CA . GLU A 1 412 ? -48.327 29.009 70.916 1.00 40.06 412 GLU A CA 1
ATOM 3320 C C . GLU A 1 412 ? -46.924 28.384 70.994 1.00 40.06 412 GLU A C 1
ATOM 3322 O O . GLU A 1 412 ? -45.972 29.013 71.450 1.00 40.06 412 GLU A O 1
ATOM 3327 N N . SER A 1 413 ? -46.777 27.163 70.472 1.00 35.94 413 SER A N 1
ATOM 3328 C CA . SER A 1 413 ? -45.473 26.563 70.175 1.00 35.94 413 SER A CA 1
ATOM 3329 C C . SER A 1 413 ? -45.303 26.505 68.663 1.00 35.94 413 SER A C 1
ATOM 3331 O O . SER A 1 413 ? -45.999 25.743 67.988 1.00 35.94 413 SER A O 1
ATOM 3333 N N . GLU A 1 414 ? -44.372 27.302 68.143 1.00 37.22 414 GLU A N 1
ATOM 3334 C CA . GLU A 1 414 ? -44.024 27.344 66.723 1.00 37.22 414 GLU A CA 1
ATOM 3335 C C . GLU A 1 414 ? -43.558 25.980 66.192 1.00 37.22 414 GLU A C 1
ATOM 3337 O O . GLU A 1 414 ? -42.941 25.174 66.894 1.00 37.22 414 GLU A O 1
ATOM 3342 N N . TYR A 1 415 ? -43.834 25.745 64.908 1.00 38.72 415 TYR A N 1
ATOM 3343 C CA . TYR A 1 415 ? -43.032 24.836 64.099 1.00 38.72 415 TYR A CA 1
ATOM 3344 C C . TYR A 1 415 ? -41.825 25.626 63.601 1.00 38.72 415 TYR A C 1
ATOM 3346 O O . TYR A 1 415 ? -41.981 26.436 62.687 1.00 38.72 415 TYR A O 1
ATOM 3354 N N . GLU A 1 416 ? -40.639 25.348 64.131 1.00 38.28 416 GLU A N 1
ATOM 3355 C CA . GLU A 1 416 ? -39.395 25.768 63.491 1.00 38.28 416 GLU A CA 1
ATOM 3356 C C . GLU A 1 416 ? -38.479 24.554 63.296 1.00 38.28 416 GLU A C 1
ATOM 3358 O O . GLU A 1 416 ? -38.277 23.737 64.198 1.00 38.28 416 GLU A O 1
ATOM 3363 N N . GLU A 1 417 ? -38.003 24.384 62.061 1.00 44.34 417 GLU A N 1
ATOM 3364 C CA . GLU A 1 417 ? -36.939 23.440 61.740 1.00 44.34 417 GLU A CA 1
ATOM 3365 C C . GLU A 1 417 ? -35.618 24.037 62.224 1.00 44.34 417 GLU A C 1
ATOM 3367 O O . GLU A 1 417 ? -35.251 25.115 61.767 1.00 44.34 417 GLU A O 1
ATOM 3372 N N . GLU A 1 418 ? -34.829 23.304 63.009 1.00 35.34 418 GLU A N 1
ATOM 3373 C CA . GLU A 1 418 ? -33.381 23.453 62.880 1.00 35.34 418 GLU A CA 1
ATOM 3374 C C . GLU A 1 418 ? -32.635 22.134 63.094 1.00 35.34 418 GLU A C 1
ATOM 3376 O O . GLU A 1 418 ? -33.097 21.202 63.757 1.00 35.34 418 GLU A O 1
ATOM 3381 N N . TYR A 1 419 ? -31.500 22.043 62.411 1.00 42.31 419 TYR A N 1
ATOM 3382 C CA . TYR A 1 419 ? -30.625 20.884 62.365 1.00 42.31 419 TYR A CA 1
ATOM 3383 C C . TYR A 1 419 ? -29.682 20.922 63.565 1.00 42.31 419 TYR A C 1
ATOM 3385 O O . TYR A 1 419 ? -29.108 21.973 63.832 1.00 42.31 419 TYR A O 1
ATOM 3393 N N . GLU A 1 420 ? -29.357 19.771 64.158 1.00 36.31 420 GLU A N 1
ATOM 3394 C CA . GLU A 1 420 ? -27.993 19.612 64.665 1.00 36.31 420 GLU A CA 1
ATOM 3395 C C . GLU A 1 420 ? -27.442 18.191 64.498 1.00 36.31 420 GLU A C 1
ATOM 3397 O O . GLU A 1 420 ? -28.164 17.193 64.441 1.00 36.31 420 GLU A O 1
ATOM 3402 N N . ASP A 1 421 ? -26.128 18.169 64.318 1.00 42.81 421 ASP A N 1
ATOM 3403 C CA . ASP A 1 421 ? -25.266 17.054 63.954 1.00 42.81 421 ASP A CA 1
ATOM 3404 C C . ASP A 1 421 ? -24.783 16.314 65.209 1.00 42.81 421 ASP A C 1
ATOM 3406 O O . ASP A 1 421 ? -24.311 16.942 66.156 1.00 42.81 421 ASP A O 1
ATOM 3410 N N . VAL A 1 422 ? -24.849 14.979 65.200 1.00 36.09 422 VAL A N 1
ATOM 3411 C CA . VAL A 1 422 ? -24.045 14.140 66.101 1.00 36.09 422 VAL A CA 1
ATOM 3412 C C . VAL A 1 422 ? -23.452 12.972 65.316 1.00 36.09 422 VAL A C 1
ATOM 3414 O O . VAL A 1 422 ? -23.956 11.847 65.317 1.00 36.09 422 VAL A O 1
ATOM 3417 N N . SER A 1 423 ? -22.340 13.262 64.650 1.00 42.03 423 SER A N 1
ATOM 3418 C CA . SER A 1 423 ? -21.261 12.309 64.400 1.00 42.03 423 SER A CA 1
ATOM 3419 C C . SER A 1 423 ? -20.860 11.559 65.678 1.00 42.03 423 SER A C 1
ATOM 3421 O O . SER A 1 423 ? -20.448 12.192 66.647 1.00 42.03 423 SER A O 1
ATOM 3423 N N . GLU A 1 424 ? -20.818 10.226 65.631 1.00 36.38 424 GLU A N 1
ATOM 3424 C CA . GLU A 1 424 ? -19.792 9.463 66.353 1.00 36.38 424 GLU A CA 1
ATOM 3425 C C . GLU A 1 424 ? -19.440 8.163 65.606 1.00 36.38 424 GLU A C 1
ATOM 3427 O O . GLU A 1 424 ? -20.231 7.629 64.822 1.00 36.38 424 GLU A O 1
ATOM 3432 N N . GLU A 1 425 ? -18.193 7.733 65.780 1.00 39.31 425 GLU A N 1
ATOM 3433 C CA . GLU A 1 425 ? -17.509 6.687 65.013 1.00 39.31 425 GLU A CA 1
ATOM 3434 C C . GLU A 1 425 ? -17.970 5.270 65.415 1.00 39.31 425 GLU A C 1
ATOM 3436 O O . GLU A 1 425 ? -18.406 5.048 66.541 1.00 39.31 425 GLU A O 1
ATOM 3441 N N . ASP A 1 426 ? -17.895 4.295 64.502 1.00 34.50 426 ASP A N 1
ATOM 3442 C CA . ASP A 1 426 ? -16.841 3.254 64.499 1.00 34.50 426 ASP A CA 1
ATOM 3443 C C . ASP A 1 426 ? -17.197 2.101 63.536 1.00 34.50 426 ASP A C 1
ATOM 3445 O O . ASP A 1 426 ? -18.370 1.751 63.366 1.00 34.50 426 ASP A O 1
ATOM 3449 N N . GLY A 1 427 ? -16.200 1.470 62.904 1.00 33.19 427 GLY A N 1
ATOM 3450 C CA . GLY A 1 427 ? -16.473 0.350 61.987 1.00 33.19 427 GLY A CA 1
ATOM 3451 C C . GLY A 1 427 ? -15.384 0.011 60.973 1.00 33.19 427 GLY A C 1
ATOM 3452 O O . GLY A 1 427 ? -15.671 -0.075 59.778 1.00 33.19 427 GLY A O 1
ATOM 3453 N N . GLU A 1 428 ? -14.151 -0.194 61.439 1.00 38.72 428 GLU A N 1
ATOM 3454 C CA . GLU A 1 428 ? -13.039 -0.695 60.621 1.00 38.72 428 GLU A CA 1
ATOM 3455 C C . GLU A 1 428 ? -13.424 -1.960 59.824 1.00 38.72 428 GLU A C 1
ATOM 3457 O O . GLU A 1 428 ? -13.858 -2.962 60.397 1.00 38.72 428 GLU A O 1
ATOM 3462 N N . TYR A 1 429 ? -13.195 -1.949 58.507 1.00 35.97 429 TYR A N 1
ATOM 3463 C CA . TYR A 1 429 ? -13.108 -3.175 57.711 1.00 35.97 429 TYR A CA 1
ATOM 3464 C C . TYR A 1 429 ? -11.642 -3.458 57.394 1.00 35.97 429 TYR A C 1
ATOM 3466 O O . TYR A 1 429 ? -10.970 -2.667 56.736 1.00 35.97 429 TYR A O 1
ATOM 3474 N N . TYR A 1 430 ? -11.173 -4.606 57.876 1.00 37.19 430 TYR A N 1
ATOM 3475 C CA . TYR A 1 430 ? -9.869 -5.166 57.554 1.00 37.19 430 TYR A CA 1
ATOM 3476 C C . TYR A 1 430 ? -9.885 -5.627 56.094 1.00 37.19 430 TYR A C 1
ATOM 3478 O O . TYR A 1 430 ? -10.703 -6.473 55.733 1.00 37.19 430 TYR A O 1
ATOM 3486 N N . ASP A 1 431 ? -8.976 -5.096 55.280 1.00 37.31 431 ASP A N 1
ATOM 3487 C CA . ASP A 1 431 ? -8.651 -5.652 53.965 1.00 37.31 431 ASP A CA 1
ATOM 3488 C C . ASP A 1 431 ? -7.371 -6.486 54.141 1.00 37.31 431 ASP A C 1
ATOM 3490 O O . ASP A 1 431 ? -6.257 -5.955 54.162 1.00 37.31 431 ASP A O 1
ATOM 3494 N N . GLU A 1 432 ? -7.539 -7.783 54.425 1.00 39.56 432 GLU A N 1
ATOM 3495 C CA . GLU A 1 432 ? -6.417 -8.717 54.554 1.00 39.56 432 GLU A CA 1
ATOM 3496 C C . GLU A 1 432 ? -5.910 -9.122 53.168 1.00 39.56 432 GLU A C 1
ATOM 3498 O O . GLU A 1 432 ? -6.583 -9.804 52.396 1.00 39.56 432 GLU A O 1
ATOM 3503 N N . ASP A 1 433 ? -4.670 -8.725 52.900 1.00 44.16 433 ASP A N 1
ATOM 3504 C CA . ASP A 1 433 ? -3.861 -9.144 51.764 1.00 44.16 433 ASP A CA 1
ATOM 3505 C C . ASP A 1 433 ? -3.676 -10.677 51.789 1.00 44.16 433 ASP A C 1
ATOM 3507 O O . ASP A 1 433 ? -2.870 -11.203 52.563 1.00 44.16 433 ASP A O 1
ATOM 3511 N N . LEU A 1 434 ? -4.433 -11.412 50.961 1.00 35.09 434 LEU A N 1
ATOM 3512 C CA . LEU A 1 434 ? -4.213 -12.842 50.731 1.00 35.09 434 LEU A CA 1
ATOM 3513 C C . LEU A 1 434 ? -3.830 -13.112 49.274 1.00 35.09 434 LEU A C 1
ATOM 3515 O O . LEU A 1 434 ? -4.651 -13.179 48.359 1.00 35.09 434 LEU A O 1
ATOM 3519 N N . THR A 1 435 ? -2.531 -13.304 49.088 1.00 45.03 435 THR A N 1
ATOM 3520 C CA . THR A 1 435 ? -1.918 -13.763 47.847 1.00 45.03 435 THR A CA 1
ATOM 3521 C C . THR A 1 435 ? -2.018 -15.286 47.754 1.00 45.03 435 THR A C 1
ATOM 3523 O O . THR A 1 435 ? -1.255 -15.998 48.403 1.00 45.03 435 THR A O 1
ATOM 3526 N N . GLU A 1 436 ? -2.916 -15.802 46.909 1.00 38.22 436 GLU A N 1
ATOM 3527 C CA . GLU A 1 436 ? -2.863 -17.200 46.458 1.00 38.22 436 GLU A CA 1
ATOM 3528 C C . GLU A 1 436 ? -2.355 -17.287 45.011 1.00 38.22 436 GLU A C 1
ATOM 3530 O O . GLU A 1 436 ? -3.034 -16.961 44.037 1.00 38.22 436 GLU A O 1
ATOM 3535 N N . GLU A 1 437 ? -1.107 -17.738 44.889 1.00 47.53 437 GLU A N 1
ATOM 3536 C CA . GLU A 1 437 ? -0.445 -18.095 43.637 1.00 47.53 437 GLU A CA 1
ATOM 3537 C C . GLU A 1 437 ? -0.933 -19.482 43.170 1.00 47.53 437 GLU A C 1
ATOM 3539 O O . GLU A 1 437 ? -0.279 -20.497 43.414 1.00 47.53 437 GLU A O 1
ATOM 3544 N N . GLU A 1 438 ? -2.088 -19.559 42.496 1.00 38.41 438 GLU A N 1
ATOM 3545 C CA . GLU A 1 438 ? -2.481 -20.800 41.808 1.00 38.41 438 GLU A CA 1
ATOM 3546 C C . GLU A 1 438 ? -1.728 -20.972 40.478 1.00 38.41 438 GLU A C 1
ATOM 3548 O O . GLU A 1 438 ? -1.765 -20.135 39.570 1.00 38.41 438 GLU A O 1
ATOM 3553 N N . ALA A 1 439 ? -1.035 -22.106 40.361 1.00 43.47 439 ALA A N 1
ATOM 3554 C CA . ALA A 1 439 ? -0.200 -22.435 39.216 1.00 43.47 439 ALA A CA 1
ATOM 3555 C C . ALA A 1 439 ? -1.017 -22.692 37.936 1.00 43.47 439 ALA A C 1
ATOM 3557 O O . ALA A 1 439 ? -1.982 -23.457 37.922 1.00 43.47 439 ALA A O 1
ATOM 3558 N N . GLN A 1 440 ? -0.558 -22.123 36.818 1.00 40.69 440 GLN A N 1
ATOM 3559 C CA . GLN A 1 440 ? -1.131 -22.370 35.493 1.00 40.69 440 GLN A CA 1
ATOM 3560 C C . GLN A 1 440 ? -1.034 -23.859 35.100 1.00 40.69 440 GLN A C 1
ATOM 3562 O O . GLN A 1 440 ? 0.076 -24.397 35.053 1.00 40.69 440 GLN A O 1
ATOM 3567 N N . PRO A 1 441 ? -2.138 -24.526 34.710 1.00 47.06 441 PRO A N 1
ATOM 3568 C CA . PRO A 1 441 ? -2.052 -25.799 34.008 1.00 47.06 441 PRO A CA 1
ATOM 3569 C C . PRO A 1 441 ? -1.596 -25.576 32.556 1.00 47.06 441 PRO A C 1
ATOM 3571 O O . PRO A 1 441 ? -2.092 -24.687 31.861 1.00 47.06 441 PRO A O 1
ATOM 3574 N N . GLU A 1 442 ? -0.665 -26.406 32.075 1.00 51.09 442 GLU A N 1
ATOM 3575 C CA . GLU A 1 442 ? -0.175 -26.341 30.691 1.00 51.09 442 GLU A CA 1
ATOM 3576 C C . GLU A 1 442 ? -1.312 -26.501 29.655 1.00 51.09 442 GLU A C 1
ATOM 3578 O O . GLU A 1 442 ? -2.233 -27.303 29.854 1.00 51.09 442 GLU A O 1
ATOM 3583 N N . PRO A 1 443 ? -1.245 -25.810 28.499 1.00 49.41 443 PRO A N 1
ATOM 3584 C CA . PRO A 1 443 ? -2.273 -25.908 27.469 1.00 49.41 443 PRO A CA 1
ATOM 3585 C C . PRO A 1 443 ? -2.293 -27.301 26.821 1.00 49.41 443 PRO A C 1
ATOM 3587 O O . PRO A 1 443 ? -1.442 -27.649 25.994 1.00 49.41 443 PRO A O 1
ATOM 3590 N N . GLN A 1 444 ? -3.318 -28.090 27.151 1.00 53.91 444 GLN A N 1
ATOM 3591 C CA . GLN A 1 444 ? -3.567 -29.386 26.524 1.00 53.91 444 GLN A CA 1
ATOM 3592 C C . GLN A 1 444 ? -3.790 -29.233 25.011 1.00 53.91 444 GLN A C 1
ATOM 3594 O O . GLN A 1 444 ? -4.648 -28.477 24.550 1.00 53.91 444 GLN A O 1
ATOM 3599 N N . LYS A 1 445 ? -3.041 -30.003 24.215 1.00 55.50 445 LYS A N 1
ATOM 3600 C CA . LYS A 1 445 ? -3.211 -30.064 22.757 1.00 55.50 445 LYS A CA 1
ATOM 3601 C C . LYS A 1 445 ? -4.495 -30.815 22.410 1.00 55.50 445 LYS A C 1
ATOM 3603 O O . LYS A 1 445 ? -4.499 -32.043 22.387 1.00 55.50 445 LYS A O 1
ATOM 3608 N N . PHE A 1 446 ? -5.562 -30.087 22.090 1.00 45.69 446 PHE A N 1
ATOM 3609 C CA . PHE A 1 446 ? -6.806 -30.691 21.620 1.00 45.69 446 PHE A CA 1
ATOM 3610 C C . PHE A 1 446 ? -6.854 -30.762 20.086 1.00 45.69 446 PHE A C 1
ATOM 3612 O O . PHE A 1 446 ? -6.905 -29.743 19.398 1.00 45.69 446 PHE A O 1
ATOM 3619 N N . GLY A 1 447 ? -6.840 -31.979 19.545 1.00 71.81 447 GLY A N 1
ATOM 3620 C CA . GLY A 1 447 ? -6.986 -32.254 18.115 1.00 71.81 447 GLY A CA 1
ATOM 3621 C C . GLY A 1 447 ? -6.637 -33.712 17.790 1.00 71.81 447 GLY A C 1
ATOM 3622 O O . GLY A 1 447 ? -5.709 -34.247 18.395 1.00 71.81 447 GLY A O 1
ATOM 3623 N N . PRO A 1 448 ? -7.357 -34.381 16.870 1.00 67.31 448 PRO A N 1
ATOM 3624 C CA . PRO A 1 448 ? -7.060 -35.765 16.504 1.00 67.31 448 PRO A CA 1
ATOM 3625 C C . PRO A 1 448 ? -5.692 -35.878 15.818 1.00 67.31 448 PRO A C 1
ATOM 3627 O O . PRO A 1 448 ? -5.303 -34.999 15.043 1.00 67.31 448 PRO A O 1
ATOM 3630 N N . GLU A 1 449 ? -4.972 -36.974 16.076 1.00 66.31 449 GLU A N 1
ATOM 3631 C CA . GLU A 1 449 ? -3.672 -37.226 15.449 1.00 66.31 449 GLU A CA 1
A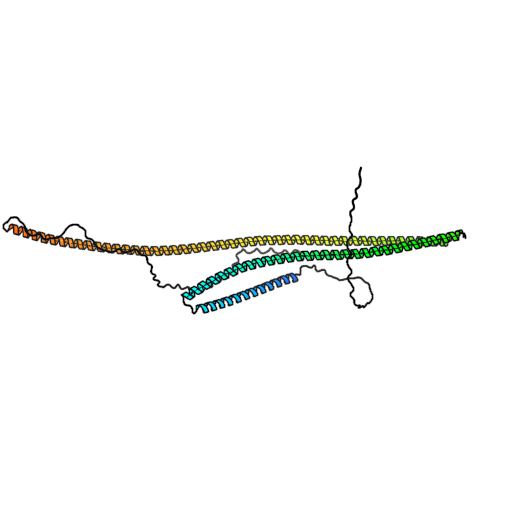TOM 3632 C C . GLU A 1 449 ? -3.774 -37.225 13.918 1.00 66.31 449 GLU A C 1
ATOM 3634 O O . GLU A 1 449 ? -4.664 -37.831 13.315 1.00 66.31 449 GLU A O 1
ATOM 3639 N N . ARG A 1 450 ? -2.827 -36.540 13.269 1.00 67.88 450 ARG A N 1
ATOM 3640 C CA . ARG A 1 450 ? -2.715 -36.542 11.810 1.00 67.88 450 ARG A CA 1
ATOM 3641 C C . ARG A 1 450 ? -2.299 -37.950 11.347 1.00 67.88 450 ARG A C 1
ATOM 3643 O O . ARG A 1 450 ? -1.286 -38.442 11.841 1.00 67.88 450 ARG A O 1
ATOM 3650 N N . PRO A 1 451 ? -2.985 -38.561 10.360 1.00 73.00 451 PRO A N 1
ATOM 3651 C CA . PRO A 1 451 ? -2.576 -39.852 9.813 1.00 73.00 451 PRO A CA 1
ATOM 3652 C C . PRO A 1 451 ? -1.125 -39.828 9.300 1.00 73.00 451 PRO A C 1
ATOM 3654 O O . PRO A 1 451 ? -0.709 -38.817 8.717 1.00 73.00 451 PRO A O 1
ATOM 3657 N N . PRO A 1 452 ? -0.355 -40.919 9.470 1.00 73.88 452 PRO A N 1
ATOM 3658 C CA . PRO A 1 452 ? 1.010 -40.990 8.966 1.00 73.88 452 PRO A CA 1
ATOM 3659 C C . PRO A 1 452 ? 1.034 -40.866 7.431 1.00 73.88 452 PRO A C 1
ATOM 3661 O O . PRO A 1 452 ? 0.128 -41.368 6.757 1.00 73.88 452 PRO A O 1
ATOM 3664 N N . PRO A 1 453 ? 2.052 -40.205 6.850 1.00 73.56 453 PRO A N 1
ATOM 3665 C CA . PRO A 1 453 ? 2.171 -40.086 5.403 1.00 73.56 453 PRO A CA 1
ATOM 3666 C C . PRO A 1 453 ? 2.397 -41.465 4.756 1.00 73.56 453 PRO A C 1
ATOM 3668 O O . PRO A 1 453 ? 3.086 -42.307 5.341 1.00 73.56 453 PRO A O 1
ATOM 3671 N N . PRO A 1 454 ? 1.858 -41.711 3.547 1.00 71.38 454 PRO A N 1
ATOM 3672 C CA . PRO A 1 454 ? 2.078 -42.967 2.840 1.00 71.38 454 PRO A CA 1
ATOM 3673 C C . PRO A 1 454 ? 3.569 -43.158 2.507 1.00 71.38 454 PRO A C 1
ATOM 3675 O O . PRO A 1 454 ? 4.276 -42.170 2.275 1.00 71.38 454 PRO A O 1
ATOM 3678 N N . PRO A 1 455 ? 4.063 -44.410 2.462 1.00 64.88 455 PRO A N 1
ATOM 3679 C CA . PRO A 1 455 ? 5.468 -44.689 2.200 1.00 64.88 455 PRO A CA 1
ATOM 3680 C C . PRO A 1 455 ? 5.885 -44.169 0.823 1.00 64.88 455 PRO A C 1
ATOM 3682 O O . PRO A 1 455 ? 5.211 -44.397 -0.184 1.00 64.88 455 PRO A O 1
ATOM 3685 N N . VAL A 1 456 ? 7.024 -43.478 0.787 1.00 59.72 456 VAL A N 1
ATOM 3686 C CA . VAL A 1 456 ? 7.601 -42.945 -0.448 1.00 59.72 456 VAL A CA 1
ATOM 3687 C C . VAL A 1 456 ? 8.057 -44.116 -1.315 1.00 59.72 456 VAL A C 1
ATOM 3689 O O . VAL A 1 456 ? 9.001 -44.826 -0.969 1.00 59.72 456 VAL A O 1
ATOM 3692 N N . ALA A 1 457 ? 7.391 -44.321 -2.449 1.00 54.53 457 ALA A N 1
ATOM 3693 C CA . ALA A 1 457 ? 7.846 -45.271 -3.449 1.00 54.53 457 ALA A CA 1
ATOM 3694 C C . ALA A 1 457 ? 9.120 -44.728 -4.116 1.00 54.53 457 ALA A C 1
ATOM 3696 O O . ALA A 1 457 ? 9.051 -43.856 -4.983 1.00 54.53 457 ALA A O 1
ATOM 3697 N N . ASN A 1 458 ? 10.281 -45.253 -3.719 1.00 54.00 458 ASN A N 1
ATOM 3698 C CA . ASN A 1 458 ? 11.520 -45.090 -4.477 1.00 54.00 458 ASN A CA 1
ATOM 3699 C C . ASN A 1 458 ? 11.384 -45.841 -5.812 1.00 54.00 458 ASN A C 1
ATOM 3701 O O . ASN A 1 458 ? 11.653 -47.039 -5.888 1.00 54.00 458 ASN A O 1
ATOM 3705 N N . GLY A 1 459 ? 10.937 -45.131 -6.849 1.00 52.16 459 GLY A N 1
ATOM 3706 C CA . GLY A 1 459 ? 11.069 -45.557 -8.241 1.00 52.16 459 GLY A CA 1
ATOM 3707 C C . GLY A 1 459 ? 12.486 -45.290 -8.754 1.00 52.16 459 GLY A C 1
ATOM 3708 O O . GLY A 1 459 ? 13.079 -44.271 -8.397 1.00 52.16 459 GLY A O 1
ATOM 3709 N N . CYS A 1 460 ? 13.011 -46.230 -9.543 1.00 46.75 460 CYS A N 1
ATOM 3710 C CA . CYS A 1 460 ? 14.329 -46.169 -10.183 1.00 46.75 460 CYS A CA 1
ATOM 3711 C C . CYS A 1 460 ? 14.465 -45.045 -11.223 1.00 46.75 460 CYS A C 1
ATOM 3713 O O . CYS A 1 460 ? 13.44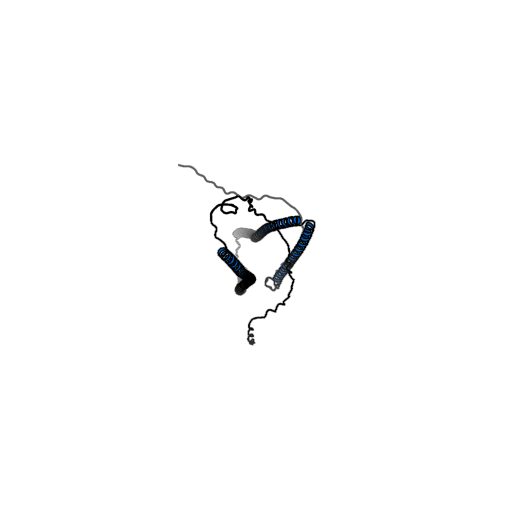5 -44.717 -11.870 1.00 46.75 460 CYS A O 1
#

InterPro domains:
  IPR026183 Taxilin family [PF09728] (87-384)
  IPR026183 Taxilin family [PTHR16127] (44-442)

Secondary structure (DSSP, 8-state):
-----------PPPPPPPP------------------------------PPPHHHHHHHHHHHHHHHHHHHHHHHHHHHHHHHHHHHHHHHHHHHHTTS-HHHHHHHHHHHHHHHHHHHHHHHHHHHHHHHHHHHHHHHHHHHHHHHHHHHHHHHHHHHHHHHHHHHHHHHHHHHHHHHHHHHHHHHHHHHHHHHHHHHHHHHHHHHSS---PPPPHHHHHHHHHHHHHHHHHHHHHHHHHHHHHHHHHHHHHHHHHHHHHHHHHHHHHHHHHHHHHHHHHHHHHHHHHHHHHHHHHHHHHHHHHHHHHHHHHHHHHHHHHHHHHHHHHHHHHHHHHHHHHHHHHHHHHHHHHHHHHHHHHHHHHHHHHHHHHHHHHHHHHHTTS------------------------------------------PPP-------PPPPP----SPPPPPPPP-----

Radius of gyration: 68.79 Å; chains: 1; bounding box: 151×103×208 Å